Protein AF-0000000086787152 (afdb_homodimer)

Nearest PDB structures (foldseek):
  4dup-assembly1_A  TM=9.609E-01  e=5.510E-25  Rhizobium etli CFN 42
  3qwb-assembly2_C  TM=8.863E-01  e=8.007E-17  Saccharomyces cerevisiae S288C
  3jyl-assembly1_A  TM=8.811E-01  e=5.835E-17  Pseudomonas syringae pv. tomato
  1wly-assembly1_A  TM=8.005E-01  e=2.120E-17  Burkholderia sp. WS
  3gms-assembly1_A  TM=8.004E-01  e=9.583E-14  Bacillus thuringiensis

InterPro domains:
  IPR013149 Alcohol dehydrogenase-like, C-terminal [PF00107] (58-173)
  IPR020843 Enoylreductase domain [SM00829] (7-230)
  IPR036291 NAD(P)-binding domain superfamily [SSF51735] (39-196)

Secondary structure (DSSP, 8-state):
--THHHHHHHHHHHTSHHHHHHHHHHHHHHHHHHIIIIIIII---TT-EEEEESTTSHHHHHHHHHHHHTT-EEEEEESSHHHHHHHHHHT-SEEEETTTS-HHHHHHHHTTTS-EEEEEESS-HHHHHHHHHTEEEEEEEEE---TT-SEEEEETHHHHHHT-EEEE---TT--HHHHHHHHHHHHHHTHHHHHTTSS---EEEEEEGGGHHHHHHHHHHT---SEEEEE-/--THHHHHHHHHHHS-HHHHHHHHHHHHHHHHHHIIIIIIIS---TT-EEEEESTTSHHHHHHHHHHHHTT-EEEEEESSHHHHHHHHHHT-SEEEETTTS-HHHHHHHHTTTS-EEEEEESS-HHHHHHHHHTEEEEEEEEE---TT-SEEEEETHHHHHHT-EEEE---TT--HHHHHHHHHHHHHHTHHHHHTTSS---EEEEEEGGGHHHHHHHHHHT--SSEEEEE-

Foldseek 3Di:
DDPPVVVVVVVCCPPVVVVVVVVVLVVLLLLLLCLCCCVVNLVLAAAFEEEEEPLQEQSNLQVLLLSVVRHYAYEYEDQDPVSQVVSVVSPHDHYHHVVVDDVQVVLCVVVVRFAGQEYEDAAEAVCVQVNLSRHGQQHEYEYEHHNNDHDYDHDCVSCVVRVYYYYYRPSPDDDPVSSVVSSVSCCVRPVVCVVVVSGDADEFEEAEPVCVVVLVVVVVVVPTGHHYHYHD/DDPVVVVVVVVCCPLPPVVVVVCVLVCLLLLLLCCCCPPNPVVLAAAFEEEEEPLQEQSNLQVLLVSVVRHYAYEYEDQDPVSQVVSVVSPHDHYHHVVVDDVLVVLCVVVVRFAGQEYEDAAEAVCVQVNLSRHGQQHEYEYEHHNNDHDYDHDCVSCVVRVYYYYYRPSPDDDPVSSVVSVVSCVVPPVVCVVVVSGDADEFEEAEPVCVVVLVVCVVVSPTGHHYHYGD

pLDDT: mean 76.18, std 20.95, range [26.69, 98.75]

Solvent-accessible surface area (backbone atoms only — not comparable to full-atom values): 23459 Å² total; per-residue (Å²): 133,73,75,62,68,57,46,59,56,48,59,52,49,60,87,41,32,58,57,47,39,44,47,42,39,48,44,37,45,50,41,9,44,41,37,41,41,33,54,69,64,60,56,76,42,67,70,36,34,35,36,28,51,44,20,31,33,52,65,21,45,48,49,40,22,52,40,41,72,54,44,30,46,31,34,30,27,29,84,39,70,71,43,37,51,55,31,40,75,52,51,39,71,41,74,38,43,61,81,82,44,58,61,52,60,51,42,25,63,76,43,76,63,48,29,30,41,32,37,42,35,42,45,28,19,83,42,46,52,52,49,60,72,30,36,13,74,62,8,36,39,35,37,67,40,49,75,68,35,41,58,36,70,39,67,47,60,58,33,36,78,27,27,24,32,40,35,24,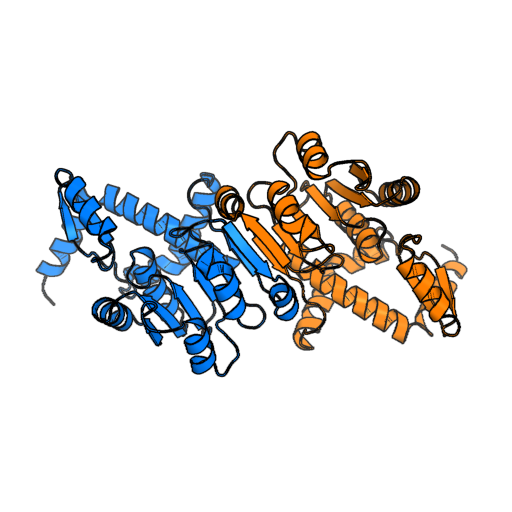59,41,70,80,82,59,54,71,68,57,47,50,54,22,47,51,49,24,53,69,70,44,41,60,41,41,76,70,58,66,40,68,88,53,71,55,45,80,35,47,50,88,40,46,67,58,52,48,50,45,59,72,65,65,76,57,49,28,30,76,42,69,37,129,132,72,72,62,68,55,45,58,58,45,59,59,53,66,86,13,55,62,52,42,41,47,47,40,42,48,43,42,34,46,29,37,33,41,41,39,37,37,63,64,64,55,53,71,43,66,69,36,33,36,34,30,51,46,20,30,34,51,67,23,45,48,49,39,22,52,41,39,74,54,44,29,46,30,33,28,26,30,83,41,69,70,42,36,51,54,30,39,74,52,51,38,71,41,73,39,43,59,82,83,43,59,62,53,61,52,41,25,64,78,42,76,65,47,29,32,39,33,37,42,35,41,43,30,17,85,43,47,51,53,50,60,71,28,36,15,76,61,8,36,38,35,39,67,39,50,76,68,34,40,58,35,70,39,68,48,60,59,32,35,77,26,26,24,32,39,35,26,45,42,54,81,82,59,53,73,68,57,47,50,56,30,49,52,50,34,54,68,69,45,42,58,40,41,75,70,59,66,41,68,89,54,70,56,45,81,36,47,49,91,39,47,67,56,52,47,50,45,58,72,65,63,76,56,50,27,31,75,42,70,37,127

Radius of gyration: 25.49 Å; Cα contacts (8 Å, |Δi|>4): 903; chains: 2; bounding box: 46×84×62 Å

Organism: NCBI:txid165716

Structure (mmCIF, N/CA/C/O backbone):
data_AF-0000000086787152-model_v1
#
loop_
_entity.id
_entity.type
_entity.pdbx_description
1 polymer 'Oxidoreductase, zinc-binding dehydrogenase family protein'
#
loop_
_atom_site.group_PDB
_atom_site.id
_atom_site.type_symbol
_atom_site.label_atom_id
_atom_site.label_alt_id
_atom_site.label_comp_id
_atom_site.label_asym_id
_atom_site.label_entity_id
_atom_site.label_seq_id
_atom_site.pdbx_PDB_ins_code
_atom_site.Cartn_x
_atom_site.Cartn_y
_atom_site.Cartn_z
_atom_site.occupancy
_atom_site.B_iso_or_equiv
_atom_site.auth_seq_id
_atom_site.auth_comp_id
_atom_site.auth_asym_id
_atom_site.auth_atom_id
_atom_site.pdbx_PDB_model_num
ATOM 1 N N . MET A 1 1 ? -3.701 -31.031 -38.25 1 26.69 1 MET A N 1
ATOM 2 C CA . MET A 1 1 ? -3.742 -31.047 -36.781 1 26.69 1 MET A CA 1
ATOM 3 C C . MET A 1 1 ? -5.125 -31.438 -36.281 1 26.69 1 MET A C 1
ATOM 5 O O . MET A 1 1 ? -6.125 -30.812 -36.656 1 26.69 1 MET A O 1
ATOM 9 N N . PRO A 1 2 ? -5.484 -32.625 -35.625 1 29.39 2 PRO A N 1
ATOM 10 C CA . PRO A 1 2 ? -6.785 -33.25 -35.875 1 29.39 2 PRO A CA 1
ATOM 11 C C . PRO A 1 2 ? -7.934 -32.5 -35.188 1 29.39 2 PRO A C 1
ATOM 13 O O . PRO A 1 2 ? -7.711 -31.781 -34.219 1 29.39 2 PRO A O 1
ATOM 16 N N . ARG A 1 3 ? -9.227 -32.688 -35.75 1 40.78 3 ARG A N 1
ATOM 17 C CA . ARG A 1 3 ? -10.594 -32.25 -35.438 1 40.78 3 ARG A CA 1
ATOM 18 C C . ARG A 1 3 ? -10.992 -32.688 -34.031 1 40.78 3 ARG A C 1
ATOM 20 O O . ARG A 1 3 ? -12.125 -32.406 -33.594 1 40.78 3 ARG A O 1
ATOM 27 N N . ARG A 1 4 ? -10.391 -33.656 -33.562 1 36.88 4 ARG A N 1
ATOM 28 C CA . ARG A 1 4 ? -10.812 -34.219 -32.312 1 36.88 4 ARG A CA 1
ATOM 29 C C . ARG A 1 4 ? -10.461 -33.312 -31.141 1 36.88 4 ARG A C 1
ATOM 31 O O . ARG A 1 4 ? -11.195 -33.25 -30.156 1 36.88 4 ARG A O 1
ATOM 38 N N . TRP A 1 5 ? -9.211 -32.688 -31.078 1 33.97 5 TRP A N 1
ATOM 39 C CA . TRP A 1 5 ? -8.852 -31.828 -29.953 1 33.97 5 TRP A CA 1
ATOM 40 C C . TRP A 1 5 ? -9.695 -30.547 -29.938 1 33.97 5 TRP A C 1
ATOM 42 O O . TRP A 1 5 ? -9.828 -29.906 -28.906 1 33.97 5 TRP A O 1
ATOM 52 N N . ARG A 1 6 ? -10.25 -30.109 -31.062 1 37.66 6 ARG A N 1
ATOM 53 C CA . ARG A 1 6 ? -11.188 -29 -31.203 1 37.66 6 ARG A CA 1
ATOM 54 C C . ARG A 1 6 ? -12.523 -29.328 -30.547 1 37.66 6 ARG A C 1
ATOM 56 O O . ARG A 1 6 ? -13.188 -28.453 -30 1 37.66 6 ARG A O 1
ATOM 63 N N . TYR A 1 7 ? -12.992 -30.594 -30.688 1 36.59 7 TYR A N 1
ATOM 64 C CA . TYR A 1 7 ? -14.289 -31 -30.172 1 36.59 7 TYR A CA 1
ATOM 65 C C . TYR A 1 7 ? -14.281 -31.031 -28.641 1 36.59 7 TYR A C 1
ATOM 67 O O . TYR A 1 7 ? -15.258 -30.656 -28 1 36.59 7 TYR A O 1
ATOM 75 N N . GLN A 1 8 ? -13.242 -31.609 -28.078 1 32.03 8 GLN A N 1
ATOM 76 C CA . GLN A 1 8 ? -13.234 -31.688 -26.625 1 32.03 8 GLN A CA 1
ATOM 77 C C . GLN A 1 8 ? -13.141 -30.297 -26 1 32.03 8 GLN A C 1
ATOM 79 O O . GLN A 1 8 ? -13.594 -30.062 -24.875 1 32.03 8 GLN A O 1
ATOM 84 N N . LEU A 1 9 ? -12.5 -29.359 -26.562 1 36.22 9 LEU A N 1
ATOM 85 C CA . LEU A 1 9 ? -12.531 -27.953 -26.141 1 36.22 9 LEU A CA 1
ATOM 86 C C . LEU A 1 9 ? -13.93 -27.375 -26.312 1 36.22 9 LEU A C 1
ATOM 88 O O . LEU A 1 9 ? -14.367 -26.547 -25.5 1 36.22 9 LEU A O 1
ATOM 92 N N . ASP A 1 10 ? -14.688 -27.734 -27.281 1 36.97 10 ASP A N 1
ATOM 93 C CA . ASP A 1 10 ? -16.047 -27.281 -27.578 1 36.97 10 ASP A CA 1
ATOM 94 C C . ASP A 1 10 ? -17.031 -27.766 -26.531 1 36.97 10 ASP A C 1
ATOM 96 O O . ASP A 1 10 ? -17.953 -27.047 -26.141 1 36.97 10 ASP A O 1
ATOM 100 N N . LYS A 1 11 ? -17.188 -29.078 -26.266 1 38.41 11 LYS A N 1
ATOM 101 C CA . LYS A 1 11 ? -18.141 -29.609 -25.281 1 38.41 11 LYS A CA 1
ATOM 102 C C . LYS A 1 11 ? -17.812 -29.094 -23.875 1 38.41 11 LYS A C 1
ATOM 104 O O . LYS A 1 11 ? -18.703 -29 -23.031 1 38.41 11 LYS A O 1
ATOM 109 N N . PHE A 1 12 ? -16.547 -29.031 -23.516 1 36.12 12 PHE A N 1
ATOM 110 C CA . PHE A 1 12 ? -16.188 -28.406 -22.25 1 36.12 12 PHE A CA 1
ATOM 111 C C . PHE A 1 12 ? -16.719 -26.984 -22.172 1 36.12 12 PHE A C 1
ATOM 113 O O . PHE A 1 12 ? -17.078 -26.5 -21.094 1 36.12 12 PHE A O 1
ATOM 120 N N . PHE A 1 13 ? -16.953 -26.172 -23.25 1 36.47 13 PHE A N 1
ATOM 121 C CA . PHE A 1 13 ? -17.594 -24.859 -23.328 1 36.47 13 PHE A CA 1
ATOM 122 C C . PHE A 1 13 ? -19.094 -24.969 -23.141 1 36.47 13 PHE A C 1
ATOM 124 O O . PHE A 1 13 ? -19.766 -23.984 -22.844 1 36.47 13 PHE A O 1
ATOM 131 N N . LEU A 1 14 ? -19.859 -25.875 -23.547 1 34.28 14 LEU A N 1
ATOM 132 C CA . LEU A 1 14 ? -21.328 -25.875 -23.484 1 34.28 14 LEU A CA 1
ATOM 133 C C . LEU A 1 14 ? -21.797 -25.922 -22.031 1 34.28 14 LEU A C 1
ATOM 135 O O . LEU A 1 14 ? -22.703 -25.172 -21.641 1 34.28 14 LEU A O 1
ATOM 139 N N . PHE A 1 15 ? -22.188 -27.078 -21.422 1 36.81 15 PHE A N 1
ATOM 140 C CA . PHE A 1 15 ? -22.812 -27.234 -20.109 1 36.81 15 PHE A CA 1
ATOM 141 C C . PHE A 1 15 ? -21.891 -26.719 -19.016 1 36.81 15 PHE A C 1
ATOM 143 O O . PHE A 1 15 ? -22.359 -26.391 -17.906 1 36.81 15 PHE A O 1
ATOM 150 N N . GLN A 1 16 ? -20.531 -26.766 -19.094 1 38.62 16 GLN A N 1
ATOM 151 C CA . GLN A 1 16 ? -19.266 -26.391 -18.469 1 38.62 16 GLN A CA 1
ATOM 152 C C . GLN A 1 16 ? -19.078 -24.875 -18.469 1 38.62 16 GLN A C 1
ATOM 154 O O . GLN A 1 16 ? -18.016 -24.375 -18.078 1 38.62 16 GLN A O 1
ATOM 159 N N . PRO A 1 17 ? -19.781 -24.062 -19.062 1 40 17 PRO A N 1
ATOM 160 C CA . PRO A 1 17 ? -19.688 -22.609 -19.21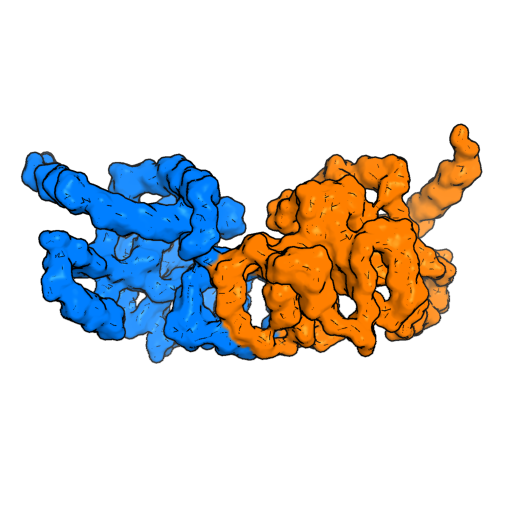9 1 40 17 PRO A CA 1
ATOM 161 C C . PRO A 1 17 ? -19.906 -21.859 -17.906 1 40 17 PRO A C 1
ATOM 163 O O . PRO A 1 17 ? -19.219 -20.875 -17.641 1 40 17 PRO A O 1
ATOM 166 N N . VAL A 1 18 ? -20.984 -22.344 -17.328 1 39.53 18 VAL A N 1
ATOM 167 C CA . VAL A 1 18 ? -21.297 -21.516 -16.156 1 39.53 18 VAL A CA 1
ATOM 168 C C . VAL A 1 18 ? -20.188 -21.656 -15.125 1 39.53 18 VAL A C 1
ATOM 170 O O . VAL A 1 18 ? -19.766 -20.656 -14.523 1 39.53 18 VAL A O 1
ATOM 173 N N . PHE A 1 19 ? -19.953 -22.938 -14.789 1 39.25 19 PHE A N 1
ATOM 174 C CA . PHE A 1 19 ? -18.891 -23.109 -13.812 1 39.25 19 PHE A CA 1
ATOM 175 C C . PHE A 1 19 ? -17.562 -22.578 -14.359 1 39.25 19 PHE A C 1
ATOM 177 O O . PHE A 1 19 ? -16.828 -21.906 -13.648 1 39.25 19 PHE A O 1
ATOM 184 N N . LEU A 1 20 ? -17.219 -23.047 -15.578 1 40.59 20 LEU A N 1
ATOM 185 C CA . LEU A 1 20 ? -16.078 -22.391 -16.219 1 40.59 20 LEU A CA 1
ATOM 186 C C . LEU A 1 20 ? -16.234 -20.875 -16.219 1 40.59 20 LEU A C 1
ATOM 188 O O . LEU A 1 20 ? -15.266 -20.141 -16.016 1 40.59 20 LEU A O 1
ATOM 192 N N . LEU A 1 21 ? -17.484 -20.547 -16.469 1 40.97 21 LEU A N 1
ATOM 193 C CA . LEU A 1 21 ? -17.734 -19.109 -16.375 1 40.97 21 LEU A CA 1
ATOM 194 C C . LEU A 1 21 ? -17.484 -18.609 -14.961 1 40.97 21 LEU A C 1
ATOM 196 O O . LEU A 1 21 ? -16.906 -17.531 -14.781 1 40.97 21 LEU A O 1
ATOM 200 N N . LYS A 1 22 ? -18.094 -19.406 -14.109 1 41.91 22 LYS A N 1
ATOM 201 C CA . LYS A 1 22 ? -17.844 -18.984 -12.734 1 41.91 22 LYS A CA 1
ATOM 202 C C . LYS A 1 22 ? -16.359 -19.047 -12.406 1 41.91 22 LYS A C 1
ATOM 204 O O . LYS A 1 22 ? -15.82 -18.172 -11.734 1 41.91 22 LYS A O 1
ATOM 209 N N . MET A 1 23 ? -15.797 -20.188 -12.773 1 42.88 23 MET A N 1
ATOM 210 C CA . MET A 1 23 ? -14.352 -20.281 -12.594 1 42.88 23 MET A CA 1
ATOM 211 C C . MET A 1 23 ? -13.625 -19.219 -13.398 1 42.88 23 MET A C 1
ATOM 213 O O . MET A 1 23 ? -12.641 -18.641 -12.93 1 42.88 23 MET A O 1
ATOM 217 N N . LEU A 1 24 ? -14.102 -19.078 -14.594 1 43.31 24 LEU A N 1
ATOM 218 C CA . LEU A 1 24 ? -13.609 -17.969 -15.398 1 43.31 24 LEU A CA 1
ATOM 219 C C . LEU A 1 24 ? -13.883 -16.641 -14.711 1 43.31 24 LEU A C 1
ATOM 221 O O . LEU A 1 24 ? -13.031 -15.742 -14.719 1 43.31 24 LEU A O 1
ATOM 225 N N . LEU A 1 25 ? -15.031 -16.656 -14.18 1 43.72 25 LEU A N 1
ATOM 226 C CA . LEU A 1 25 ? -15.367 -15.43 -13.461 1 43.72 25 LEU A CA 1
ATOM 227 C C . LEU A 1 25 ? -14.469 -15.25 -12.242 1 43.72 25 LEU A C 1
ATOM 229 O O . LEU A 1 25 ? -14.023 -14.141 -11.953 1 43.72 25 LEU A O 1
ATOM 233 N N . LEU A 1 26 ? -14.477 -16.375 -11.508 1 45.56 26 LEU A N 1
ATOM 234 C CA . LEU A 1 26 ? -13.555 -16.312 -10.375 1 45.56 26 LEU A CA 1
ATOM 235 C C . LEU A 1 26 ? -12.133 -16.031 -10.852 1 45.56 26 LEU A C 1
ATOM 237 O O . LEU A 1 26 ? -11.406 -15.258 -10.234 1 45.56 26 LEU A O 1
ATOM 241 N N . TYR A 1 27 ? -11.844 -16.906 -11.859 1 46.75 27 TYR A N 1
ATOM 242 C CA . TYR A 1 27 ? -10.57 -16.609 -12.508 1 46.75 27 TYR A CA 1
ATOM 243 C C . TYR A 1 27 ? -10.531 -15.164 -12.984 1 46.75 27 TYR A C 1
ATOM 245 O O . TYR A 1 27 ? -9.531 -14.469 -12.781 1 46.75 27 TYR A O 1
ATOM 253 N N . LEU A 1 28 ? -11.578 -14.875 -13.578 1 45.25 28 LEU A N 1
ATOM 254 C CA . LEU A 1 28 ? -11.688 -13.508 -14.078 1 45.25 28 LEU A CA 1
ATOM 255 C C . LEU A 1 28 ? -11.641 -12.508 -12.922 1 45.25 28 LEU A C 1
ATOM 257 O O . LEU A 1 28 ? -11.047 -11.43 -13.055 1 45.25 28 LEU A O 1
ATOM 261 N N . LYS A 1 29 ? -12.398 -12.859 -11.953 1 46.03 29 LYS A N 1
ATOM 262 C CA . LYS A 1 29 ? -12.32 -12.008 -10.766 1 46.03 29 LYS A CA 1
ATOM 263 C C . LYS A 1 29 ? -10.891 -11.891 -10.266 1 46.03 29 LYS A C 1
ATOM 265 O O . LYS A 1 29 ? -10.43 -10.797 -9.938 1 46.03 29 LYS A O 1
ATOM 270 N N . TRP A 1 30 ? -10.391 -13.039 -10.094 1 47.88 30 TRP A N 1
ATOM 271 C CA . TRP A 1 30 ? -9.008 -13.023 -9.633 1 47.88 30 TRP A CA 1
ATOM 272 C C . TRP A 1 30 ? -8.094 -12.336 -10.641 1 47.88 30 TRP A C 1
ATOM 274 O O . TRP A 1 30 ? -7.227 -11.547 -10.266 1 47.88 30 TRP A O 1
ATOM 284 N N . ARG A 1 31 ? -8.352 -12.789 -11.891 1 46.34 31 ARG A N 1
ATOM 285 C CA . ARG A 1 31 ? -7.574 -12.203 -12.977 1 46.34 31 ARG A CA 1
ATOM 286 C C . ARG A 1 31 ? -7.812 -10.703 -13.078 1 46.34 31 ARG A C 1
ATOM 288 O O . ARG A 1 31 ? -6.879 -9.938 -13.32 1 46.34 31 ARG A O 1
ATOM 295 N N . ALA A 1 32 ? -9.086 -10.461 -12.992 1 43.66 32 ALA A N 1
ATOM 296 C CA . ALA A 1 32 ? -9.414 -9.039 -12.977 1 43.66 32 ALA A CA 1
ATOM 297 C C . ALA A 1 32 ? -8.695 -8.328 -11.836 1 43.66 32 ALA A C 1
ATOM 299 O O . ALA A 1 32 ? -8.195 -7.211 -12.008 1 43.66 32 ALA A O 1
ATOM 300 N N . LEU A 1 33 ? -8.773 -8.984 -10.805 1 46.59 33 LEU A N 1
ATOM 301 C CA . LEU A 1 33 ? -8.094 -8.391 -9.656 1 46.59 33 LEU A CA 1
ATOM 302 C C . LEU A 1 33 ? -6.598 -8.25 -9.922 1 46.59 33 LEU A C 1
ATOM 304 O O . LEU A 1 33 ? -6.008 -7.211 -9.633 1 46.59 33 LEU A O 1
ATOM 308 N N . PHE A 1 34 ? -6.172 -9.438 -10.469 1 48.5 34 PHE A N 1
ATOM 309 C CA . PHE A 1 34 ? -4.75 -9.367 -10.789 1 48.5 34 PHE A CA 1
ATOM 310 C C . PHE A 1 34 ? -4.488 -8.328 -11.875 1 48.5 34 PHE A C 1
ATOM 312 O O . PHE A 1 34 ? -3.51 -7.578 -11.797 1 48.5 34 PHE A O 1
ATOM 319 N N . GLY A 1 35 ? -5.355 -8.438 -12.906 1 46.78 35 GLY A N 1
ATOM 320 C CA . GLY A 1 35 ? -5.168 -7.469 -13.977 1 46.78 35 GLY A CA 1
ATOM 321 C C . GLY A 1 35 ? -5.188 -6.031 -13.492 1 46.78 35 GLY A C 1
ATOM 322 O O . GLY A 1 35 ? -4.309 -5.238 -13.844 1 46.78 35 GLY A O 1
ATOM 323 N N . GLN A 1 36 ? -6.227 -5.844 -12.906 1 45.25 36 GLN A N 1
ATOM 324 C CA . GLN A 1 36 ? -6.328 -4.465 -12.438 1 45.25 36 GLN A CA 1
ATOM 325 C C . GLN A 1 36 ? -5.203 -4.121 -11.469 1 45.25 36 GLN A C 1
ATOM 327 O O . GLN A 1 36 ? -4.574 -3.068 -11.586 1 45.25 36 GLN A O 1
ATOM 332 N N . LEU A 1 37 ? -5.207 -5.055 -10.539 1 47.5 37 LEU A N 1
ATOM 333 C CA . LEU A 1 37 ? -4.227 -4.75 -9.5 1 47.5 37 LEU A CA 1
ATOM 334 C C . LEU A 1 37 ? -2.82 -4.672 -10.086 1 47.5 37 LEU A C 1
ATOM 336 O O . LEU A 1 37 ? -2.059 -3.762 -9.758 1 47.5 37 LEU A O 1
ATOM 340 N N . PHE A 1 38 ? -2.668 -5.77 -10.852 1 49.81 38 PHE A N 1
ATOM 341 C CA . PHE A 1 38 ? -1.316 -5.879 -11.391 1 49.81 38 PHE A CA 1
ATOM 342 C C . PHE A 1 38 ? -1.053 -4.793 -12.43 1 49.81 38 PHE A C 1
ATOM 344 O O . PHE A 1 38 ? -0.001 -4.152 -12.406 1 49.81 38 PHE A O 1
ATOM 351 N N . TYR A 1 39 ? -1.973 -4.719 -13.328 1 49.09 39 TYR A N 1
ATOM 352 C CA . TYR A 1 39 ? -1.722 -3.756 -14.398 1 49.09 39 TYR A CA 1
ATOM 353 C C . TYR A 1 39 ? -1.874 -2.326 -13.891 1 49.09 39 TYR A C 1
ATOM 355 O O . TYR A 1 39 ? -1.045 -1.464 -14.188 1 49.09 39 TYR A O 1
ATOM 363 N N . MET A 1 40 ? -2.926 -2.215 -13.211 1 47.78 40 MET A N 1
ATOM 364 C CA . MET A 1 40 ? -3.188 -0.819 -12.875 1 47.78 40 MET A CA 1
ATOM 365 C C . MET A 1 40 ? -2.404 -0.402 -11.633 1 47.78 40 MET A C 1
ATOM 367 O O . MET A 1 40 ? -1.867 0.706 -11.578 1 47.78 40 MET A O 1
ATOM 371 N N . THR A 1 41 ? -2.338 -1.459 -10.812 1 53.19 41 THR A N 1
ATOM 372 C CA . THR A 1 41 ? -1.787 -1.009 -9.547 1 53.19 41 THR A CA 1
ATOM 373 C C . THR A 1 41 ? -0.312 -1.383 -9.43 1 53.19 41 THR A C 1
ATOM 375 O O . THR A 1 41 ? 0.507 -0.573 -8.992 1 53.19 41 THR A O 1
ATOM 378 N N . SER A 1 42 ? -0.03 -2.637 -9.828 1 57.78 42 SER A N 1
ATOM 379 C CA . SER A 1 42 ? 1.357 -3.047 -9.633 1 57.78 42 SER A CA 1
ATOM 380 C C . SER A 1 42 ? 2.262 -2.457 -10.711 1 57.78 42 SER A C 1
ATOM 382 O O . SER A 1 42 ? 3.463 -2.287 -10.5 1 57.78 42 SER A O 1
ATOM 384 N N . LYS A 1 43 ? 1.694 -2.105 -11.891 1 67 43 LYS A N 1
ATOM 385 C CA . LYS A 1 43 ? 2.447 -1.608 -13.039 1 67 43 LYS A CA 1
ATOM 386 C C . LYS A 1 43 ? 3.625 -2.525 -13.359 1 67 43 LYS A C 1
ATOM 388 O O . LYS A 1 43 ? 4.734 -2.053 -13.617 1 67 43 LYS A O 1
ATOM 393 N N . LEU A 1 44 ? 3.254 -3.969 -13.273 1 77.31 44 LEU A N 1
ATOM 394 C CA . LEU A 1 44 ? 4.328 -4.879 -13.656 1 77.31 44 LEU A CA 1
ATOM 395 C C . LEU A 1 44 ? 4.742 -4.656 -15.102 1 77.31 44 LEU A C 1
ATOM 397 O O . LEU A 1 44 ? 3.896 -4.629 -16 1 77.31 44 LEU A O 1
ATOM 401 N N . SER A 1 45 ? 5.977 -4.426 -15.258 1 78.12 45 SER A N 1
ATOM 402 C CA . SER A 1 45 ? 6.484 -4.086 -16.578 1 78.12 45 SER A CA 1
ATOM 403 C C . SER A 1 45 ? 7.504 -5.117 -17.062 1 78.12 45 SER A C 1
ATOM 405 O O . SER A 1 45 ? 8.031 -5.895 -16.266 1 78.12 45 SER A O 1
ATOM 407 N N . VAL A 1 46 ? 7.605 -5.043 -18.312 1 83.44 46 VAL A N 1
ATOM 408 C CA . VAL A 1 46 ? 8.594 -5.918 -18.938 1 83.44 46 VAL A CA 1
ATOM 409 C C . VAL A 1 46 ? 9.938 -5.77 -18.234 1 83.44 46 VAL A C 1
ATOM 411 O O . VAL A 1 46 ? 10.367 -4.656 -17.922 1 83.44 46 VAL A O 1
ATOM 414 N N . GLY A 1 47 ? 10.523 -6.934 -17.891 1 90.44 47 GLY A N 1
ATOM 415 C CA . GLY A 1 47 ? 11.852 -6.926 -17.297 1 90.44 47 GLY A CA 1
ATOM 416 C C . GLY A 1 47 ? 11.82 -6.891 -15.773 1 90.44 47 GLY A C 1
ATOM 417 O O . GLY A 1 47 ? 12.836 -7.164 -15.125 1 90.44 47 GLY A O 1
ATOM 418 N N . GLU A 1 48 ? 10.719 -6.688 -15.219 1 93.5 48 GLU A N 1
ATOM 419 C CA . GLU A 1 48 ? 10.617 -6.68 -13.758 1 93.5 48 GLU A CA 1
ATOM 420 C C . GLU A 1 48 ? 10.586 -8.102 -13.203 1 93.5 48 GLU A C 1
ATOM 422 O O . GLU A 1 48 ? 10.297 -9.047 -13.93 1 93.5 48 GLU A O 1
ATOM 427 N N . THR A 1 49 ? 10.938 -8.172 -11.938 1 96.94 49 THR A N 1
ATOM 428 C CA . THR A 1 49 ? 10.93 -9.445 -11.227 1 96.94 49 THR A CA 1
ATOM 429 C C . THR A 1 49 ? 9.672 -9.586 -10.375 1 96.94 49 THR A C 1
ATOM 431 O O . THR A 1 49 ? 9.219 -8.625 -9.758 1 96.94 49 THR A O 1
ATOM 434 N N . PHE A 1 50 ? 9.18 -10.781 -10.5 1 95.31 50 PHE A N 1
ATOM 435 C CA . PHE A 1 50 ? 7.887 -11.055 -9.891 1 95.31 50 PHE A CA 1
ATOM 436 C C . PHE A 1 50 ? 7.934 -12.344 -9.078 1 95.31 50 PHE A C 1
ATOM 438 O O . PHE A 1 50 ? 8.211 -13.414 -9.625 1 95.31 50 PHE A O 1
ATOM 445 N N . LEU A 1 51 ? 7.637 -12.266 -7.707 1 97.56 51 LEU A N 1
ATOM 446 C CA . LEU A 1 51 ? 7.613 -13.438 -6.84 1 97.56 51 LEU A CA 1
ATOM 447 C C . LEU A 1 51 ? 6.18 -13.836 -6.512 1 97.56 51 LEU A C 1
ATOM 449 O O . LEU A 1 51 ? 5.402 -13.023 -6.016 1 97.56 51 LEU A O 1
ATOM 453 N N . VAL A 1 52 ? 5.922 -15.094 -6.77 1 94.25 52 VAL A N 1
ATOM 454 C CA . VAL A 1 52 ? 4.613 -15.664 -6.469 1 94.25 52 VAL A CA 1
ATOM 455 C C . VAL A 1 52 ? 4.758 -16.75 -5.406 1 94.25 52 VAL A C 1
ATOM 457 O O . VAL A 1 52 ? 5.34 -17.812 -5.66 1 94.25 52 VAL A O 1
ATOM 460 N N . HIS A 1 53 ? 4.199 -16.484 -4.246 1 96.5 53 HIS A N 1
ATOM 461 C CA . HIS A 1 53 ? 4.129 -17.562 -3.266 1 96.5 53 HIS A CA 1
ATOM 462 C C . HIS A 1 53 ? 3.031 -18.562 -3.625 1 96.5 53 HIS A C 1
ATOM 464 O O . HIS A 1 53 ? 1.938 -18.172 -4.039 1 96.5 53 HIS A O 1
ATOM 470 N N . GLY A 1 54 ? 3.334 -19.859 -3.449 1 93.75 54 GLY A N 1
ATOM 471 C CA . GLY A 1 54 ? 2.379 -20.875 -3.85 1 93.75 54 GLY A CA 1
ATOM 472 C C . GLY A 1 54 ? 2.225 -20.984 -5.355 1 93.75 54 GLY A C 1
ATOM 473 O O . GLY A 1 54 ? 1.104 -20.969 -5.871 1 93.75 54 GLY A O 1
ATOM 474 N N . GLY A 1 55 ? 3.316 -21.125 -5.992 1 92.19 55 GLY A N 1
ATOM 475 C CA . GLY A 1 55 ? 3.328 -21.094 -7.445 1 92.19 55 GLY A CA 1
ATOM 476 C C . GLY A 1 55 ? 2.479 -22.188 -8.07 1 92.19 55 GLY A C 1
ATOM 477 O O . GLY A 1 55 ? 1.947 -22.016 -9.172 1 92.19 55 GLY A O 1
ATOM 478 N N . SER A 1 56 ? 2.318 -23.281 -7.355 1 91.88 56 SER A N 1
ATOM 479 C CA . SER A 1 56 ? 1.598 -24.406 -7.934 1 91.88 56 SER A CA 1
ATOM 480 C C . SER A 1 56 ? 0.099 -24.297 -7.672 1 91.88 56 SER A C 1
ATOM 482 O O . SER A 1 56 ? -0.679 -25.125 -8.141 1 91.88 56 SER A O 1
ATOM 484 N N . SER A 1 57 ? -0.278 -23.297 -6.953 1 83.06 57 SER A N 1
ATOM 485 C CA . SER A 1 57 ? -1.698 -23.109 -6.68 1 83.06 57 SER A CA 1
ATOM 486 C C . SER A 1 57 ? -2.445 -22.641 -7.926 1 83.06 57 SER A C 1
ATOM 488 O O . SER A 1 57 ? -1.829 -22.344 -8.953 1 83.06 57 SER A O 1
ATOM 490 N N . GLY A 1 58 ? -3.785 -22.656 -7.84 1 77 58 GLY A N 1
ATOM 491 C CA . GLY A 1 58 ? -4.586 -22.156 -8.945 1 77 58 GLY A CA 1
ATOM 492 C C . GLY A 1 58 ? -4.207 -20.75 -9.375 1 77 58 GLY A C 1
ATOM 493 O O . GLY A 1 58 ? -3.965 -20.5 -10.555 1 77 58 GLY A O 1
ATOM 494 N N . ILE A 1 59 ? -4.062 -19.938 -8.422 1 75.31 59 ILE A N 1
ATOM 495 C CA . ILE A 1 59 ? -3.703 -18.547 -8.703 1 75.31 59 ILE A CA 1
ATOM 496 C C . ILE A 1 59 ? -2.242 -18.469 -9.141 1 75.31 59 ILE A C 1
ATOM 498 O O . ILE A 1 59 ? -1.899 -17.719 -10.055 1 75.31 59 ILE A O 1
ATOM 502 N N . GLY A 1 60 ? -1.488 -19.25 -8.523 1 84.56 60 GLY A N 1
ATOM 503 C CA . GLY A 1 60 ? -0.066 -19.234 -8.82 1 84.56 60 GLY A CA 1
ATOM 504 C C . GLY A 1 60 ? 0.243 -19.625 -10.258 1 84.56 60 GLY A C 1
ATOM 505 O O . GLY A 1 60 ? 1.02 -18.953 -10.938 1 84.56 60 GLY A O 1
ATOM 506 N N . THR A 1 61 ? -0.407 -20.672 -10.703 1 84.62 61 THR A N 1
ATOM 507 C CA . THR A 1 61 ? -0.152 -21.156 -12.055 1 84.62 61 THR A CA 1
ATOM 508 C C . THR A 1 61 ? -0.584 -20.125 -13.094 1 84.62 61 THR A C 1
ATOM 510 O O . THR A 1 61 ? 0.099 -19.938 -14.102 1 84.62 61 THR A O 1
ATOM 513 N N . PHE A 1 62 ? -1.591 -19.453 -12.812 1 76.38 62 PHE A N 1
ATOM 514 C CA . PHE A 1 62 ? -2.066 -18.406 -13.703 1 76.38 62 PHE A CA 1
ATOM 515 C C . PHE A 1 62 ? -1.118 -17.219 -13.68 1 76.38 62 PHE A C 1
ATOM 517 O O . PHE A 1 62 ? -0.747 -16.688 -14.734 1 76.38 62 PHE A O 1
ATOM 524 N N . ALA A 1 63 ? -0.75 -16.844 -12.555 1 82.56 63 ALA A N 1
ATOM 525 C CA . ALA A 1 63 ? 0.111 -15.672 -12.375 1 82.56 63 ALA A CA 1
ATOM 526 C C . ALA A 1 63 ? 1.451 -15.867 -13.078 1 82.56 63 ALA A C 1
ATOM 528 O O . ALA A 1 63 ? 1.97 -14.945 -13.711 1 82.56 63 ALA A O 1
ATOM 529 N N . ILE A 1 64 ? 1.939 -17.047 -12.977 1 88.69 64 ILE A N 1
ATOM 530 C CA . ILE A 1 64 ? 3.215 -17.344 -13.617 1 88.69 64 ILE A CA 1
ATOM 531 C C . ILE A 1 64 ? 3.111 -17.094 -15.125 1 88.69 64 ILE A C 1
ATOM 533 O O . ILE A 1 64 ? 3.938 -16.391 -15.695 1 88.69 64 ILE A O 1
ATOM 537 N N . GLN A 1 65 ? 2.078 -17.641 -15.703 1 82.5 65 GLN A N 1
ATOM 538 C CA . GLN A 1 65 ? 1.931 -17.578 -17.156 1 82.5 65 GLN A CA 1
ATOM 539 C C . GLN A 1 65 ? 1.718 -16.141 -17.641 1 82.5 65 GLN A C 1
ATOM 541 O O . GLN A 1 65 ? 2.32 -15.719 -18.625 1 82.5 65 GLN A O 1
ATOM 546 N N . ILE A 1 66 ? 0.957 -15.414 -16.922 1 76.69 66 ILE A N 1
ATOM 547 C CA . ILE A 1 66 ? 0.664 -14.039 -17.328 1 76.69 66 ILE A CA 1
ATOM 548 C C . ILE A 1 66 ? 1.919 -13.18 -17.188 1 76.69 66 ILE A C 1
ATOM 550 O O . ILE A 1 66 ? 2.23 -12.375 -18.062 1 76.69 66 ILE A O 1
ATOM 554 N N . ALA A 1 67 ? 2.576 -13.32 -16.078 1 85 67 ALA A N 1
ATOM 555 C CA . ALA A 1 67 ? 3.785 -12.539 -15.844 1 85 67 ALA A CA 1
ATOM 556 C C . ALA A 1 67 ? 4.844 -12.828 -16.906 1 85 67 ALA A C 1
ATOM 558 O O . ALA A 1 67 ? 5.512 -11.914 -17.391 1 85 67 ALA A O 1
ATOM 559 N N . LYS A 1 68 ? 4.93 -14.07 -17.25 1 87.44 68 LYS A N 1
ATOM 560 C CA . LYS A 1 68 ? 5.879 -14.445 -18.297 1 87.44 68 LYS A CA 1
ATOM 561 C C . LYS A 1 68 ? 5.48 -13.852 -19.641 1 87.44 68 LYS A C 1
ATOM 563 O O . LYS A 1 68 ? 6.332 -13.352 -20.391 1 87.44 68 LYS A O 1
ATOM 568 N N . TYR A 1 69 ? 4.27 -13.984 -19.875 1 76.69 69 TYR A N 1
ATOM 569 C CA . TYR A 1 69 ? 3.752 -13.406 -21.109 1 76.69 69 TYR A CA 1
ATOM 570 C C . TYR A 1 69 ? 4.055 -11.914 -21.188 1 76.69 69 TYR A C 1
ATOM 572 O O . TYR A 1 69 ? 4.34 -11.383 -22.266 1 76.69 69 TYR A O 1
ATOM 580 N N . MET A 1 70 ? 4.082 -11.266 -20.062 1 76.56 70 MET A N 1
ATOM 581 C CA . MET A 1 70 ? 4.324 -9.828 -19.984 1 76.56 70 MET A CA 1
ATOM 582 C C . MET A 1 70 ? 5.82 -9.523 -20.031 1 76.56 70 MET A C 1
ATOM 584 O O . MET A 1 70 ? 6.223 -8.367 -20.109 1 76.56 70 MET A O 1
ATOM 588 N N . GLY A 1 71 ? 6.594 -10.578 -19.922 1 85.56 71 GLY A N 1
ATOM 589 C CA . GLY A 1 71 ? 8.031 -10.391 -20.062 1 85.56 71 GLY A CA 1
ATOM 590 C C . GLY A 1 71 ? 8.734 -10.234 -18.719 1 85.56 71 GLY A C 1
ATOM 591 O O . GLY A 1 71 ? 9.875 -9.773 -18.672 1 85.56 71 GLY A O 1
ATOM 592 N N . ALA A 1 72 ? 8.125 -10.656 -17.672 1 90.31 72 ALA A N 1
ATOM 593 C CA . ALA A 1 72 ? 8.727 -10.562 -16.344 1 90.31 72 ALA A CA 1
ATOM 594 C C . ALA A 1 72 ? 9.586 -11.789 -16.031 1 90.31 72 ALA A C 1
ATOM 596 O O . ALA A 1 72 ? 9.406 -12.844 -16.641 1 90.31 72 ALA A O 1
ATOM 597 N N . LYS A 1 73 ? 10.539 -11.586 -15.203 1 97.25 73 LYS A N 1
ATOM 598 C CA . LYS A 1 73 ? 11.227 -12.719 -14.586 1 97.25 73 LYS A CA 1
ATOM 599 C C . LYS A 1 73 ? 10.453 -13.227 -13.367 1 97.25 73 LYS A C 1
ATOM 601 O O . LYS A 1 73 ? 10.234 -12.477 -12.414 1 97.25 73 LYS A O 1
ATOM 606 N N . VAL A 1 74 ? 10.18 -14.5 -13.359 1 96.69 74 VAL A N 1
ATOM 607 C CA . VAL A 1 74 ? 9.211 -14.992 -12.383 1 96.69 74 VAL A CA 1
ATOM 608 C C . VAL A 1 74 ? 9.906 -15.883 -11.367 1 96.69 74 VAL A C 1
ATOM 610 O O . VAL A 1 74 ? 10.555 -16.875 -11.734 1 96.69 74 VAL A O 1
ATOM 613 N N . PHE A 1 75 ? 9.773 -15.539 -10.102 1 98.62 75 PHE A N 1
ATOM 614 C CA . PHE A 1 75 ? 10.141 -16.344 -8.945 1 98.62 75 PHE A CA 1
ATOM 615 C C . PHE A 1 75 ? 8.914 -17.047 -8.359 1 98.62 75 PHE A C 1
ATOM 617 O O . PHE A 1 75 ? 7.836 -16.453 -8.289 1 98.62 75 PHE A O 1
ATOM 624 N N . VAL A 1 76 ? 9.141 -18.312 -7.875 1 98.31 76 VAL A N 1
ATOM 625 C CA . VAL A 1 76 ? 8.016 -18.984 -7.23 1 98.31 76 VAL A CA 1
ATOM 626 C C . VAL A 1 76 ? 8.5 -19.75 -6.004 1 98.31 76 VAL A C 1
ATOM 628 O O . VAL A 1 76 ? 9.664 -20.156 -5.941 1 98.31 76 VAL A O 1
ATOM 631 N N . THR A 1 77 ? 7.621 -19.844 -5.059 1 98.44 77 THR A N 1
ATOM 632 C CA . THR A 1 77 ? 7.82 -20.812 -3.977 1 98.44 77 THR A CA 1
ATOM 633 C C . THR A 1 77 ? 6.797 -21.938 -4.059 1 98.44 77 THR A C 1
ATOM 635 O O . THR A 1 77 ? 5.652 -21.719 -4.461 1 98.44 77 THR A O 1
ATOM 638 N N . ALA A 1 78 ? 7.23 -23.094 -3.729 1 97.19 78 ALA A N 1
ATOM 639 C CA . ALA A 1 78 ? 6.367 -24.266 -3.561 1 97.19 78 ALA A CA 1
ATOM 640 C C . ALA A 1 78 ? 6.992 -25.281 -2.605 1 97.19 78 ALA A C 1
ATOM 642 O O . ALA A 1 78 ? 8.156 -25.141 -2.225 1 97.19 78 ALA A O 1
ATOM 643 N N . GLY A 1 79 ? 6.203 -26.312 -2.262 1 95.81 79 GLY A N 1
ATOM 644 C CA . GLY A 1 79 ? 6.602 -27.141 -1.143 1 95.81 79 GLY A CA 1
ATOM 645 C C . GLY A 1 79 ? 7.219 -28.453 -1.573 1 95.81 79 GLY A C 1
ATOM 646 O O . GLY A 1 79 ? 7.484 -29.328 -0.74 1 95.81 79 GLY A O 1
ATOM 647 N N . SER A 1 80 ? 7.383 -28.688 -2.877 1 95.81 80 SER A N 1
ATOM 648 C CA . SER A 1 80 ? 8 -29.922 -3.348 1 95.81 80 SER A CA 1
ATOM 649 C C . SER A 1 80 ? 8.664 -29.719 -4.707 1 95.81 80 SER A C 1
ATOM 651 O O . SER A 1 80 ? 8.32 -28.797 -5.441 1 95.81 80 SER A O 1
ATOM 653 N N . GLU A 1 81 ? 9.578 -30.656 -4.98 1 96.5 81 GLU A N 1
ATOM 654 C CA . GLU A 1 81 ? 10.273 -30.578 -6.262 1 96.5 81 GLU A CA 1
ATOM 655 C C . GLU A 1 81 ? 9.312 -30.828 -7.426 1 96.5 81 GLU A C 1
ATOM 657 O O . GLU A 1 81 ? 9.461 -30.234 -8.492 1 96.5 81 GLU A O 1
ATOM 662 N N . GLU A 1 82 ? 8.352 -31.672 -7.199 1 95.12 82 GLU A N 1
ATOM 663 C CA . GLU A 1 82 ? 7.348 -31.953 -8.219 1 95.12 82 GLU A CA 1
ATOM 664 C C . GLU A 1 82 ? 6.547 -30.688 -8.555 1 95.12 82 GLU A C 1
ATOM 666 O O . GLU A 1 82 ? 6.328 -30.375 -9.727 1 95.12 82 GLU A O 1
ATOM 671 N N . LYS A 1 83 ? 6.227 -30 -7.559 1 94.62 83 LYS A N 1
ATOM 672 C CA . LYS A 1 83 ? 5.473 -28.766 -7.738 1 94.62 83 LYS A CA 1
ATOM 673 C C . LYS A 1 83 ? 6.328 -27.688 -8.414 1 94.62 83 LYS A C 1
ATOM 675 O O . LYS A 1 83 ? 5.848 -26.953 -9.281 1 94.62 83 LYS A O 1
ATOM 680 N N . LEU A 1 84 ? 7.555 -27.688 -8.023 1 97.81 84 LEU A N 1
ATOM 681 C CA . LEU A 1 84 ? 8.453 -26.703 -8.617 1 97.81 84 LEU A CA 1
ATOM 682 C C . LEU A 1 84 ? 8.695 -27.016 -10.094 1 97.81 84 LEU A C 1
ATOM 684 O O . LEU A 1 84 ? 8.789 -26.094 -10.914 1 97.81 84 LEU A O 1
ATOM 688 N N . ALA A 1 85 ? 8.789 -28.25 -10.422 1 97.25 85 ALA A N 1
ATOM 689 C CA . ALA A 1 85 ? 8.953 -28.641 -11.82 1 97.25 85 ALA A CA 1
ATOM 690 C C . ALA A 1 85 ? 7.758 -28.188 -12.664 1 97.25 85 ALA A C 1
ATOM 692 O O . ALA A 1 85 ? 7.93 -27.703 -13.781 1 97.25 85 ALA A O 1
ATOM 693 N N . ALA A 1 86 ? 6.609 -28.359 -12.094 1 93.44 86 ALA A N 1
ATOM 694 C CA . ALA A 1 86 ? 5.395 -27.922 -12.781 1 93.44 86 ALA A CA 1
ATOM 695 C C . ALA A 1 86 ? 5.402 -26.422 -13 1 93.44 86 ALA A C 1
ATOM 697 O O . ALA A 1 86 ? 5.023 -25.938 -14.078 1 93.44 86 ALA A O 1
ATOM 698 N N . CYS A 1 87 ? 5.855 -25.703 -12.031 1 95.88 87 CYS A N 1
ATOM 699 C CA . CYS A 1 87 ? 5.934 -24.25 -12.148 1 95.88 87 CYS A CA 1
ATOM 700 C C . CYS A 1 87 ? 6.93 -23.844 -13.227 1 95.88 87 CYS A C 1
ATOM 702 O O . CYS A 1 87 ? 6.676 -22.922 -13.992 1 95.88 87 CYS A O 1
ATOM 704 N N . LYS A 1 88 ? 8.008 -24.516 -13.242 1 97.75 88 LYS A N 1
ATOM 705 C CA . LYS A 1 88 ? 9.023 -24.25 -14.258 1 97.75 88 LYS A CA 1
ATOM 706 C C . LYS A 1 88 ? 8.461 -24.469 -15.664 1 97.75 88 LYS A C 1
ATOM 708 O O . LYS A 1 88 ? 8.711 -23.656 -16.562 1 97.75 88 LYS A O 1
ATOM 713 N N . ASP A 1 89 ? 7.695 -25.5 -15.773 1 94.81 89 ASP A N 1
ATOM 714 C CA . ASP A 1 89 ? 7.09 -25.812 -17.062 1 94.81 89 ASP A CA 1
ATOM 715 C C . ASP A 1 89 ? 6.141 -24.719 -17.516 1 94.81 89 ASP A C 1
ATOM 717 O O . ASP A 1 89 ? 5.941 -24.5 -18.703 1 94.81 89 ASP A O 1
ATOM 721 N N . LEU A 1 90 ? 5.664 -24.016 -16.531 1 90.12 90 LEU A N 1
ATOM 722 C CA . LEU A 1 90 ? 4.719 -22.953 -16.844 1 90.12 90 LEU A CA 1
ATOM 723 C C . LEU A 1 90 ? 5.449 -21.641 -17.141 1 90.12 90 LEU A C 1
ATOM 725 O O . LEU A 1 90 ? 4.832 -20.672 -17.578 1 90.12 90 LEU A O 1
ATOM 729 N N . GLY A 1 91 ? 6.777 -21.609 -16.812 1 95.06 91 GLY A N 1
ATOM 730 C CA . GLY A 1 91 ? 7.543 -20.438 -17.188 1 95.06 91 GLY A CA 1
ATOM 731 C C . GLY A 1 91 ? 8.312 -19.828 -16.031 1 95.06 91 GLY A C 1
ATOM 732 O O . GLY A 1 91 ? 9.039 -18.844 -16.203 1 95.06 91 GLY A O 1
ATOM 733 N N . ALA A 1 92 ? 8.211 -20.391 -14.867 1 97.56 92 ALA A N 1
ATOM 734 C CA . ALA A 1 92 ? 8.953 -19.859 -13.727 1 97.56 92 ALA A CA 1
ATOM 735 C C . ALA A 1 92 ? 10.453 -19.891 -13.984 1 97.56 92 ALA A C 1
ATOM 737 O O . ALA A 1 92 ? 10.977 -20.875 -14.523 1 97.56 92 ALA A O 1
ATOM 738 N N . ASP A 1 93 ? 11.117 -18.859 -13.602 1 98.5 93 ASP A N 1
ATOM 739 C CA . ASP A 1 93 ? 12.555 -18.734 -13.852 1 98.5 93 ASP A CA 1
ATOM 740 C C . ASP A 1 93 ? 13.359 -19.203 -12.641 1 98.5 93 ASP A C 1
ATOM 742 O O . ASP A 1 93 ? 14.43 -19.797 -12.789 1 98.5 93 ASP A O 1
ATOM 746 N N . VAL A 1 94 ? 12.93 -18.906 -11.477 1 98.69 94 VAL A N 1
ATOM 747 C CA . VAL A 1 94 ? 13.586 -19.266 -10.227 1 98.69 94 VAL A CA 1
ATOM 748 C C . VAL A 1 94 ? 12.602 -20 -9.32 1 98.69 94 VAL A C 1
ATOM 750 O O . VAL A 1 94 ? 11.547 -19.469 -8.977 1 98.69 94 VAL A O 1
ATOM 753 N N . CYS A 1 95 ? 12.906 -21.172 -9.008 1 98.75 95 CYS A N 1
ATOM 754 C CA . CYS A 1 95 ? 12.047 -22.016 -8.195 1 98.75 95 CYS A CA 1
ATOM 755 C C . CYS A 1 95 ? 12.656 -22.25 -6.816 1 98.75 95 CYS A C 1
ATOM 757 O O . CYS A 1 95 ? 13.805 -22.688 -6.703 1 98.75 95 CYS A O 1
ATOM 759 N N . ILE A 1 96 ? 11.875 -22.016 -5.762 1 98.75 96 ILE A N 1
ATOM 760 C CA . ILE A 1 96 ? 12.367 -22.078 -4.391 1 98.75 96 ILE A CA 1
ATOM 761 C C . ILE A 1 96 ? 11.508 -23.031 -3.574 1 98.75 96 ILE A C 1
ATOM 763 O O . ILE A 1 96 ? 10.297 -22.844 -3.447 1 98.75 96 ILE A O 1
ATOM 767 N N . ASN A 1 97 ? 12.102 -24.016 -3.041 1 98.5 97 ASN A N 1
ATOM 768 C CA . ASN A 1 97 ? 11.414 -24.891 -2.098 1 98.5 97 ASN A CA 1
ATOM 769 C C . ASN A 1 97 ? 11.398 -24.312 -0.691 1 98.5 97 ASN A C 1
ATOM 771 O O . ASN A 1 97 ? 12.398 -24.375 0.028 1 98.5 97 ASN A O 1
ATOM 775 N N . TYR A 1 98 ? 10.266 -23.797 -0.309 1 96.88 98 TYR A N 1
ATOM 776 C CA . TYR A 1 98 ? 10.211 -23.016 0.92 1 96.88 98 TYR A CA 1
ATOM 777 C C . TYR A 1 98 ? 10.375 -23.906 2.145 1 96.88 98 TYR A C 1
ATOM 779 O O . TYR A 1 98 ? 10.578 -23.406 3.256 1 96.88 98 TYR A O 1
ATOM 787 N N . LYS A 1 99 ? 10.32 -25.219 2.002 1 96.81 99 LYS A N 1
ATOM 788 C CA . LYS A 1 99 ? 10.477 -26.141 3.121 1 96.81 99 LYS A CA 1
ATOM 789 C C . LYS A 1 99 ? 11.945 -26.328 3.477 1 96.81 99 LYS A C 1
ATOM 791 O O . LYS A 1 99 ? 12.281 -26.656 4.617 1 96.81 99 LYS A O 1
ATOM 796 N N . ILE A 1 100 ? 12.766 -26.078 2.529 1 97.5 100 ILE A N 1
ATOM 797 C CA . ILE A 1 100 ? 14.164 -26.391 2.799 1 97.5 100 ILE A CA 1
ATOM 798 C C . ILE A 1 100 ? 15.047 -25.203 2.451 1 97.5 100 ILE A C 1
ATOM 800 O O . ILE A 1 100 ? 16.266 -25.219 2.689 1 97.5 100 ILE A O 1
ATOM 804 N N . GLU A 1 101 ? 14.516 -24.172 1.808 1 97.81 101 GLU A N 1
ATOM 805 C CA . GLU A 1 101 ? 15.258 -22.969 1.447 1 97.81 101 GLU A CA 1
ATOM 806 C C . GLU A 1 101 ? 14.656 -21.719 2.098 1 97.81 101 GLU A C 1
ATOM 808 O O . GLU A 1 101 ? 13.445 -21.688 2.355 1 97.81 101 GLU A O 1
ATOM 813 N N . ASP A 1 102 ? 15.516 -20.734 2.326 1 98.31 102 ASP A N 1
ATOM 814 C CA . ASP A 1 102 ? 15.078 -19.406 2.723 1 98.31 102 ASP A CA 1
ATOM 815 C C . ASP A 1 102 ? 14.836 -18.531 1.499 1 98.31 102 ASP A C 1
ATOM 817 O O . ASP A 1 102 ? 15.781 -18.094 0.839 1 98.31 102 ASP A O 1
ATOM 821 N N . PHE A 1 103 ? 13.57 -18.188 1.25 1 98.5 103 PHE A N 1
ATOM 822 C CA . PHE A 1 103 ? 13.273 -17.5 -0 1 98.5 103 PHE A CA 1
ATOM 823 C C . PHE A 1 103 ? 13.844 -16.078 0.019 1 98.5 103 PHE A C 1
ATOM 825 O O . PHE A 1 103 ? 14.117 -15.508 -1.034 1 98.5 103 PHE A O 1
ATOM 832 N N . VAL A 1 104 ? 13.992 -15.477 1.23 1 98.75 104 VAL A N 1
ATOM 833 C CA . VAL A 1 104 ? 14.594 -14.148 1.302 1 98.75 104 VAL A CA 1
ATOM 834 C C . VAL A 1 104 ? 16.031 -14.203 0.785 1 98.75 104 VAL A C 1
ATOM 836 O O . VAL A 1 104 ? 16.422 -13.383 -0.045 1 98.75 104 VAL A O 1
ATOM 839 N N . ALA A 1 105 ? 16.75 -15.133 1.271 1 98.69 105 ALA A N 1
ATOM 840 C CA . ALA A 1 105 ? 18.141 -15.312 0.853 1 98.69 105 ALA A CA 1
ATOM 841 C C . ALA A 1 105 ? 18.234 -15.625 -0.638 1 98.69 105 ALA A C 1
ATOM 843 O O . ALA A 1 105 ? 19.078 -15.078 -1.346 1 98.69 105 ALA A O 1
ATOM 844 N N . ARG A 1 106 ? 17.375 -16.5 -1.138 1 98.69 106 ARG A N 1
ATOM 845 C CA . ARG A 1 106 ? 17.375 -16.891 -2.545 1 98.69 106 ARG A CA 1
ATOM 846 C C . ARG A 1 106 ? 17.047 -15.703 -3.443 1 98.69 106 ARG A C 1
ATOM 848 O O . ARG A 1 106 ? 17.656 -15.523 -4.496 1 98.69 106 ARG A O 1
ATOM 855 N N . VAL A 1 107 ? 16.109 -14.875 -3.049 1 98.69 107 VAL A N 1
ATOM 856 C CA . VAL A 1 107 ? 15.742 -13.68 -3.803 1 98.69 107 VAL A CA 1
ATOM 857 C C . VAL A 1 107 ? 16.938 -12.734 -3.885 1 98.69 107 VAL A C 1
ATOM 859 O O . VAL A 1 107 ? 17.266 -12.234 -4.961 1 98.69 107 VAL A O 1
ATOM 862 N N . LYS A 1 108 ? 17.562 -12.547 -2.783 1 98.31 108 LYS A N 1
ATOM 863 C CA . LYS A 1 108 ? 18.719 -11.641 -2.754 1 98.31 108 LYS A CA 1
ATOM 864 C C . LYS A 1 108 ? 19.828 -12.156 -3.652 1 98.31 108 LYS A C 1
ATOM 866 O O . LYS A 1 108 ? 20.453 -11.383 -4.379 1 98.31 108 LYS A O 1
ATOM 871 N N . GLU A 1 109 ? 20.047 -13.406 -3.6 1 98.25 109 GLU A N 1
ATOM 872 C CA . GLU A 1 109 ? 21.094 -14.023 -4.426 1 98.25 109 GLU A CA 1
ATOM 873 C C . GLU A 1 109 ? 20.781 -13.844 -5.91 1 98.25 109 GLU A C 1
ATOM 875 O O . GLU A 1 109 ? 21.656 -13.422 -6.676 1 98.25 109 GLU A O 1
ATOM 880 N N . GLU A 1 110 ? 19.562 -14.07 -6.297 1 98.25 110 GLU A N 1
ATOM 881 C CA . GLU A 1 110 ? 19.172 -14.086 -7.703 1 98.25 110 GLU A CA 1
ATOM 882 C C . GLU A 1 110 ? 19 -12.664 -8.25 1 98.25 110 GLU A C 1
ATOM 884 O O . GLU A 1 110 ? 18.922 -12.469 -9.461 1 98.25 110 GLU A O 1
ATOM 889 N N . THR A 1 111 ? 18.969 -11.703 -7.359 1 98 111 THR A N 1
ATOM 890 C CA . THR A 1 111 ? 18.75 -10.328 -7.789 1 98 111 THR A CA 1
ATOM 891 C C . THR A 1 111 ? 19.969 -9.461 -7.461 1 98 111 THR A C 1
ATOM 893 O O . THR A 1 111 ? 19.891 -8.234 -7.492 1 98 111 THR A O 1
ATOM 896 N N . GLN A 1 112 ? 21 -10.102 -7.027 1 97.31 112 GLN A N 1
ATOM 897 C CA . GLN A 1 112 ? 22.234 -9.422 -6.68 1 97.31 112 GLN A CA 1
ATOM 898 C C . GLN A 1 112 ? 22.016 -8.422 -5.543 1 97.31 112 GLN A C 1
ATOM 900 O O . GLN A 1 112 ? 22.5 -7.293 -5.602 1 97.31 112 GLN A O 1
ATOM 905 N N . GLY A 1 113 ? 21.125 -8.758 -4.684 1 97.25 113 GLY A N 1
ATOM 906 C CA . GLY A 1 113 ? 20.922 -8.008 -3.457 1 97.25 113 GLY A CA 1
ATOM 907 C C . GLY A 1 113 ? 19.812 -6.977 -3.562 1 97.25 113 GLY A C 1
ATOM 908 O O . GLY A 1 113 ? 19.422 -6.371 -2.562 1 97.25 113 GLY A O 1
ATOM 909 N N . LYS A 1 114 ? 19.172 -6.777 -4.668 1 96.88 114 LYS A N 1
ATOM 910 C CA . LYS A 1 114 ? 18.219 -5.703 -4.879 1 96.88 114 LYS A CA 1
ATOM 911 C C . LYS A 1 114 ? 16.844 -6.09 -4.336 1 96.88 114 LYS A C 1
ATOM 913 O O . LYS A 1 114 ? 16.125 -5.246 -3.785 1 96.88 114 LYS A O 1
ATOM 918 N N . GLY A 1 115 ? 16.438 -7.309 -4.562 1 98.31 115 GLY A N 1
ATOM 919 C CA . GLY A 1 115 ? 15.086 -7.754 -4.285 1 98.31 115 GLY A CA 1
ATOM 920 C C . GLY A 1 115 ? 14.203 -7.781 -5.516 1 98.31 115 GLY A C 1
ATOM 921 O O . GLY A 1 115 ? 14.609 -7.348 -6.594 1 98.31 115 GLY A O 1
ATOM 922 N N . VAL A 1 116 ? 13.008 -8.305 -5.312 1 98.06 116 VAL A N 1
ATOM 923 C CA . VAL A 1 116 ? 12.07 -8.391 -6.43 1 98.06 116 VAL A CA 1
ATOM 924 C C . VAL A 1 116 ? 11.195 -7.141 -6.477 1 98.06 116 VAL A C 1
ATOM 926 O O . VAL A 1 116 ? 11.008 -6.473 -5.457 1 98.06 116 VAL A O 1
ATOM 929 N N . ASP A 1 117 ? 10.578 -6.918 -7.605 1 94.31 117 ASP A N 1
ATOM 930 C CA . ASP A 1 117 ? 9.797 -5.699 -7.793 1 94.31 117 ASP A CA 1
ATOM 931 C C . ASP A 1 117 ? 8.367 -5.875 -7.281 1 94.31 117 ASP A C 1
ATOM 933 O O . ASP A 1 117 ? 7.773 -4.93 -6.758 1 94.31 117 ASP A O 1
ATOM 937 N N . VAL A 1 118 ? 7.891 -7.059 -7.492 1 93.38 118 VAL A N 1
ATOM 938 C CA . VAL A 1 118 ? 6.504 -7.312 -7.121 1 93.38 118 VAL A CA 1
ATOM 939 C C . VAL A 1 118 ? 6.398 -8.672 -6.422 1 93.38 118 VAL A C 1
ATOM 941 O O . VAL A 1 118 ? 7.031 -9.641 -6.84 1 93.38 118 VAL A O 1
ATOM 944 N N . ILE A 1 119 ? 5.574 -8.703 -5.355 1 95.12 119 ILE A N 1
ATOM 945 C CA . ILE A 1 119 ? 5.289 -9.961 -4.676 1 95.12 119 ILE A CA 1
ATOM 946 C C . ILE A 1 119 ? 3.779 -10.172 -4.582 1 95.12 119 ILE A C 1
ATOM 948 O O . ILE A 1 119 ? 3.037 -9.234 -4.266 1 95.12 119 ILE A O 1
ATOM 952 N N . LEU A 1 120 ? 3.387 -11.352 -4.914 1 90.81 120 LEU A N 1
ATOM 953 C CA . LEU A 1 120 ? 2.029 -11.82 -4.656 1 90.81 120 LEU A CA 1
ATOM 954 C C . LEU A 1 120 ? 2.01 -12.812 -3.494 1 90.81 120 LEU A C 1
ATOM 956 O O . LEU A 1 120 ? 2.561 -13.906 -3.598 1 90.81 120 LEU A O 1
ATOM 960 N N . ASP A 1 121 ? 1.297 -12.445 -2.43 1 93.06 121 ASP A N 1
ATOM 961 C CA . ASP A 1 121 ? 1.352 -13.25 -1.214 1 93.06 121 ASP A CA 1
ATOM 962 C C . ASP A 1 121 ? -0.041 -13.727 -0.807 1 93.06 121 ASP A C 1
ATOM 964 O O . ASP A 1 121 ? -0.964 -12.914 -0.673 1 93.06 121 ASP A O 1
ATOM 968 N N . SER A 1 122 ? -0.142 -15.008 -0.556 1 87.88 122 SER A N 1
ATOM 969 C CA . SER A 1 122 ? -1.381 -15.578 -0.036 1 87.88 122 SER A CA 1
ATOM 970 C C . SER A 1 122 ? -1.179 -16.172 1.356 1 87.88 122 SER A C 1
ATOM 972 O O . SER A 1 122 ? -2.102 -16.75 1.931 1 87.88 122 SER A O 1
ATOM 974 N N . ILE A 1 123 ? 0.024 -16 1.849 1 93.19 123 ILE A N 1
ATOM 975 C CA . ILE A 1 123 ? 0.379 -16.656 3.104 1 93.19 123 ILE A CA 1
ATOM 976 C C . ILE A 1 123 ? 0.036 -15.734 4.277 1 93.19 123 ILE A C 1
ATOM 978 O O . ILE A 1 123 ? -0.578 -16.172 5.254 1 93.19 123 ILE A O 1
ATOM 982 N N . GLY A 1 124 ? 0.508 -14.516 4.23 1 93.75 124 GLY A N 1
ATOM 983 C CA . GLY A 1 124 ? 0.1 -13.555 5.238 1 93.75 124 GLY A CA 1
ATOM 984 C C . GLY A 1 124 ? 1.142 -13.344 6.324 1 93.75 124 GLY A C 1
ATOM 985 O O . GLY A 1 124 ? 2.314 -13.102 6.023 1 93.75 124 GLY A O 1
ATOM 986 N N . GLY A 1 125 ? 0.728 -13.398 7.605 1 94.19 125 GLY A N 1
ATOM 987 C CA . GLY A 1 125 ? 1.444 -12.977 8.797 1 94.19 125 GLY A CA 1
ATOM 988 C C . GLY A 1 125 ? 2.896 -13.414 8.805 1 94.19 125 GLY A C 1
ATOM 989 O O . GLY A 1 125 ? 3.803 -12.578 8.812 1 94.19 125 GLY A O 1
ATOM 990 N N . PRO A 1 126 ? 3.166 -14.719 8.711 1 96.06 126 PRO A N 1
ATOM 991 C CA . PRO A 1 126 ? 4.547 -15.18 8.852 1 96.06 126 PRO A CA 1
ATOM 992 C C . PRO A 1 126 ? 5.457 -14.68 7.73 1 96.06 126 PRO A C 1
ATOM 994 O O . PRO A 1 126 ? 6.676 -14.625 7.898 1 96.06 126 PRO A O 1
ATOM 997 N N . TYR A 1 127 ? 4.891 -14.266 6.602 1 97.81 127 TYR A N 1
ATOM 998 C CA . TYR A 1 127 ? 5.695 -13.883 5.449 1 97.81 127 TYR A CA 1
ATOM 999 C C . TYR A 1 127 ? 5.766 -12.367 5.316 1 97.81 127 TYR A C 1
ATOM 1001 O O . TYR A 1 127 ? 6.582 -11.836 4.559 1 97.81 127 TYR A O 1
ATOM 1009 N N . TYR A 1 128 ? 5.008 -11.672 6.078 1 97.69 128 TYR A N 1
ATOM 1010 C CA . TYR A 1 128 ? 4.84 -10.242 5.832 1 97.69 128 TYR A CA 1
ATOM 1011 C C . TYR A 1 128 ? 6.176 -9.516 5.906 1 97.69 128 TYR A C 1
ATOM 1013 O O . TYR A 1 128 ? 6.602 -8.883 4.938 1 97.69 128 TYR A O 1
ATOM 1021 N N . GLN A 1 129 ? 6.859 -9.648 7.031 1 98.19 129 GLN A N 1
ATOM 1022 C CA . GLN A 1 129 ? 8.164 -9.008 7.168 1 98.19 129 GLN A CA 1
ATOM 1023 C C . GLN A 1 129 ? 9.148 -9.547 6.137 1 98.19 129 GLN A C 1
ATOM 1025 O O . GLN A 1 129 ? 9.938 -8.789 5.566 1 98.19 129 GLN A O 1
ATOM 1030 N N . ARG A 1 130 ? 9.102 -10.789 5.945 1 98.5 130 ARG A N 1
ATOM 1031 C CA . ARG A 1 130 ? 10.008 -11.43 4.996 1 98.5 130 ARG A CA 1
ATOM 1032 C C . ARG A 1 130 ? 9.75 -10.938 3.578 1 98.5 130 ARG A C 1
ATOM 1034 O O . ARG A 1 130 ? 10.688 -10.758 2.799 1 98.5 130 ARG A O 1
ATOM 1041 N N . ASN A 1 131 ? 8.5 -10.734 3.268 1 98.56 131 ASN A N 1
ATOM 1042 C CA . ASN A 1 131 ? 8.141 -10.141 1.983 1 98.56 131 ASN A CA 1
ATOM 1043 C C . ASN A 1 131 ? 8.711 -8.727 1.843 1 98.56 131 ASN A C 1
ATOM 1045 O O . ASN A 1 131 ? 9.312 -8.398 0.819 1 98.56 131 ASN A O 1
ATOM 1049 N N . LEU A 1 132 ? 8.539 -7.965 2.867 1 98.12 132 LEU A N 1
ATOM 1050 C CA . LEU A 1 132 ? 9.07 -6.605 2.826 1 98.12 132 LEU A CA 1
ATOM 1051 C C . LEU A 1 132 ? 10.586 -6.621 2.617 1 98.12 132 LEU A C 1
ATOM 1053 O O . LEU A 1 132 ? 11.109 -5.836 1.827 1 98.12 132 LEU A O 1
ATOM 1057 N N . ASP A 1 133 ? 11.211 -7.527 3.223 1 98.25 133 ASP A N 1
ATOM 1058 C CA . ASP A 1 133 ? 12.664 -7.621 3.156 1 98.25 133 ASP A CA 1
ATOM 1059 C C . ASP A 1 133 ? 13.117 -8.102 1.781 1 98.25 133 ASP A C 1
ATOM 1061 O O . ASP A 1 133 ? 14.297 -7.977 1.435 1 98.25 133 ASP A O 1
ATOM 1065 N N . SER A 1 134 ? 12.203 -8.578 1.018 1 98.75 134 SER A N 1
ATOM 1066 C CA . SER A 1 134 ? 12.555 -9.18 -0.264 1 98.75 134 SER A CA 1
ATOM 1067 C C . SER A 1 134 ? 12.25 -8.234 -1.421 1 98.75 134 SER A C 1
ATOM 1069 O O . SER A 1 134 ? 12.492 -8.57 -2.584 1 98.75 134 SER A O 1
ATOM 1071 N N . LEU A 1 135 ? 11.727 -7.094 -1.078 1 97.81 135 LEU A N 1
ATOM 1072 C CA . LEU A 1 135 ? 11.305 -6.168 -2.123 1 97.81 135 LEU A CA 1
ATOM 1073 C C . LEU A 1 135 ? 12.43 -5.211 -2.494 1 97.81 135 LEU A C 1
ATOM 1075 O O . LEU A 1 135 ? 13.195 -4.781 -1.627 1 97.81 135 LEU A O 1
ATOM 1079 N N . ASN A 1 136 ? 12.445 -4.879 -3.756 1 96.62 136 ASN A N 1
ATOM 1080 C CA . ASN A 1 136 ? 13.344 -3.869 -4.305 1 96.62 136 ASN A CA 1
ATOM 1081 C C . ASN A 1 136 ? 12.828 -2.457 -4.031 1 96.62 136 ASN A C 1
ATOM 1083 O O . ASN A 1 136 ? 11.742 -2.283 -3.482 1 96.62 136 ASN A O 1
ATOM 1087 N N . LEU A 1 137 ? 13.711 -1.503 -4.363 1 91.88 137 LEU A N 1
ATOM 1088 C CA . LEU A 1 137 ? 13.273 -0.11 -4.336 1 91.88 137 LEU A CA 1
ATOM 1089 C C . LEU A 1 137 ? 11.984 0.072 -5.133 1 91.88 137 LEU A C 1
ATOM 1091 O O . LEU A 1 137 ? 11.852 -0.462 -6.234 1 91.88 137 LEU A O 1
ATOM 1095 N N . ASP A 1 138 ? 10.969 0.732 -4.516 1 87 138 ASP A N 1
ATOM 1096 C CA . ASP A 1 138 ? 9.656 0.975 -5.102 1 87 138 ASP A CA 1
ATOM 1097 C C . ASP A 1 138 ? 8.883 -0.33 -5.281 1 87 138 ASP A C 1
ATOM 1099 O O . ASP A 1 138 ? 8.016 -0.432 -6.148 1 87 138 ASP A O 1
ATOM 1103 N N . GLY A 1 139 ? 9.305 -1.307 -4.492 1 91.88 139 GLY A N 1
ATOM 1104 C CA . GLY A 1 139 ? 8.656 -2.604 -4.566 1 91.88 139 GLY A CA 1
ATOM 1105 C C . GLY A 1 139 ? 7.195 -2.562 -4.156 1 91.88 139 GLY A C 1
ATOM 1106 O O . GLY A 1 139 ? 6.793 -1.715 -3.355 1 91.88 139 GLY A O 1
ATOM 1107 N N . ARG A 1 140 ? 6.461 -3.566 -4.637 1 90.75 140 ARG A N 1
ATOM 1108 C CA . ARG A 1 140 ? 5.027 -3.65 -4.383 1 90.75 140 ARG A CA 1
ATOM 1109 C C . ARG A 1 140 ? 4.641 -5.039 -3.889 1 90.75 140 ARG A C 1
ATOM 1111 O O . ARG A 1 140 ? 5.02 -6.047 -4.488 1 90.75 140 ARG A O 1
ATOM 1118 N N . LEU A 1 141 ? 3.914 -5.016 -2.793 1 93.44 141 LEU A N 1
ATOM 1119 C CA . LEU A 1 141 ? 3.396 -6.25 -2.215 1 93.44 141 LEU A CA 1
ATOM 1120 C C . LEU A 1 141 ? 1.879 -6.32 -2.35 1 93.44 141 LEU A C 1
ATOM 1122 O O . LEU A 1 141 ? 1.172 -5.414 -1.906 1 93.44 141 LEU A O 1
ATOM 1126 N N . PHE A 1 142 ? 1.481 -7.395 -2.904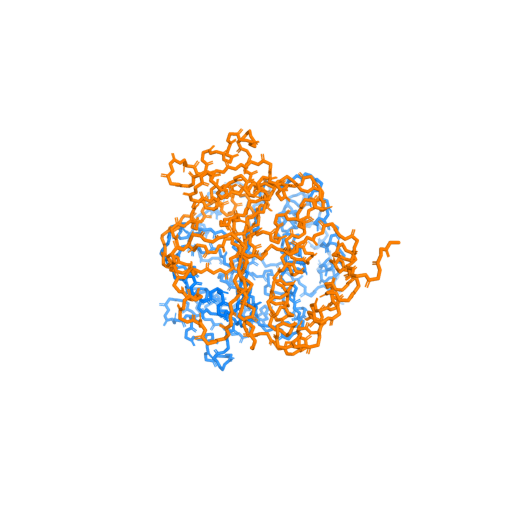 1 89 142 PHE A N 1
ATOM 1127 C CA . PHE A 1 142 ? 0.047 -7.633 -3.023 1 89 142 PHE A CA 1
ATOM 1128 C C . PHE A 1 142 ? -0.39 -8.773 -2.117 1 89 142 PHE A C 1
ATOM 1130 O O . PHE A 1 142 ? 0.061 -9.914 -2.279 1 89 142 PHE A O 1
ATOM 1137 N N . LEU A 1 143 ? -1.287 -8.453 -1.265 1 90 143 LEU A N 1
ATOM 1138 C CA . LEU A 1 143 ? -1.847 -9.438 -0.347 1 90 143 LEU A CA 1
ATOM 1139 C C . LEU A 1 143 ? -3.146 -10.016 -0.896 1 90 143 LEU A C 1
ATOM 1141 O O . LEU A 1 143 ? -4.121 -9.281 -1.096 1 90 143 LEU A O 1
ATOM 1145 N N . LEU A 1 144 ? -3.107 -11.281 -1.08 1 82.5 144 LEU A N 1
ATOM 1146 C CA . LEU A 1 144 ? -4.277 -11.961 -1.635 1 82.5 144 LEU A CA 1
ATOM 1147 C C . LEU A 1 144 ? -5.035 -12.711 -0.547 1 82.5 144 LEU A C 1
ATOM 1149 O O . LEU A 1 144 ? -6.23 -12.984 -0.692 1 82.5 144 LEU A O 1
ATOM 1153 N N . GLY A 1 145 ? -4.285 -13.086 0.424 1 84.12 145 GLY A N 1
ATOM 1154 C CA . GLY A 1 145 ? -4.875 -13.867 1.5 1 84.12 145 GLY A CA 1
ATOM 1155 C C . GLY A 1 145 ? -3.932 -14.078 2.668 1 84.12 145 GLY A C 1
ATOM 1156 O O . GLY A 1 145 ? -2.799 -13.594 2.654 1 84.12 145 GLY A O 1
ATOM 1157 N N . PHE A 1 146 ? -4.547 -14.828 3.613 1 90.69 146 PHE A N 1
ATOM 1158 C CA . PHE A 1 146 ? -3.816 -15.086 4.848 1 90.69 146 PHE A CA 1
ATOM 1159 C C . PHE A 1 146 ? -3.93 -16.562 5.242 1 90.69 146 PHE A C 1
ATOM 1161 O O . PHE A 1 146 ? -4.461 -16.875 6.305 1 90.69 146 PHE A O 1
ATOM 1168 N N . MET A 1 147 ? -3.273 -17.391 4.492 1 87.81 147 MET A N 1
ATOM 1169 C CA . MET A 1 147 ? -3.398 -18.844 4.68 1 87.81 147 MET A CA 1
ATOM 1170 C C . MET A 1 147 ? -2.768 -19.266 6 1 87.81 147 MET A C 1
ATOM 1172 O O . MET A 1 147 ? -3.193 -20.266 6.602 1 87.81 147 MET A O 1
ATOM 1176 N N . SER A 1 148 ? -1.774 -18.562 6.469 1 92.12 148 SER A N 1
ATOM 1177 C CA . SER A 1 148 ? -1.062 -18.984 7.672 1 92.12 148 SER A CA 1
ATOM 1178 C C . SER A 1 148 ? -1.22 -17.953 8.797 1 92.12 148 SER A C 1
ATOM 1180 O O . SER A 1 148 ? -0.34 -17.828 9.648 1 92.12 148 SER A O 1
ATOM 1182 N N . GLY A 1 149 ? -2.236 -17.094 8.719 1 92.88 149 GLY A N 1
ATOM 1183 C CA . GLY A 1 149 ? -2.523 -16.172 9.805 1 92.88 149 GLY A CA 1
ATOM 1184 C C . GLY A 1 149 ? -2.432 -14.711 9.391 1 92.88 149 GLY A C 1
ATOM 1185 O O . GLY A 1 149 ? -1.827 -14.391 8.367 1 92.88 149 GLY A O 1
ATOM 1186 N N . THR A 1 150 ? -2.979 -13.875 10.312 1 95.44 150 THR A N 1
ATOM 1187 C CA . THR A 1 150 ? -3.102 -12.469 9.945 1 95.44 150 THR A CA 1
ATOM 1188 C C . THR A 1 150 ? -2.254 -11.594 10.867 1 95.44 150 THR A C 1
ATOM 1190 O O . THR A 1 150 ? -2.006 -10.43 10.562 1 95.44 150 THR A O 1
ATOM 1193 N N . VAL A 1 151 ? -1.846 -12.109 11.961 1 97.06 151 VAL A N 1
ATOM 1194 C CA . VAL A 1 151 ? -1.153 -11.297 12.961 1 97.06 151 VAL A CA 1
ATOM 1195 C C . VAL A 1 151 ? 0.357 -11.445 12.789 1 97.06 151 VAL A C 1
ATOM 1197 O O . VAL A 1 151 ? 0.859 -12.555 12.578 1 97.06 151 VAL A O 1
ATOM 1200 N N . THR A 1 152 ? 1.011 -10.328 12.883 1 96.69 152 THR A N 1
ATOM 1201 C CA . THR A 1 152 ? 2.463 -10.383 12.75 1 96.69 152 THR A CA 1
ATOM 1202 C C . THR A 1 152 ? 3.105 -9.164 13.414 1 96.69 152 THR A C 1
ATOM 1204 O O . THR A 1 152 ? 2.434 -8.164 13.672 1 96.69 152 THR A O 1
ATOM 1207 N N . GLN A 1 153 ? 4.363 -9.328 13.789 1 96.62 153 GLN A N 1
ATOM 1208 C CA . GLN A 1 153 ? 5.203 -8.203 14.164 1 96.62 153 GLN A CA 1
ATOM 1209 C C . GLN A 1 153 ? 6.02 -7.703 12.977 1 96.62 153 GLN A C 1
ATOM 1211 O O . GLN A 1 153 ? 6.562 -8.5 12.211 1 96.62 153 GLN A O 1
ATOM 1216 N N . VAL A 1 154 ? 6.047 -6.359 12.828 1 97.06 154 VAL A N 1
ATOM 1217 C CA . VAL A 1 154 ? 6.715 -5.832 11.641 1 97.06 154 VAL A CA 1
ATOM 1218 C C . VAL A 1 154 ? 7.555 -4.613 12.023 1 97.06 154 VAL A C 1
ATOM 1220 O O . VAL A 1 154 ? 7.191 -3.861 12.93 1 97.06 154 VAL A O 1
ATOM 1223 N N . ASP A 1 155 ? 8.656 -4.492 11.422 1 97.56 155 ASP A N 1
ATOM 1224 C CA . ASP A 1 155 ? 9.453 -3.27 11.414 1 97.56 155 ASP A CA 1
ATOM 1225 C C . ASP A 1 155 ? 9.25 -2.488 10.117 1 97.56 155 ASP A C 1
ATOM 1227 O O . ASP A 1 155 ? 9.688 -2.92 9.047 1 97.56 155 ASP A O 1
ATOM 1231 N N . LEU A 1 156 ? 8.719 -1.298 10.172 1 95.5 156 LEU A N 1
ATOM 1232 C CA . LEU A 1 156 ? 8.25 -0.527 9.023 1 95.5 156 LEU A CA 1
ATOM 1233 C C . LEU A 1 156 ? 9.398 0.254 8.391 1 95.5 156 LEU A C 1
ATOM 1235 O O . LEU A 1 156 ? 9.227 0.876 7.344 1 95.5 156 LEU A O 1
ATOM 1239 N N . LYS A 1 157 ? 10.523 0.181 8.945 1 93.19 157 LYS A N 1
ATOM 1240 C CA . LYS A 1 157 ? 11.648 0.998 8.5 1 93.19 157 LYS A CA 1
ATOM 1241 C C . LYS A 1 157 ? 11.922 0.787 7.012 1 93.19 157 LYS A C 1
ATOM 1243 O O . LYS A 1 157 ? 12.227 1.739 6.289 1 93.19 157 LYS A O 1
ATOM 1248 N N . VAL A 1 158 ? 11.758 -0.397 6.57 1 93.38 158 VAL A N 1
ATOM 1249 C CA . VAL A 1 158 ? 12.133 -0.727 5.199 1 93.38 158 VAL A CA 1
ATOM 1250 C C . VAL A 1 158 ? 11.109 -0.131 4.227 1 93.38 158 VAL A C 1
ATOM 1252 O O . VAL A 1 158 ? 11.43 0.113 3.059 1 93.38 158 VAL A O 1
ATOM 1255 N N . MET A 1 159 ? 9.938 0.079 4.691 1 93.06 159 MET A N 1
ATOM 1256 C CA . MET A 1 159 ? 8.898 0.655 3.838 1 93.06 159 MET A CA 1
ATOM 1257 C C . MET A 1 159 ? 9.312 2.031 3.332 1 93.06 159 MET A C 1
ATOM 1259 O O . MET A 1 159 ? 9.203 2.318 2.139 1 93.06 159 MET A O 1
ATOM 1263 N N . LEU A 1 160 ? 9.773 2.805 4.25 1 86.38 160 LEU A N 1
ATOM 1264 C CA . LEU A 1 160 ? 10.172 4.156 3.873 1 86.38 160 LEU A CA 1
ATOM 1265 C C . LEU A 1 160 ? 11.484 4.133 3.098 1 86.38 160 LEU A C 1
ATOM 1267 O O . LEU A 1 160 ? 11.633 4.844 2.1 1 86.38 160 LEU A O 1
ATOM 1271 N N . ALA A 1 161 ? 12.414 3.316 3.568 1 88.62 161 ALA A N 1
ATOM 1272 C CA . ALA A 1 161 ? 13.742 3.268 2.973 1 88.62 161 ALA A CA 1
ATOM 1273 C C . ALA A 1 161 ? 13.672 2.875 1.499 1 88.62 161 ALA A C 1
ATOM 1275 O O . ALA A 1 161 ? 14.445 3.367 0.679 1 88.62 161 ALA A O 1
ATOM 1276 N N . ARG A 1 162 ? 12.688 2.076 1.131 1 91.44 162 ARG A N 1
ATOM 1277 C CA . ARG A 1 162 ? 12.625 1.57 -0.237 1 91.44 162 ARG A CA 1
ATOM 1278 C C . ARG A 1 162 ? 11.336 2.002 -0.922 1 91.44 162 ARG A C 1
ATOM 1280 O O . ARG A 1 162 ? 11.008 1.517 -2.008 1 91.44 162 ARG A O 1
ATOM 1287 N N . ARG A 1 163 ? 10.547 2.797 -0.307 1 86.62 163 ARG A N 1
ATOM 1288 C CA . ARG A 1 163 ? 9.32 3.355 -0.856 1 86.62 163 ARG A CA 1
ATOM 1289 C C . ARG A 1 163 ? 8.359 2.252 -1.282 1 86.62 163 ARG A C 1
ATOM 1291 O O . ARG A 1 163 ? 7.863 2.252 -2.412 1 86.62 163 ARG A O 1
ATOM 1298 N N . LEU A 1 164 ? 8.062 1.408 -0.355 1 91.94 164 LEU A N 1
ATOM 1299 C CA . LEU A 1 164 ? 7.277 0.222 -0.678 1 91.94 164 LEU A CA 1
ATOM 1300 C C . LEU A 1 164 ? 5.789 0.54 -0.665 1 91.94 164 LEU A C 1
ATOM 1302 O O . LEU A 1 164 ? 5.359 1.494 -0.014 1 91.94 164 LEU A O 1
ATOM 1306 N N . THR A 1 165 ? 5.098 -0.258 -1.432 1 90.12 165 THR A N 1
ATOM 1307 C CA . THR A 1 165 ? 3.639 -0.24 -1.43 1 90.12 165 THR A CA 1
ATOM 1308 C C . THR A 1 165 ? 3.082 -1.618 -1.082 1 90.12 165 THR A C 1
ATOM 1310 O O . THR A 1 165 ? 3.559 -2.633 -1.594 1 90.12 165 THR A O 1
ATOM 1313 N N . VAL A 1 166 ? 2.127 -1.617 -0.131 1 92.62 166 VAL A N 1
ATOM 1314 C CA . VAL A 1 166 ? 1.373 -2.824 0.192 1 92.62 166 VAL A CA 1
ATOM 1315 C C . VAL A 1 166 ? -0.098 -2.625 -0.167 1 92.62 166 VAL A C 1
ATOM 1317 O O . VAL A 1 166 ? -0.715 -1.639 0.24 1 92.62 166 VAL A O 1
ATOM 1320 N N . GLN A 1 167 ? -0.563 -3.564 -0.93 1 88.44 167 GLN A N 1
ATOM 1321 C CA . GLN A 1 167 ? -1.955 -3.463 -1.354 1 88.44 167 GLN A CA 1
ATOM 1322 C C . GLN A 1 167 ? -2.686 -4.789 -1.166 1 88.44 167 GLN A C 1
ATOM 1324 O O . GLN A 1 167 ? -2.107 -5.859 -1.377 1 88.44 167 GLN A O 1
ATOM 1329 N N . SER A 1 168 ? -3.904 -4.621 -0.729 1 86 168 SER A N 1
ATOM 1330 C CA . SER A 1 168 ? -4.723 -5.824 -0.611 1 86 168 SER A CA 1
ATOM 1331 C C . SER A 1 168 ? -5.805 -5.863 -1.687 1 86 168 SER A C 1
ATOM 1333 O O . SER A 1 168 ? -6.32 -4.82 -2.092 1 86 168 SER A O 1
ATOM 1335 N N . ALA A 1 169 ? -6.031 -6.969 -2.289 1 66.25 169 ALA A N 1
ATOM 1336 C CA . ALA A 1 169 ? -7.016 -7.164 -3.352 1 66.25 169 ALA A CA 1
ATOM 1337 C C . ALA A 1 169 ? -8.227 -7.945 -2.844 1 66.25 169 ALA A C 1
ATOM 1339 O O . ALA A 1 169 ? -8.266 -9.172 -2.947 1 66.25 169 ALA A O 1
ATOM 1340 N N . GLY A 1 170 ? -8.969 -7.297 -1.916 1 59.75 170 GLY A N 1
ATOM 1341 C CA . GLY A 1 170 ? -10.148 -8.062 -1.524 1 59.75 170 GLY A CA 1
ATOM 1342 C C . GLY A 1 170 ? -11.117 -8.297 -2.668 1 59.75 170 GLY A C 1
ATOM 1343 O O . GLY A 1 170 ? -11.484 -7.355 -3.373 1 59.75 170 GLY A O 1
ATOM 1344 N N . LEU A 1 171 ? -11.242 -9.414 -3.256 1 52.88 171 LEU A N 1
ATOM 1345 C CA . LEU A 1 171 ? -12.062 -9.766 -4.406 1 52.88 171 LEU A CA 1
ATOM 1346 C C . LEU A 1 171 ? -13.516 -9.977 -3.986 1 52.88 171 LEU A C 1
ATOM 1348 O O . LEU A 1 171 ? -14.43 -9.859 -4.809 1 52.88 171 LEU A O 1
ATOM 1352 N N . ARG A 1 172 ? -13.633 -10.172 -2.791 1 51.78 172 ARG A N 1
ATOM 1353 C CA . ARG A 1 172 ? -14.961 -10.656 -2.406 1 51.78 172 ARG A CA 1
ATOM 1354 C C . ARG A 1 172 ? -15.961 -9.508 -2.352 1 51.78 172 ARG A C 1
ATOM 1356 O O . ARG A 1 172 ? -17.125 -9.672 -2.742 1 51.78 172 ARG A O 1
ATOM 1363 N N . ASN A 1 173 ? -15.578 -8.336 -1.919 1 54 173 ASN A N 1
ATOM 1364 C CA . ASN A 1 173 ? -16.562 -7.305 -1.638 1 54 173 ASN A CA 1
ATOM 1365 C C . ASN A 1 173 ? -16.547 -6.207 -2.695 1 54 173 ASN A C 1
ATOM 1367 O O . ASN A 1 173 ? -16.641 -5.023 -2.365 1 54 173 ASN A O 1
ATOM 1371 N N . ARG A 1 174 ? -16.516 -6.602 -3.971 1 55.59 174 ARG A N 1
ATOM 1372 C CA . ARG A 1 174 ? -16.516 -5.531 -4.965 1 55.59 174 ARG A CA 1
ATOM 1373 C C . ARG A 1 174 ? -17.906 -5.285 -5.516 1 55.59 174 ARG A C 1
ATOM 1375 O O . ARG A 1 174 ? -18.719 -6.215 -5.617 1 55.59 174 ARG A O 1
ATOM 1382 N N . SER A 1 175 ? -18.156 -3.949 -5.59 1 55.75 175 SER A N 1
ATOM 1383 C CA . SER A 1 175 ? -19.422 -3.59 -6.211 1 55.75 175 SER A CA 1
ATOM 1384 C C . SER A 1 175 ? -19.516 -4.105 -7.645 1 55.75 175 SER A C 1
ATOM 1386 O O . SER A 1 175 ? -18.484 -4.441 -8.242 1 55.75 175 SER A O 1
ATOM 1388 N N . LEU A 1 176 ? -20.688 -4.254 -8.141 1 54 176 LEU A N 1
ATOM 1389 C CA . LEU A 1 176 ? -20.938 -4.699 -9.508 1 54 176 LEU A CA 1
ATOM 1390 C C . LEU A 1 176 ? -20.203 -3.816 -10.508 1 54 176 LEU A C 1
ATOM 1392 O O . LEU A 1 176 ? -19.703 -4.309 -11.523 1 54 176 LEU A O 1
ATOM 1396 N N . GLU A 1 177 ? -20.172 -2.553 -10.203 1 53.25 177 GLU A N 1
ATOM 1397 C CA . GLU A 1 177 ? -19.516 -1.611 -11.109 1 53.25 177 GLU A CA 1
ATOM 1398 C C . GLU A 1 177 ? -18.016 -1.84 -11.141 1 53.25 177 GLU A C 1
ATOM 1400 O O . GLU A 1 177 ? -17.391 -1.801 -12.211 1 53.25 177 GLU A O 1
ATOM 1405 N N . ASN A 1 178 ? -17.531 -2.07 -10.07 1 58.88 178 ASN A N 1
ATOM 1406 C CA . ASN A 1 178 ? -16.094 -2.334 -9.984 1 58.88 178 ASN A CA 1
ATOM 1407 C C . ASN A 1 178 ? -15.719 -3.633 -10.688 1 58.88 178 ASN A C 1
ATOM 1409 O O . ASN A 1 178 ? -14.688 -3.699 -11.367 1 58.88 178 ASN A O 1
ATOM 1413 N N . LYS A 1 179 ? -16.672 -4.441 -10.633 1 57.12 179 LYS A N 1
ATOM 1414 C CA . LYS A 1 179 ? -16.453 -5.734 -11.273 1 57.12 179 LYS A CA 1
ATOM 1415 C C . LYS A 1 179 ? -16.422 -5.59 -12.797 1 57.12 179 LYS A C 1
ATOM 1417 O O . LYS A 1 179 ? -15.602 -6.215 -13.469 1 57.12 179 LYS A O 1
ATOM 1422 N N . ALA A 1 180 ? -17.297 -4.66 -13.25 1 57.72 180 ALA A N 1
ATOM 1423 C CA . ALA A 1 180 ? -17.391 -4.461 -14.695 1 57.72 180 ALA A CA 1
ATOM 1424 C C . ALA A 1 180 ? -16.078 -3.879 -15.25 1 57.72 180 ALA A C 1
ATOM 1426 O O . ALA A 1 180 ? -15.625 -4.277 -16.312 1 57.72 180 ALA A O 1
ATOM 1427 N N . SER A 1 181 ? -15.516 -2.969 -14.516 1 59.69 181 SER A N 1
ATOM 1428 C CA . SER A 1 181 ? -14.273 -2.344 -14.961 1 59.69 181 SER A CA 1
ATOM 1429 C C . SER A 1 181 ? -13.117 -3.342 -14.961 1 59.69 181 SER A C 1
ATOM 1431 O O . SER A 1 181 ? -12.289 -3.338 -15.875 1 59.69 181 SER A O 1
ATOM 1433 N N . ILE A 1 182 ? -13.234 -4.133 -14.062 1 57.59 182 ILE A N 1
ATOM 1434 C CA . ILE A 1 182 ? -12.18 -5.137 -13.945 1 57.59 182 ILE A CA 1
ATOM 1435 C C . ILE A 1 182 ? -12.297 -6.141 -15.094 1 57.59 182 ILE A C 1
ATOM 1437 O O . ILE A 1 182 ? -11.297 -6.48 -15.727 1 57.59 182 ILE A O 1
ATOM 1441 N N . VAL A 1 183 ? -13.523 -6.484 -15.328 1 56.41 183 VAL A N 1
ATOM 1442 C CA . VAL A 1 183 ? -13.773 -7.441 -16.406 1 56.41 183 VAL A CA 1
ATOM 1443 C C . VAL A 1 183 ? -13.328 -6.852 -17.734 1 56.41 183 VAL A C 1
ATOM 1445 O O . VAL A 1 183 ? -12.695 -7.535 -18.547 1 56.41 183 VAL A O 1
ATOM 1448 N N . SER A 1 184 ? -13.586 -5.629 -17.875 1 58.19 184 SER A N 1
ATOM 1449 C CA . SER A 1 184 ? -13.195 -4.965 -19.109 1 58.19 184 SER A CA 1
ATOM 1450 C C . SER A 1 184 ? -11.68 -4.914 -19.266 1 58.19 184 SER A C 1
ATOM 1452 O O . SER A 1 184 ? -11.156 -5.145 -20.359 1 58.19 184 SER A O 1
ATOM 1454 N N . ASP A 1 185 ? -11.055 -4.711 -18.234 1 59.38 185 ASP A N 1
ATOM 1455 C CA . ASP A 1 185 ? -9.594 -4.625 -18.266 1 59.38 185 ASP A CA 1
ATOM 1456 C C . ASP A 1 185 ? -8.969 -5.988 -18.547 1 59.38 185 ASP A C 1
ATOM 1458 O O . ASP A 1 185 ? -8.016 -6.082 -19.328 1 59.38 185 ASP A O 1
ATOM 1462 N N . VAL A 1 186 ? -9.547 -6.953 -18.078 1 58.09 186 VAL A N 1
ATOM 1463 C CA . VAL A 1 186 ? -9.055 -8.312 -18.297 1 58.09 186 VAL A CA 1
ATOM 1464 C C . VAL A 1 186 ? -9.273 -8.719 -19.75 1 58.09 186 VAL A C 1
ATOM 1466 O O . VAL A 1 186 ? -8.391 -9.312 -20.375 1 58.09 186 VAL A O 1
ATOM 1469 N N . GLU A 1 187 ? -10.398 -8.352 -20.156 1 59.69 187 GLU A N 1
ATOM 1470 C CA . GLU A 1 187 ? -10.719 -8.672 -21.547 1 59.69 187 GLU A CA 1
ATOM 1471 C C . GLU A 1 187 ? -9.75 -7.996 -22.516 1 59.69 187 GLU A C 1
ATOM 1473 O O . GLU A 1 187 ? -9.328 -8.602 -23.5 1 59.69 187 GLU A O 1
ATOM 1478 N N . LYS A 1 188 ? -9.391 -6.883 -22.141 1 63.31 188 LYS A N 1
ATOM 1479 C CA . LYS A 1 188 ? -8.562 -6.09 -23.031 1 63.31 188 LYS A CA 1
ATOM 1480 C C . LYS A 1 188 ? -7.094 -6.504 -22.938 1 63.31 188 LYS A C 1
ATOM 1482 O O . LYS A 1 188 ? -6.406 -6.602 -23.953 1 63.31 188 LYS A O 1
ATOM 1487 N N . ASN A 1 189 ? -6.711 -6.949 -21.797 1 60.56 189 ASN A N 1
ATOM 1488 C CA . ASN A 1 189 ? -5.266 -7.059 -21.625 1 60.56 189 ASN A CA 1
ATOM 1489 C C . ASN A 1 189 ? -4.836 -8.508 -21.438 1 60.56 189 ASN A C 1
ATOM 1491 O O . ASN A 1 189 ? -3.684 -8.859 -21.703 1 60.56 189 ASN A O 1
ATOM 1495 N N . VAL A 1 190 ? -5.812 -9.328 -21.016 1 62.5 190 VAL A N 1
ATOM 1496 C CA . VAL A 1 190 ? -5.41 -10.68 -20.656 1 62.5 190 VAL A CA 1
ATOM 1497 C C . VAL A 1 190 ? -6.043 -11.688 -21.609 1 62.5 190 VAL A C 1
ATOM 1499 O O . VAL A 1 190 ? -5.398 -12.656 -22.016 1 62.5 190 VAL A O 1
ATOM 1502 N N . TRP A 1 191 ? -7.211 -11.352 -21.984 1 62.59 191 TRP A N 1
ATOM 1503 C CA . TRP A 1 191 ? -8.008 -12.289 -22.781 1 62.59 191 TRP A CA 1
ATOM 1504 C C . TRP A 1 191 ? -7.305 -12.633 -24.078 1 62.59 191 TRP A C 1
ATOM 1506 O O . TRP A 1 191 ? -7.277 -13.797 -24.484 1 62.59 191 TRP A O 1
ATOM 1516 N N . PRO A 1 192 ? -6.789 -11.688 -24.656 1 62.59 192 PRO A N 1
ATOM 1517 C CA . PRO A 1 192 ? -6.094 -12.016 -25.906 1 62.59 192 PRO A CA 1
ATOM 1518 C C . PRO A 1 192 ? -4.996 -13.055 -25.719 1 62.59 192 PRO A C 1
ATOM 1520 O O . PRO A 1 192 ? -4.801 -13.922 -26.578 1 62.59 192 PRO A O 1
ATOM 1523 N N . SER A 1 193 ? -4.375 -13.039 -24.594 1 64.19 193 SER A N 1
ATOM 1524 C CA . SER A 1 193 ? -3.295 -13.984 -24.344 1 64.19 193 SER A CA 1
ATOM 1525 C C . SER A 1 193 ? -3.838 -15.391 -24.094 1 64.19 193 SER A C 1
ATOM 1527 O O . SER A 1 193 ? -3.176 -16.375 -24.406 1 64.19 193 SER A O 1
ATOM 1529 N N . ILE A 1 194 ? -4.938 -15.43 -23.625 1 60.5 194 ILE A N 1
ATOM 1530 C CA . ILE A 1 194 ? -5.582 -16.703 -23.375 1 60.5 194 ILE A CA 1
ATOM 1531 C C . ILE A 1 194 ? -6.055 -17.328 -24.688 1 60.5 194 ILE A C 1
ATOM 1533 O O . ILE A 1 194 ? -5.824 -18.5 -24.938 1 60.5 194 ILE A O 1
ATOM 1537 N N . VAL A 1 195 ? -6.609 -16.469 -25.453 1 61.53 195 VAL A N 1
ATOM 1538 C CA . VAL A 1 195 ? -7.141 -16.906 -26.75 1 61.53 195 VAL A CA 1
ATOM 1539 C C . VAL A 1 195 ? -5.996 -17.359 -27.656 1 61.53 195 VAL A C 1
ATOM 1541 O O . VAL A 1 195 ? -6.129 -18.328 -28.391 1 61.53 195 VAL A O 1
ATOM 1544 N N . GLU A 1 196 ? -4.922 -16.703 -27.484 1 66.75 196 GLU A N 1
ATOM 1545 C CA . GLU A 1 196 ? -3.762 -17.031 -28.297 1 66.75 196 GLU A CA 1
ATOM 1546 C C . GLU A 1 196 ? -3.029 -18.25 -27.781 1 66.75 196 GLU A C 1
ATOM 1548 O O . GLU A 1 196 ? -2.068 -18.719 -28.391 1 66.75 196 GLU A O 1
ATOM 1553 N N . GLY A 1 197 ? -3.48 -18.766 -26.625 1 67.88 197 GLY A N 1
ATOM 1554 C CA . GLY A 1 197 ? -2.914 -19.984 -26.062 1 67.88 197 GLY A CA 1
ATOM 1555 C C . GLY A 1 197 ? -1.644 -19.75 -25.281 1 67.88 197 GLY A C 1
ATOM 1556 O O . GLY A 1 197 ? -0.932 -20.703 -24.938 1 67.88 197 GLY A O 1
ATOM 1557 N N . LYS A 1 198 ? -1.437 -18.578 -25.047 1 70.25 198 LYS A N 1
ATOM 1558 C CA . LYS A 1 198 ? -0.219 -18.234 -24.312 1 70.25 198 LYS A CA 1
ATOM 1559 C C . LYS A 1 198 ? -0.379 -18.5 -22.812 1 70.25 198 LYS A C 1
ATOM 1561 O O . LYS A 1 198 ? 0.61 -18.672 -22.109 1 70.25 198 LYS A O 1
ATOM 1566 N N . VAL A 1 199 ? -1.588 -18.516 -22.406 1 71.88 199 VAL A N 1
ATOM 1567 C CA . VAL A 1 199 ? -1.921 -18.844 -21.016 1 71.88 199 VAL A CA 1
ATOM 1568 C C . VAL A 1 199 ? -2.877 -20.031 -20.984 1 71.88 199 VAL A C 1
ATOM 1570 O O . VAL A 1 199 ? -3.916 -20.031 -21.656 1 71.88 199 VAL A O 1
ATOM 1573 N N . LYS A 1 200 ? -2.48 -21.016 -20.328 1 69.81 200 LYS A N 1
ATOM 1574 C CA . LYS A 1 200 ? -3.305 -22.219 -20.266 1 69.81 200 LYS A CA 1
ATOM 1575 C C . LYS A 1 200 ? -3.787 -22.484 -18.844 1 69.81 200 LYS A C 1
ATOM 1577 O O . LYS A 1 200 ? -3.021 -22.344 -17.891 1 69.81 200 LYS A O 1
ATOM 1582 N N . PRO A 1 201 ? -5.016 -22.781 -18.75 1 66.25 201 PRO A N 1
ATOM 1583 C CA . PRO A 1 201 ? -5.465 -23.219 -17.438 1 66.25 201 PRO A CA 1
ATOM 1584 C C . PRO A 1 201 ? -4.82 -24.531 -17 1 66.25 201 PRO A C 1
ATOM 1586 O O . PRO A 1 201 ? -4.598 -25.422 -17.828 1 66.25 201 PRO A O 1
ATOM 1589 N N . VAL A 1 202 ? -4.395 -24.594 -15.766 1 69.31 202 VAL A N 1
ATOM 1590 C CA . VAL A 1 202 ? -3.811 -25.812 -15.227 1 69.31 202 VAL A CA 1
ATOM 1591 C C . VAL A 1 202 ? -4.82 -26.516 -14.312 1 69.31 202 VAL A C 1
ATOM 1593 O O . VAL A 1 202 ? -5.145 -26 -13.234 1 69.31 202 VAL A O 1
ATOM 1596 N N . VAL A 1 203 ? -5.391 -27.562 -14.773 1 69.31 203 VAL A N 1
ATOM 1597 C CA . VAL A 1 203 ? -6.383 -28.312 -14.016 1 69.31 203 VAL A CA 1
ATOM 1598 C C . VAL A 1 203 ? -5.762 -29.609 -13.492 1 69.31 203 VAL A C 1
ATOM 1600 O O . VAL A 1 203 ? -5.227 -30.406 -14.266 1 69.31 203 VAL A O 1
ATOM 1603 N N . TYR A 1 204 ? -5.84 -29.734 -12.195 1 72.88 204 TYR A N 1
ATOM 1604 C CA . TYR A 1 204 ? -5.289 -30.922 -11.578 1 72.88 204 TYR A CA 1
ATOM 1605 C C . TYR A 1 204 ? -6.215 -32.125 -11.781 1 72.88 204 TYR A C 1
ATOM 1607 O O . TYR A 1 204 ? -5.773 -33.188 -12.211 1 72.88 204 TYR A O 1
ATOM 1615 N N . LYS A 1 205 ? -7.469 -31.922 -11.383 1 75.19 205 LYS A N 1
ATOM 1616 C CA . LYS A 1 205 ? -8.438 -33.031 -11.477 1 75.19 205 LYS A CA 1
ATOM 1617 C C . LYS A 1 205 ? -9.859 -32.469 -11.617 1 75.19 205 LYS A C 1
ATOM 1619 O O . LYS A 1 205 ? -10.18 -31.422 -11.07 1 75.19 205 LYS A O 1
ATOM 1624 N N . CYS A 1 206 ? -10.602 -33.188 -12.445 1 70.94 206 CYS A N 1
ATOM 1625 C CA . CYS A 1 206 ? -12.031 -32.938 -12.539 1 70.94 206 CYS A CA 1
ATOM 1626 C C . CYS A 1 206 ? -12.82 -34.031 -11.82 1 70.94 206 CYS A C 1
ATOM 1628 O O . CYS A 1 206 ? -12.648 -35.219 -12.094 1 70.94 206 CYS A O 1
ATOM 1630 N N . LEU A 1 207 ? -13.594 -33.562 -10.82 1 71.62 207 LEU A N 1
ATOM 1631 C CA . LEU A 1 207 ? -14.391 -34.531 -10.047 1 71.62 207 LEU A CA 1
ATOM 1632 C C . LEU A 1 207 ? -15.875 -34.188 -10.141 1 71.62 207 LEU A C 1
ATOM 1634 O O . LEU A 1 207 ? -16.234 -33 -10.289 1 71.62 207 LEU A O 1
ATOM 1638 N N . PRO A 1 208 ? -16.672 -35.188 -10.164 1 73.5 208 PRO A N 1
ATOM 1639 C CA . PRO A 1 208 ? -18.109 -34.875 -10.094 1 73.5 208 PRO A CA 1
ATOM 1640 C C . PRO A 1 208 ? -18.5 -34.188 -8.789 1 73.5 208 PRO A C 1
ATOM 1642 O O . PRO A 1 208 ? -17.812 -34.344 -7.777 1 73.5 208 PRO A O 1
ATOM 1645 N N . LEU A 1 209 ? -19.5 -33.438 -8.859 1 74.44 209 LEU A N 1
ATOM 1646 C CA . LEU A 1 209 ? -20 -32.688 -7.711 1 74.44 209 LEU A CA 1
ATOM 1647 C C . LEU A 1 209 ? -20.234 -33.594 -6.52 1 74.44 209 LEU A C 1
ATOM 1649 O O . LEU A 1 209 ? -20.062 -33.188 -5.371 1 74.44 209 LEU A O 1
ATOM 1653 N N . SER A 1 210 ? -20.594 -34.75 -6.836 1 78.5 210 SER A N 1
ATOM 1654 C CA . SER A 1 210 ? -20.891 -35.719 -5.793 1 78.5 210 SER A CA 1
ATOM 1655 C C . SER A 1 210 ? -19.625 -36.062 -5.008 1 78.5 210 SER A C 1
ATOM 1657 O O . SER A 1 210 ? -19.703 -36.625 -3.912 1 78.5 210 SER A O 1
ATOM 1659 N N . GLU A 1 211 ? -18.516 -35.719 -5.555 1 82.69 211 GLU A N 1
ATOM 1660 C CA . GLU A 1 211 ? -17.25 -36.031 -4.887 1 82.69 211 GLU A CA 1
ATOM 1661 C C . GLU A 1 211 ? -16.594 -34.781 -4.336 1 82.69 211 GLU A C 1
ATOM 1663 O O . GLU A 1 211 ? -15.375 -34.656 -4.355 1 82.69 211 GLU A O 1
ATOM 1668 N N . ALA A 1 212 ? -17.406 -33.906 -3.875 1 79.19 212 ALA A N 1
ATOM 1669 C CA . ALA A 1 212 ? -16.938 -32.656 -3.352 1 79.19 212 ALA A CA 1
ATOM 1670 C C . ALA A 1 212 ? -16.031 -32.844 -2.135 1 79.19 212 ALA A C 1
ATOM 1672 O O . ALA A 1 212 ? -15.07 -32.125 -1.932 1 79.19 212 ALA A O 1
ATOM 1673 N N . VAL A 1 213 ? -16.359 -33.812 -1.381 1 79.38 213 VAL A N 1
ATOM 1674 C CA . VAL A 1 213 ? -15.57 -34.094 -0.187 1 79.38 213 VAL A CA 1
ATOM 1675 C C . VAL A 1 213 ? -14.156 -34.5 -0.589 1 79.38 213 VAL A C 1
ATOM 1677 O O . VAL A 1 213 ? -13.18 -34.062 0.007 1 79.38 213 VAL A O 1
ATOM 1680 N N . GLU A 1 214 ? -14.148 -35.312 -1.581 1 82.5 214 GLU A N 1
ATOM 1681 C CA . GLU A 1 214 ? -12.852 -35.75 -2.078 1 82.5 214 GLU A CA 1
ATOM 1682 C C . GLU A 1 214 ? -12.055 -34.562 -2.65 1 82.5 214 GLU A C 1
ATOM 1684 O O . GLU A 1 214 ? -10.844 -34.469 -2.436 1 82.5 214 GLU A O 1
ATOM 1689 N N . ALA A 1 215 ? -12.742 -33.781 -3.357 1 74.06 215 ALA A N 1
ATOM 1690 C CA . ALA A 1 215 ? -12.102 -32.594 -3.908 1 74.06 215 ALA A CA 1
ATOM 1691 C C . ALA A 1 215 ? -11.516 -31.719 -2.801 1 74.06 215 ALA A C 1
ATOM 1693 O O . ALA A 1 215 ? -10.391 -31.234 -2.922 1 74.06 215 ALA A O 1
ATOM 1694 N N . HIS A 1 216 ? -12.258 -31.703 -1.8 1 76.12 216 HIS A N 1
ATOM 1695 C CA . HIS A 1 216 ? -11.82 -30.891 -0.669 1 76.12 216 HIS A CA 1
ATOM 1696 C C . HIS A 1 216 ? -10.602 -31.5 0.009 1 76.12 216 HIS A C 1
ATOM 1698 O O . HIS A 1 216 ? -9.656 -30.797 0.368 1 76.12 216 HIS A O 1
ATOM 1704 N N . ARG A 1 217 ? -10.641 -32.75 0.152 1 80.75 217 ARG A N 1
ATOM 1705 C CA . ARG A 1 217 ? -9.508 -33.438 0.744 1 80.75 217 ARG A CA 1
ATOM 1706 C C . ARG A 1 217 ? -8.25 -33.25 -0.092 1 80.75 217 ARG A C 1
ATOM 1708 O O . ARG A 1 217 ? -7.164 -33 0.452 1 80.75 217 ARG A O 1
ATOM 1715 N N . LEU A 1 218 ? -8.469 -33.312 -1.307 1 78.31 218 LEU A N 1
ATOM 1716 C CA . LEU A 1 218 ? -7.352 -33.156 -2.225 1 78.31 218 LEU A CA 1
ATOM 1717 C C . LEU A 1 218 ? -6.77 -31.734 -2.115 1 78.31 218 LEU A C 1
ATOM 1719 O O . LEU A 1 218 ? -5.551 -31.562 -2.127 1 78.31 218 LEU A O 1
ATOM 1723 N N . MET A 1 219 ? -7.641 -30.812 -1.961 1 74.75 219 MET A N 1
ATOM 1724 C CA . MET A 1 219 ? -7.211 -29.422 -1.834 1 74.75 219 MET A CA 1
ATOM 1725 C C . MET A 1 219 ? -6.473 -29.188 -0.521 1 74.75 219 MET A C 1
ATOM 1727 O O . MET A 1 219 ? -5.422 -28.547 -0.498 1 74.75 219 MET A O 1
ATOM 1731 N N . GLU A 1 220 ? -6.953 -29.859 0.507 1 75.12 220 GLU A N 1
ATOM 1732 C CA . GLU A 1 220 ? -6.387 -29.672 1.839 1 75.12 220 GLU A CA 1
ATOM 1733 C C . GLU A 1 220 ? -5.023 -30.344 1.958 1 75.12 220 GLU A C 1
ATOM 1735 O O . GLU A 1 220 ? -4.172 -29.906 2.734 1 75.12 220 GLU A O 1
ATOM 1740 N N . SER A 1 221 ? -4.918 -31.391 1.19 1 75.81 221 SER A N 1
ATOM 1741 C CA . SER A 1 221 ? -3.656 -32.125 1.257 1 75.81 221 SER A CA 1
ATOM 1742 C C . SER A 1 221 ? -2.521 -31.312 0.627 1 75.81 221 SER A C 1
ATOM 1744 O O . SER A 1 221 ? -1.348 -31.625 0.828 1 75.81 221 SER A O 1
ATOM 1746 N N . SER A 1 222 ? -2.871 -30.328 -0.164 1 74.5 222 SER A N 1
ATOM 1747 C CA . SER A 1 222 ? -1.929 -29.469 -0.871 1 74.5 222 SER A CA 1
ATOM 1748 C C . SER A 1 222 ? -1.049 -30.266 -1.821 1 74.5 222 SER A C 1
ATOM 1750 O O . SER A 1 222 ? 0.082 -29.875 -2.113 1 74.5 222 SER A O 1
ATOM 1752 N N . ASN A 1 223 ? -1.592 -31.391 -2.191 1 75.75 223 ASN A N 1
ATOM 1753 C CA . ASN A 1 223 ? -0.844 -32.25 -3.109 1 75.75 223 ASN A CA 1
ATOM 1754 C C . ASN A 1 223 ? -1.265 -32 -4.559 1 75.75 223 ASN A C 1
ATOM 1756 O O . ASN A 1 223 ? -0.866 -32.75 -5.449 1 75.75 223 ASN A O 1
ATOM 1760 N N . HIS A 1 224 ? -1.955 -31.016 -4.824 1 77.88 224 HIS A N 1
ATOM 1761 C CA . HIS A 1 224 ? -2.441 -30.781 -6.18 1 77.88 224 HIS A CA 1
ATOM 1762 C C . HIS A 1 224 ? -1.688 -29.625 -6.832 1 77.88 224 HIS A C 1
ATOM 1764 O O . HIS A 1 224 ? -1.086 -28.797 -6.145 1 77.88 224 HIS A O 1
ATOM 1770 N N . ILE A 1 225 ? -1.624 -29.703 -8.156 1 80.44 225 ILE A N 1
ATOM 1771 C CA . ILE A 1 225 ? -1.102 -28.625 -8.977 1 80.44 225 ILE A CA 1
ATOM 1772 C C . ILE A 1 225 ? -2.232 -28 -9.797 1 80.44 225 ILE A C 1
ATOM 1774 O O . ILE A 1 225 ? -2.908 -28.703 -10.562 1 80.44 225 ILE A O 1
ATOM 1778 N N . GLY A 1 226 ? -2.326 -26.719 -9.594 1 74.56 226 GLY A N 1
ATOM 1779 C CA . GLY A 1 226 ? -3.395 -26.031 -10.312 1 74.56 226 GLY A CA 1
ATOM 1780 C C . GLY A 1 226 ? -4.754 -26.219 -9.656 1 74.56 226 GLY A C 1
ATOM 1781 O O . GLY A 1 226 ? -4.863 -26.234 -8.43 1 74.56 226 GLY A O 1
ATOM 1782 N N . LYS A 1 227 ? -5.84 -26.406 -10.492 1 69.25 227 LYS A N 1
ATOM 1783 C CA . LYS A 1 227 ? -7.207 -26.328 -9.992 1 69.25 227 LYS A CA 1
ATOM 1784 C C . LYS A 1 227 ? -7.855 -27.719 -9.977 1 69.25 227 LYS A C 1
ATOM 1786 O O . LYS A 1 227 ? -7.496 -28.578 -10.766 1 69.25 227 LYS A O 1
ATOM 1791 N N . ILE A 1 228 ? -8.688 -27.828 -8.938 1 67.5 228 ILE A N 1
ATOM 1792 C CA . ILE A 1 228 ? -9.602 -28.969 -8.922 1 67.5 228 ILE A CA 1
ATOM 1793 C C . ILE A 1 228 ? -11 -28.516 -9.328 1 67.5 2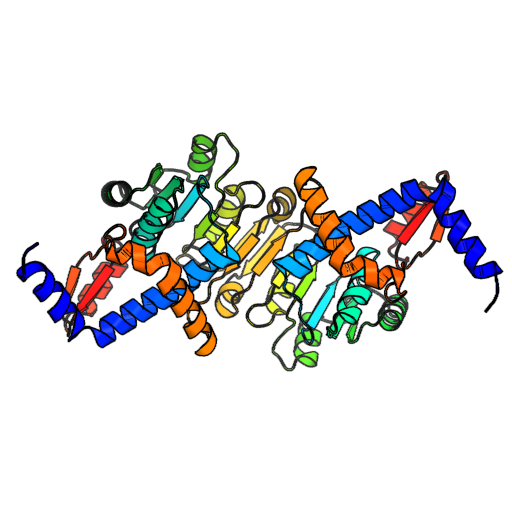28 ILE A C 1
ATOM 1795 O O . ILE A 1 228 ? -11.539 -27.562 -8.758 1 67.5 228 ILE A O 1
ATOM 1799 N N . LEU A 1 229 ? -11.539 -29.156 -10.383 1 65.12 229 LEU A N 1
ATOM 1800 C CA . LEU A 1 229 ? -12.836 -28.75 -10.914 1 65.12 229 LEU A CA 1
ATOM 1801 C C . LEU A 1 229 ? -13.922 -29.734 -10.508 1 65.12 229 LEU A C 1
ATOM 1803 O O . LEU A 1 229 ? -13.719 -30.953 -10.57 1 65.12 229 LEU A O 1
ATOM 1807 N N . LEU A 1 230 ? -14.93 -29.172 -9.883 1 63 230 LEU A N 1
ATOM 1808 C CA . LEU A 1 230 ? -16.109 -30 -9.641 1 63 230 LEU A CA 1
ATOM 1809 C C . LEU A 1 230 ? -17.125 -29.828 -10.773 1 63 230 LEU A C 1
ATOM 1811 O O . LEU A 1 230 ? -17.453 -28.719 -11.172 1 63 230 LEU A O 1
ATOM 1815 N N . VAL A 1 231 ? -17.578 -30.906 -11.375 1 65.5 231 VAL A N 1
ATOM 1816 C CA . VAL A 1 231 ? -18.531 -30.875 -12.484 1 65.5 231 VAL A CA 1
ATOM 1817 C C . VAL A 1 231 ? -19.844 -31.516 -12.055 1 65.5 231 VAL A C 1
ATOM 1819 O O . VAL A 1 231 ? -19.844 -32.438 -11.211 1 65.5 231 VAL A O 1
ATOM 1822 N N . PRO A 1 232 ? -20.922 -30.891 -12.586 1 69.25 232 PRO A N 1
ATOM 1823 C CA . PRO A 1 232 ? -22.219 -31.5 -12.266 1 69.25 232 PRO A CA 1
ATOM 1824 C C . PRO A 1 232 ? -22.297 -32.969 -12.664 1 69.25 232 PRO A C 1
ATOM 1826 O O . PRO A 1 232 ? -21.625 -33.406 -13.594 1 69.25 232 PRO A O 1
ATOM 1829 N N . MET B 1 1 ? -2.738 46.812 -6.961 1 27.44 1 MET B N 1
ATOM 1830 C CA . MET B 1 1 ? -2.352 45.875 -5.906 1 27.44 1 MET B CA 1
ATOM 1831 C C . MET B 1 1 ? -0.916 46.125 -5.457 1 27.44 1 MET B C 1
ATOM 1833 O O . MET B 1 1 ? 0.003 46.125 -6.277 1 27.44 1 MET B O 1
ATOM 1837 N N . PRO B 1 2 ? -0.508 46.656 -4.223 1 29.64 2 PRO B N 1
ATOM 1838 C CA . PRO B 1 2 ? 0.666 47.531 -4.16 1 29.64 2 PRO B CA 1
ATOM 1839 C C . PRO B 1 2 ? 1.977 46.781 -4.363 1 29.64 2 PRO B C 1
ATOM 1841 O O . PRO B 1 2 ? 2.031 45.562 -4.152 1 29.64 2 PRO B O 1
ATOM 1844 N N . ARG B 1 3 ? 3.084 47.562 -4.789 1 40.31 3 ARG B N 1
ATOM 1845 C CA . ARG B 1 3 ? 4.492 47.312 -5.078 1 40.31 3 ARG B CA 1
ATOM 1846 C C . ARG B 1 3 ? 5.203 46.688 -3.871 1 40.31 3 ARG B C 1
ATOM 1848 O O . ARG B 1 3 ? 6.395 46.375 -3.941 1 40.31 3 ARG B O 1
ATOM 1855 N N . ARG B 1 4 ? 4.703 47.031 -2.762 1 36.47 4 ARG B N 1
ATOM 1856 C CA . ARG B 1 4 ? 5.395 46.656 -1.537 1 36.47 4 ARG B CA 1
ATOM 1857 C C . ARG B 1 4 ? 5.289 45.156 -1.302 1 36.47 4 ARG B C 1
ATOM 1859 O O . ARG B 1 4 ? 6.227 44.531 -0.799 1 36.47 4 ARG B O 1
ATOM 1866 N N . TRP B 1 5 ? 4.047 44.5 -1.502 1 34.56 5 TRP B N 1
ATOM 1867 C CA . TRP B 1 5 ? 3.932 43.062 -1.266 1 34.56 5 TRP B CA 1
ATOM 1868 C C . TRP B 1 5 ? 4.734 42.281 -2.295 1 34.56 5 TRP B C 1
ATOM 1870 O O . TRP B 1 5 ? 5.098 41.125 -2.057 1 34.56 5 TRP B O 1
ATOM 1880 N N . ARG B 1 6 ? 5.047 42.812 -3.508 1 36.5 6 ARG B N 1
ATOM 1881 C CA . ARG B 1 6 ? 5.934 42.281 -4.539 1 36.5 6 ARG B CA 1
ATOM 1882 C C . ARG B 1 6 ? 7.387 42.281 -4.07 1 36.5 6 ARG B C 1
ATOM 1884 O O . ARG B 1 6 ? 8.156 41.406 -4.414 1 36.5 6 ARG B O 1
ATOM 1891 N N . TYR B 1 7 ? 7.805 43.375 -3.357 1 36.75 7 TYR B N 1
ATOM 1892 C CA . TYR B 1 7 ? 9.188 43.5 -2.91 1 36.75 7 TYR B CA 1
ATOM 1893 C C . TYR B 1 7 ? 9.516 42.469 -1.827 1 36.75 7 TYR B C 1
ATOM 1895 O O . TYR B 1 7 ? 10.609 41.906 -1.812 1 36.75 7 TYR B O 1
ATOM 1903 N N . GLN B 1 8 ? 8.617 42.375 -0.84 1 32.19 8 GLN B N 1
ATOM 1904 C CA . GLN B 1 8 ? 8.914 41.406 0.214 1 32.19 8 GLN B CA 1
ATOM 1905 C C . GLN B 1 8 ? 8.891 39.969 -0.323 1 32.19 8 GLN B C 1
ATOM 1907 O O . GLN B 1 8 ? 9.609 39.094 0.175 1 32.19 8 GLN B O 1
ATOM 1912 N N . LEU B 1 9 ? 8.07 39.594 -1.223 1 36.53 9 LEU B N 1
ATOM 1913 C CA . LEU B 1 9 ? 8.141 38.312 -1.943 1 36.53 9 LEU B CA 1
ATOM 1914 C C . LEU B 1 9 ? 9.414 38.219 -2.77 1 36.53 9 LEU B C 1
ATOM 1916 O O . LEU B 1 9 ? 9.969 37.125 -2.947 1 36.53 9 LEU B O 1
ATOM 1920 N N . ASP B 1 10 ? 9.969 39.281 -3.305 1 36.5 10 ASP B N 1
ATOM 1921 C CA . ASP B 1 10 ? 11.195 39.375 -4.086 1 36.5 10 ASP B CA 1
ATOM 1922 C C . ASP B 1 10 ? 12.422 39.125 -3.209 1 36.5 10 ASP B C 1
ATOM 1924 O O . ASP B 1 10 ? 13.375 38.469 -3.643 1 36.5 10 ASP B O 1
ATOM 1928 N N . LYS B 1 11 ? 12.688 39.875 -2.111 1 38.84 11 LYS B N 1
ATOM 1929 C CA . LYS B 1 11 ? 13.82 39.656 -1.224 1 38.84 11 LYS B CA 1
ATOM 1930 C C . LYS B 1 11 ? 13.773 38.25 -0.619 1 38.84 11 LYS B C 1
ATOM 1932 O O . LYS B 1 11 ? 14.805 37.656 -0.286 1 38.84 11 LYS B O 1
ATOM 1937 N N . PHE B 1 12 ? 12.586 37.75 -0.257 1 36.38 12 PHE B N 1
ATOM 1938 C CA . PHE B 1 12 ? 12.438 36.344 0.118 1 36.38 12 PHE B CA 1
ATOM 1939 C C . PHE B 1 12 ? 12.906 35.438 -1.008 1 36.38 12 PHE B C 1
ATOM 1941 O O . PHE B 1 12 ? 13.508 34.375 -0.756 1 36.38 12 PHE B O 1
ATOM 1948 N N . PHE B 1 13 ? 12.906 35.719 -2.354 1 36.56 13 PHE B N 1
ATOM 1949 C CA . PHE B 1 13 ? 13.43 35 -3.502 1 36.56 13 PHE B CA 1
ATOM 1950 C C . PHE B 1 13 ? 14.945 35.125 -3.582 1 36.56 13 PHE B C 1
ATOM 1952 O O . PHE B 1 13 ? 15.625 34.281 -4.191 1 36.56 13 PHE B O 1
ATOM 1959 N N . LEU B 1 14 ? 15.695 36.188 -3.367 1 34.19 14 LEU B N 1
ATOM 1960 C CA . LEU B 1 14 ? 17.141 36.281 -3.508 1 34.19 14 LEU B CA 1
ATOM 1961 C C . LEU B 1 14 ? 17.859 35.375 -2.529 1 34.19 14 LEU B C 1
ATOM 1963 O O . LEU B 1 14 ? 18.891 34.781 -2.865 1 34.19 14 LEU B O 1
ATOM 1967 N N . PHE B 1 15 ? 18.047 35.656 -1.238 1 36.84 15 PHE B N 1
ATOM 1968 C CA . PHE B 1 15 ? 18.672 34.812 -0.202 1 36.84 15 PHE B CA 1
ATOM 1969 C C . PHE B 1 15 ? 17.953 33.5 -0.052 1 36.84 15 PHE B C 1
ATOM 1971 O O . PHE B 1 15 ? 18.281 32.688 0.823 1 36.84 15 PHE B O 1
ATOM 1978 N N . GLN B 1 16 ? 16.953 33 -0.979 1 38.19 16 GLN B N 1
ATOM 1979 C CA . GLN B 1 16 ? 15.867 32.25 -1.577 1 38.19 16 GLN B CA 1
ATOM 1980 C C . GLN B 1 16 ? 16.375 30.906 -2.125 1 38.19 16 GLN B C 1
ATOM 1982 O O . GLN B 1 16 ? 15.602 29.969 -2.281 1 38.19 16 GLN B O 1
ATOM 1987 N N . PRO B 1 17 ? 17.531 30.906 -2.531 1 40.56 17 PRO B N 1
ATOM 1988 C CA . PRO B 1 17 ? 17.859 29.672 -3.229 1 40.56 17 PRO B CA 1
ATOM 1989 C C . PRO B 1 17 ? 17.875 28.453 -2.299 1 40.56 17 PRO B C 1
ATOM 1991 O O . PRO B 1 17 ? 17.391 27.375 -2.672 1 40.56 17 PRO B O 1
ATOM 1994 N N . VAL B 1 18 ? 18.672 28.656 -1.229 1 40.72 18 VAL B N 1
ATOM 1995 C CA . VAL B 1 18 ? 18.75 27.484 -0.364 1 40.72 18 VAL B CA 1
ATOM 1996 C C . VAL B 1 18 ? 17.406 27.219 0.292 1 40.72 18 VAL B C 1
ATOM 1998 O O . VAL B 1 18 ? 16.984 26.062 0.431 1 40.72 18 VAL B O 1
ATOM 2001 N N . PHE B 1 19 ? 16.828 28.312 0.824 1 39.47 19 PHE B N 1
ATOM 2002 C CA . PHE B 1 19 ? 15.461 28.172 1.322 1 39.47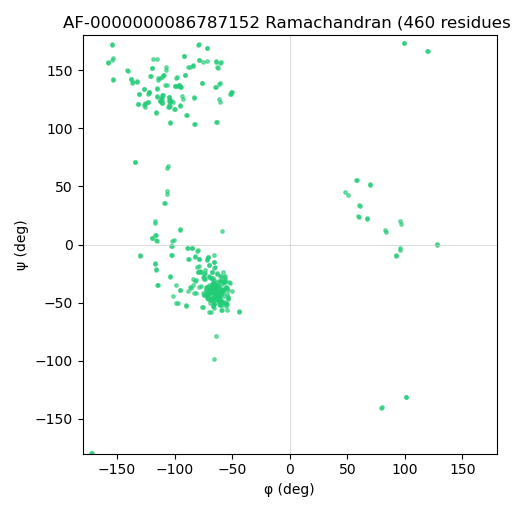 19 PHE B CA 1
ATOM 2003 C C . PHE B 1 19 ? 14.531 27.672 0.226 1 39.47 19 PHE B C 1
ATOM 2005 O O . PHE B 1 19 ? 13.719 26.766 0.46 1 39.47 19 PHE B O 1
ATOM 2012 N N . LEU B 1 20 ? 14.602 28.344 -0.9 1 40.12 20 LEU B N 1
ATOM 2013 C CA . LEU B 1 20 ? 13.836 27.844 -2.041 1 40.12 20 LEU B CA 1
ATOM 2014 C C . LEU B 1 20 ? 14.219 26.406 -2.371 1 40.12 20 LEU B C 1
ATOM 2016 O O . LEU B 1 20 ? 13.359 25.594 -2.707 1 40.12 20 LEU B O 1
ATOM 2020 N N . LEU B 1 21 ? 15.508 26.266 -2.234 1 41.31 21 LEU B N 1
ATOM 2021 C CA . LEU B 1 21 ? 15.93 24.891 -2.486 1 41.31 21 LEU B CA 1
ATOM 2022 C C . LEU B 1 21 ? 15.375 23.938 -1.426 1 41.31 21 LEU B C 1
ATOM 2024 O O . LEU B 1 21 ? 14.898 22.844 -1.747 1 41.31 21 LEU B O 1
ATOM 2028 N N . LYS B 1 22 ? 15.641 24.375 -0.208 1 42.12 22 LYS B N 1
ATOM 2029 C CA . LYS B 1 22 ? 15.094 23.531 0.843 1 42.12 22 LYS B CA 1
ATOM 2030 C C . LYS B 1 22 ? 13.562 23.516 0.792 1 42.12 22 LYS B C 1
ATOM 2032 O O . LYS B 1 22 ? 12.945 22.469 0.989 1 42.12 22 LYS B O 1
ATOM 2037 N N . MET B 1 23 ? 12.961 24.703 0.644 1 42.91 23 MET B N 1
ATOM 2038 C CA . MET B 1 23 ? 11.523 24.734 0.405 1 42.91 23 MET B CA 1
ATOM 2039 C C . MET B 1 23 ? 11.156 23.938 -0.845 1 42.91 23 MET B C 1
ATOM 2041 O O . MET B 1 23 ? 10.148 23.219 -0.866 1 42.91 23 MET B O 1
ATOM 2045 N N . LEU B 1 24 ? 12.023 24.156 -1.796 1 42.66 24 LEU B N 1
ATOM 2046 C CA . LEU B 1 24 ? 11.852 23.359 -3.006 1 42.66 24 LEU B CA 1
ATOM 2047 C C . LEU B 1 24 ? 12.039 21.875 -2.711 1 42.66 24 LEU B C 1
ATOM 2049 O O . LEU B 1 24 ? 11.281 21.031 -3.207 1 42.66 24 LEU B O 1
ATOM 2053 N N . LEU B 1 25 ? 13.07 21.703 -1.943 1 45.16 25 LEU B N 1
ATOM 2054 C CA . LEU B 1 25 ? 13.305 20.297 -1.604 1 45.16 25 LEU B CA 1
ATOM 2055 C C . LEU B 1 25 ? 12.172 19.75 -0.744 1 45.16 25 LEU B C 1
ATOM 2057 O O . LEU B 1 25 ? 11.727 18.625 -0.946 1 45.16 25 LEU B O 1
ATOM 2061 N N . LEU B 1 26 ? 11.922 20.531 0.321 1 45.66 26 LEU B N 1
ATOM 2062 C CA . LEU B 1 26 ? 10.758 20.156 1.106 1 45.66 26 LEU B CA 1
ATOM 2063 C C . LEU B 1 26 ? 9.508 20.078 0.231 1 45.66 26 LEU B C 1
ATOM 2065 O O . LEU B 1 26 ? 8.703 19.156 0.363 1 45.66 26 LEU B O 1
ATOM 2069 N N . TYR B 1 27 ? 9.406 21.203 -0.478 1 45.16 27 TYR B N 1
ATOM 2070 C CA . TYR B 1 27 ? 8.297 21.203 -1.429 1 45.16 27 TYR B CA 1
ATOM 2071 C C . TYR B 1 27 ? 8.383 19.984 -2.35 1 45.16 27 TYR B C 1
ATOM 2073 O O . TYR B 1 27 ? 7.379 19.312 -2.6 1 45.16 27 TYR B O 1
ATOM 2081 N N . LEU B 1 28 ? 9.586 19.766 -2.742 1 45.31 28 LEU B N 1
ATOM 2082 C CA . LEU B 1 28 ? 9.773 18.625 -3.637 1 45.31 28 LEU B CA 1
ATOM 2083 C C . LEU B 1 28 ? 9.492 17.312 -2.914 1 45.31 28 LEU B C 1
ATOM 2085 O O . LEU B 1 28 ? 8.898 16.406 -3.49 1 45.31 28 LEU B O 1
ATOM 2089 N N . LYS B 1 29 ? 10.102 17.25 -1.772 1 46.59 29 LYS B N 1
ATOM 2090 C CA . LYS B 1 29 ? 9.797 16.062 -0.99 1 46.59 29 LYS B CA 1
ATOM 2091 C C . LYS B 1 29 ? 8.289 15.914 -0.788 1 46.59 29 LYS B C 1
ATOM 2093 O O . LYS B 1 29 ? 7.746 14.812 -0.93 1 46.59 29 LYS B O 1
ATOM 2098 N N . TRP B 1 30 ? 7.738 16.984 -0.345 1 47.47 30 TRP B N 1
ATOM 2099 C CA . TRP B 1 30 ? 6.301 17 -0.103 1 47.47 30 TRP B CA 1
ATOM 2100 C C . TRP B 1 30 ? 5.523 16.766 -1.394 1 47.47 30 TRP B C 1
ATOM 2102 O O . TRP B 1 30 ? 4.551 16 -1.407 1 47.47 30 TRP B O 1
ATOM 2112 N N . ARG B 1 31 ? 5.988 17.469 -2.35 1 45.16 31 ARG B N 1
ATOM 2113 C CA . ARG B 1 31 ? 5.332 17.375 -3.65 1 45.16 31 ARG B CA 1
ATOM 2114 C C . ARG B 1 31 ? 5.414 15.961 -4.211 1 45.16 31 ARG B C 1
ATOM 2116 O O . ARG B 1 31 ? 4.438 15.453 -4.77 1 45.16 31 ARG B O 1
ATOM 2123 N N . ALA B 1 32 ? 6.578 15.484 -4.027 1 45.59 32 ALA B N 1
ATOM 2124 C CA . ALA B 1 32 ? 6.73 14.094 -4.453 1 45.59 32 ALA B CA 1
ATOM 2125 C C . ALA B 1 32 ? 5.777 13.18 -3.689 1 45.59 32 ALA B C 1
ATOM 2127 O O . ALA B 1 32 ? 5.152 12.289 -4.277 1 45.59 32 ALA B O 1
ATOM 2128 N N . LEU B 1 33 ? 5.801 13.445 -2.498 1 47 33 LEU B N 1
ATOM 2129 C CA . LEU B 1 33 ? 4.867 12.672 -1.687 1 47 33 LEU B CA 1
ATOM 2130 C C . LEU B 1 33 ? 3.428 12.922 -2.127 1 47 33 LEU B C 1
ATOM 2132 O O . LEU B 1 33 ? 2.658 11.977 -2.318 1 47 33 LEU B O 1
ATOM 2136 N N . PHE B 1 34 ? 3.154 14.312 -2.162 1 48.28 34 PHE B N 1
ATOM 2137 C CA . PHE B 1 34 ? 1.766 14.641 -2.473 1 48.28 34 PHE B CA 1
ATOM 2138 C C . PHE B 1 34 ? 1.424 14.242 -3.904 1 48.28 34 PHE B C 1
ATOM 2140 O O . PHE B 1 34 ? 0.317 13.773 -4.176 1 48.28 34 PHE B O 1
ATOM 2147 N N . GLY B 1 35 ? 2.416 14.578 -4.75 1 47.12 35 GLY B N 1
ATOM 2148 C CA . GLY B 1 35 ? 2.15 14.188 -6.125 1 47.12 35 GLY B CA 1
ATOM 2149 C C . GLY B 1 35 ? 1.85 12.711 -6.277 1 47.12 35 GLY B C 1
ATOM 2150 O O . GLY B 1 35 ? 0.882 12.328 -6.941 1 47.12 35 GLY B O 1
ATOM 2151 N N . GLN B 1 36 ? 2.709 12.086 -5.734 1 46.09 36 GLN B N 1
ATOM 2152 C CA . GLN B 1 36 ? 2.518 10.641 -5.812 1 46.09 36 GLN B CA 1
ATOM 2153 C C . GLN B 1 36 ? 1.281 10.211 -5.027 1 46.09 36 GLN B C 1
ATOM 2155 O O . GLN B 1 36 ? 0.505 9.375 -5.5 1 46.09 36 GLN B O 1
ATOM 2160 N N . LEU B 1 37 ? 1.297 10.648 -3.807 1 46.41 37 LEU B N 1
ATOM 2161 C CA . LEU B 1 37 ? 0.217 10.25 -2.908 1 46.41 37 LEU B CA 1
ATOM 2162 C C . LEU B 1 37 ? -1.136 10.688 -3.457 1 46.41 37 LEU B C 1
ATOM 2164 O O . LEU B 1 37 ? -2.1 9.922 -3.436 1 46.41 37 LEU B O 1
ATOM 2168 N N . PHE B 1 38 ? -1.164 12.016 -3.775 1 47.09 38 PHE B N 1
ATOM 2169 C CA . PHE B 1 38 ? -2.471 12.617 -4.012 1 47.09 38 PHE B CA 1
ATOM 2170 C C . PHE B 1 38 ? -2.875 12.477 -5.477 1 47.09 38 PHE B C 1
ATOM 2172 O O . PHE B 1 38 ? -4.062 12.336 -5.785 1 47.09 38 PHE B O 1
ATOM 2179 N N . TYR B 1 39 ? -1.912 12.664 -6.266 1 47.19 39 TYR B N 1
ATOM 2180 C CA . TYR B 1 39 ? -2.363 12.711 -7.652 1 47.19 39 TYR B CA 1
ATOM 2181 C C . TYR B 1 39 ? -2.146 11.367 -8.344 1 47.19 39 TYR B C 1
ATOM 2183 O O . TYR B 1 39 ? -2.936 10.969 -9.203 1 47.19 39 TYR B O 1
ATOM 2191 N N . MET B 1 40 ? -1.171 10.875 -7.945 1 45.75 40 MET B N 1
ATOM 2192 C CA . MET B 1 40 ? -0.906 9.672 -8.734 1 45.75 40 MET B CA 1
ATOM 2193 C C . MET B 1 40 ? -1.419 8.43 -8.023 1 45.75 40 MET B C 1
ATOM 2195 O O . MET B 1 40 ? -2.146 7.625 -8.609 1 45.75 40 MET B O 1
ATOM 2199 N N . THR B 1 41 ? -0.983 8.43 -6.781 1 49.53 41 THR B N 1
ATOM 2200 C CA . THR B 1 41 ? -1.233 7.145 -6.137 1 49.53 41 THR B CA 1
ATOM 2201 C C . THR B 1 41 ? -2.49 7.207 -5.273 1 49.53 41 THR B C 1
ATOM 2203 O O . THR B 1 41 ? -3.352 6.328 -5.355 1 49.53 41 THR B O 1
ATOM 2206 N N . SER B 1 42 ? -2.57 8.273 -4.387 1 55.47 42 SER B N 1
ATOM 2207 C CA . SER B 1 42 ? -3.707 8.258 -3.471 1 55.47 42 SER B CA 1
ATOM 2208 C C . SER B 1 42 ? -5.004 8.617 -4.191 1 55.47 42 SER B C 1
ATOM 2210 O O . SER B 1 42 ? -6.086 8.195 -3.777 1 55.47 42 SER B O 1
ATOM 2212 N N . LYS B 1 43 ? -4.945 9.281 -5.316 1 65.69 43 LYS B N 1
ATOM 2213 C CA . LYS B 1 43 ? -6.117 9.68 -6.086 1 65.69 43 LYS B CA 1
ATOM 2214 C C . LYS B 1 43 ? -7.164 10.336 -5.191 1 65.69 43 LYS B C 1
ATOM 2216 O O . LYS B 1 43 ? -8.344 9.977 -5.238 1 65.69 43 LYS B O 1
ATOM 2221 N N . LEU B 1 44 ? -6.645 11.328 -4.238 1 76.94 44 LEU B N 1
ATOM 2222 C CA . LEU B 1 44 ? -7.629 12.039 -3.428 1 76.94 44 LEU B CA 1
ATOM 2223 C C . LEU B 1 44 ? -8.586 12.828 -4.305 1 76.94 44 LEU B C 1
ATOM 2225 O O . LEU B 1 44 ? -8.156 13.609 -5.156 1 76.94 44 LEU B O 1
ATOM 2229 N N . SER B 1 45 ? -9.828 12.539 -4.16 1 77.19 45 SER B N 1
ATOM 2230 C CA . SER B 1 45 ? -10.844 13.156 -5.008 1 77.19 45 SER B CA 1
ATOM 2231 C C . SER B 1 45 ? -11.773 14.039 -4.191 1 77.19 45 SER B C 1
ATOM 2233 O O . SER B 1 45 ? -11.836 13.93 -2.967 1 77.19 45 SER B O 1
ATOM 2235 N N . VAL B 1 46 ? -12.367 14.867 -4.938 1 82.62 46 VAL B N 1
ATOM 2236 C CA . VAL B 1 46 ? -13.359 15.75 -4.332 1 82.62 46 VAL B CA 1
ATOM 2237 C C . VAL B 1 46 ? -14.352 14.93 -3.518 1 82.62 46 VAL B C 1
ATOM 2239 O O . VAL B 1 46 ? -14.82 13.883 -3.969 1 82.62 46 VAL B O 1
ATOM 2242 N N . GLY B 1 47 ? -14.578 15.398 -2.268 1 90.12 47 GLY B N 1
ATOM 2243 C CA . GLY B 1 47 ? -15.578 14.758 -1.428 1 90.12 47 GLY B CA 1
ATOM 2244 C C . GLY B 1 47 ? -15 13.664 -0.551 1 90.12 47 GLY B C 1
ATOM 2245 O O . GLY B 1 47 ? -15.648 13.219 0.402 1 90.12 47 GLY B O 1
ATOM 2246 N N . GLU B 1 48 ? -13.812 13.312 -0.763 1 93.31 48 GLU B N 1
ATOM 2247 C CA . GLU B 1 48 ? -13.188 12.289 0.07 1 93.31 48 GLU B CA 1
ATOM 2248 C C . GLU B 1 48 ? -12.734 12.867 1.407 1 93.31 48 GLU B C 1
ATOM 2250 O O . GLU B 1 48 ? -12.57 14.078 1.542 1 93.31 48 GLU B O 1
ATOM 2255 N N . THR B 1 49 ? -12.586 11.961 2.354 1 96.75 49 THR B N 1
ATOM 2256 C CA . THR B 1 49 ? -12.125 12.328 3.689 1 96.75 49 THR B CA 1
ATOM 2257 C C . THR B 1 49 ? -10.641 12.031 3.848 1 96.75 49 THR B C 1
ATOM 2259 O O . THR B 1 49 ? -10.148 11.008 3.369 1 96.75 49 THR B O 1
ATOM 2262 N N . PHE B 1 50 ? -10.039 13.016 4.441 1 95.25 50 PHE B N 1
ATOM 2263 C CA . PHE B 1 50 ? -8.586 12.977 4.535 1 95.25 50 PHE B CA 1
ATOM 2264 C C . PHE B 1 50 ? -8.125 13.281 5.953 1 95.25 50 PHE B C 1
ATOM 2266 O O . PHE B 1 50 ? -8.406 14.359 6.488 1 95.25 50 PHE B O 1
ATOM 2273 N N . LEU B 1 51 ? -7.371 12.305 6.609 1 97.38 51 LEU B N 1
ATOM 2274 C CA . LEU B 1 51 ? -6.848 12.5 7.957 1 97.38 51 LEU B CA 1
ATOM 2275 C C . LEU B 1 51 ? -5.348 12.773 7.922 1 97.38 51 LEU B C 1
ATOM 2277 O O . LEU B 1 51 ? -4.582 11.984 7.359 1 97.38 51 LEU B O 1
ATOM 2281 N N . VAL B 1 52 ? -5 13.852 8.562 1 94.19 52 VAL B N 1
ATOM 2282 C CA . VAL B 1 52 ? -3.598 14.234 8.68 1 94.19 52 VAL B CA 1
ATOM 2283 C C . VAL B 1 52 ? -3.168 14.203 10.141 1 94.19 52 VAL B C 1
ATOM 2285 O O . VAL B 1 52 ? -3.627 15.016 10.953 1 94.19 52 VAL B O 1
ATOM 2288 N N . HIS B 1 53 ? -2.281 13.297 10.453 1 96.38 53 HIS B N 1
ATOM 2289 C CA . HIS B 1 53 ? -1.685 13.352 11.781 1 96.38 53 HIS B CA 1
ATOM 2290 C C . HIS B 1 53 ? -0.649 14.469 11.875 1 96.38 53 HIS B C 1
ATOM 2292 O O . HIS B 1 53 ? 0.136 14.672 10.945 1 96.38 53 HIS B O 1
ATOM 2298 N N . GLY B 1 54 ? -0.644 15.18 13.008 1 93.62 54 GLY B N 1
ATOM 2299 C CA . GLY B 1 54 ? 0.255 16.312 13.141 1 93.62 54 GLY B CA 1
ATOM 2300 C C . GLY B 1 54 ? -0.13 17.484 12.266 1 93.62 54 GLY B C 1
ATOM 2301 O O . GLY B 1 54 ? 0.706 18.031 11.531 1 93.62 54 GLY B O 1
ATOM 2302 N N . GLY B 1 55 ? -1.348 17.844 12.375 1 92.19 55 GLY B N 1
ATOM 2303 C CA . GLY B 1 55 ? -1.892 18.859 11.484 1 92.19 55 GLY B CA 1
ATOM 2304 C C . GLY B 1 55 ? -1.162 20.188 11.578 1 92.19 55 GLY B C 1
ATOM 2305 O O . GLY B 1 55 ? -1.103 20.938 10.602 1 92.19 55 GLY B O 1
ATOM 2306 N N . SER B 1 56 ? -0.578 20.453 12.719 1 91.56 56 SER B N 1
ATOM 2307 C CA . SER B 1 56 ? 0.054 21.766 12.914 1 91.56 56 SER B CA 1
ATOM 2308 C C . SER B 1 56 ? 1.507 21.734 12.453 1 91.56 56 SER B C 1
ATOM 2310 O O . SER B 1 56 ? 2.186 22.766 12.477 1 91.56 56 SER B O 1
ATOM 2312 N N . SER B 1 57 ? 1.958 20.594 12.039 1 83.12 57 SER B N 1
ATOM 2313 C CA . SER B 1 57 ? 3.33 20.5 11.555 1 83.12 57 SER B CA 1
ATOM 2314 C C . SER B 1 57 ? 3.49 21.188 10.203 1 83.12 57 SER B C 1
ATOM 2316 O O . SER B 1 57 ? 2.504 21.625 9.602 1 83.12 57 SER B O 1
ATOM 2318 N N . GLY B 1 58 ? 4.762 21.359 9.781 1 76.62 58 GLY B N 1
ATOM 2319 C CA . GLY B 1 58 ? 5.012 21.938 8.469 1 76.62 58 GLY B CA 1
ATOM 2320 C C . GLY B 1 58 ? 4.281 21.219 7.352 1 76.62 58 GLY B C 1
ATOM 2321 O O . GLY B 1 58 ? 3.592 21.844 6.543 1 76.62 58 GLY B O 1
ATOM 2322 N N . ILE B 1 59 ? 4.348 19.953 7.402 1 75.75 59 ILE B N 1
ATOM 2323 C CA . ILE B 1 59 ? 3.693 19.141 6.379 1 75.75 59 ILE B CA 1
ATOM 2324 C C . ILE B 1 59 ? 2.18 19.172 6.59 1 75.75 59 ILE B C 1
ATOM 2326 O O . ILE B 1 59 ? 1.414 19.25 5.625 1 75.75 59 ILE B O 1
ATOM 2330 N N . GLY B 1 60 ? 1.836 19.141 7.777 1 84.44 60 GLY B N 1
ATOM 2331 C CA . GLY B 1 60 ? 0.418 19.109 8.102 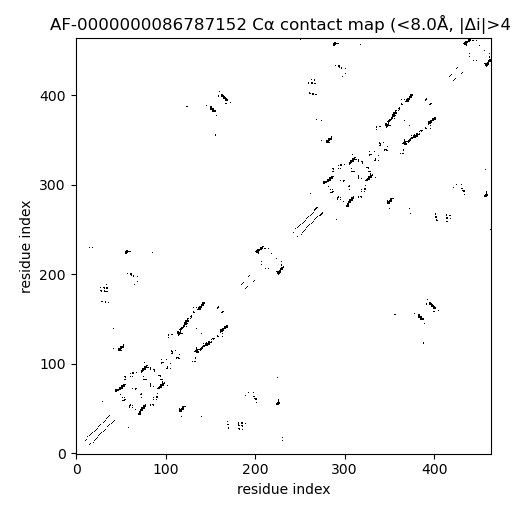1 84.44 60 GLY B CA 1
ATOM 2332 C C . GLY B 1 60 ? -0.322 20.359 7.637 1 84.44 60 GLY B C 1
ATOM 2333 O O . GLY B 1 60 ? -1.391 20.25 7.027 1 84.44 60 GLY B O 1
ATOM 2334 N N . THR B 1 61 ? 0.279 21.484 7.871 1 84.12 61 THR B N 1
ATOM 2335 C CA . THR B 1 61 ? -0.368 22.75 7.504 1 84.12 61 THR B CA 1
ATOM 2336 C C . THR B 1 61 ? -0.523 22.859 5.988 1 84.12 61 THR B C 1
ATOM 2338 O O . THR B 1 61 ? -1.551 23.328 5.5 1 84.12 61 THR B O 1
ATOM 2341 N N . PHE B 1 62 ? 0.377 22.375 5.305 1 76.12 62 PHE B N 1
ATOM 2342 C CA . PHE B 1 62 ? 0.311 22.359 3.85 1 76.12 62 PHE B CA 1
ATOM 2343 C C . PHE B 1 62 ? -0.743 21.375 3.359 1 76.12 62 PHE B C 1
ATOM 2345 O O . PHE B 1 62 ? -1.557 21.703 2.496 1 76.12 62 PHE B O 1
ATOM 2352 N N . ALA B 1 63 ? -0.72 20.25 3.904 1 82.62 63 ALA B N 1
ATOM 2353 C CA . ALA B 1 63 ? -1.632 19.172 3.5 1 82.62 63 ALA B CA 1
ATOM 2354 C C . ALA B 1 63 ? -3.086 19.594 3.703 1 82.62 63 ALA B C 1
ATOM 2356 O O . ALA B 1 63 ? -3.939 19.328 2.855 1 82.62 63 ALA B O 1
ATOM 2357 N N . ILE B 1 64 ? -3.303 20.25 4.766 1 88.44 64 ILE B N 1
ATOM 2358 C CA . ILE B 1 64 ? -4.656 20.703 5.062 1 88.44 64 ILE B CA 1
ATOM 2359 C C . ILE B 1 64 ? -5.152 21.625 3.947 1 88.44 64 ILE B C 1
ATOM 2361 O O . ILE B 1 64 ? -6.234 21.406 3.395 1 88.44 64 ILE B O 1
ATOM 2365 N N . GLN B 1 65 ? -4.336 22.578 3.596 1 82 65 GLN B N 1
ATOM 2366 C CA . GLN B 1 65 ? -4.738 23.594 2.633 1 82 65 GLN B CA 1
ATOM 2367 C C . GLN B 1 65 ? -4.953 22.984 1.248 1 82 65 GLN B C 1
ATOM 2369 O O . GLN B 1 65 ? -5.938 23.297 0.576 1 82 65 GLN B O 1
ATOM 2374 N N . ILE B 1 66 ? -4.121 22.109 0.864 1 76.25 66 ILE B N 1
ATOM 2375 C CA . ILE B 1 66 ? -4.223 21.516 -0.46 1 76.25 66 ILE B CA 1
ATOM 2376 C C . ILE B 1 66 ? -5.461 20.625 -0.527 1 76.25 66 ILE B C 1
ATOM 2378 O O . ILE B 1 66 ? -6.199 20.641 -1.513 1 76.25 66 ILE B O 1
ATOM 2382 N N . ALA B 1 67 ? -5.621 19.797 0.47 1 84.88 67 ALA B N 1
ATOM 2383 C CA . ALA B 1 67 ? -6.77 18.891 0.495 1 84.88 67 ALA B CA 1
ATOM 2384 C C . ALA B 1 67 ? -8.078 19.672 0.463 1 84.88 67 ALA B C 1
ATOM 2386 O O . ALA B 1 67 ? -9.023 19.297 -0.235 1 84.88 67 ALA B O 1
ATOM 2387 N N . LYS B 1 68 ? -8.086 20.766 1.175 1 86.88 68 LYS B N 1
ATOM 2388 C CA . LYS B 1 68 ? -9.273 21.609 1.17 1 86.88 68 LYS B CA 1
ATOM 2389 C C . LYS B 1 68 ? -9.508 22.219 -0.206 1 86.88 68 LYS B C 1
ATOM 2391 O O . LYS B 1 68 ? -10.641 22.266 -0.69 1 86.88 68 LYS B O 1
ATOM 2396 N N . TYR B 1 69 ? -8.461 22.688 -0.703 1 76.44 69 TYR B N 1
ATOM 2397 C CA . TYR B 1 69 ? -8.539 23.266 -2.041 1 76.44 69 TYR B CA 1
ATOM 2398 C C . TYR B 1 69 ? -9.086 22.25 -3.041 1 76.44 69 TYR B C 1
ATOM 2400 O O . TYR B 1 69 ? -9.828 22.609 -3.959 1 76.44 69 TYR B O 1
ATOM 2408 N N . MET B 1 70 ? -8.812 21 -2.816 1 76.31 70 MET B N 1
ATOM 2409 C CA . MET B 1 70 ? -9.25 19.922 -3.711 1 76.31 70 MET B CA 1
ATOM 2410 C C . MET B 1 70 ? -10.688 19.516 -3.41 1 76.31 70 MET B C 1
ATOM 2412 O O . MET B 1 70 ? -11.273 18.703 -4.141 1 76.31 70 MET B O 1
ATOM 2416 N N . GLY B 1 71 ? -11.172 20.016 -2.307 1 84.75 71 GLY B N 1
ATOM 2417 C CA . GLY B 1 71 ? -12.562 19.734 -1.994 1 84.75 71 GLY B CA 1
ATOM 2418 C C . GLY B 1 71 ? -12.742 18.578 -1.044 1 84.75 71 GLY B C 1
ATOM 2419 O O . GLY B 1 71 ? -13.844 18.031 -0.923 1 84.75 71 GLY B O 1
ATOM 2420 N N . ALA B 1 72 ? -11.719 18.203 -0.343 1 90.12 72 ALA B N 1
ATOM 2421 C CA . ALA B 1 72 ? -11.797 17.094 0.607 1 90.12 72 ALA B CA 1
ATOM 2422 C C . ALA B 1 72 ? -12.281 17.578 1.972 1 90.12 72 ALA B C 1
ATOM 2424 O O . ALA B 1 72 ? -12.18 18.766 2.291 1 90.12 72 ALA B O 1
ATOM 2425 N N . LYS B 1 73 ? -12.883 16.703 2.68 1 97.12 73 LYS B N 1
ATOM 2426 C CA . LYS B 1 73 ? -13.102 16.922 4.105 1 97.12 73 LYS B CA 1
ATOM 2427 C C . LYS B 1 73 ? -11.875 16.531 4.922 1 97.12 73 LYS B C 1
ATOM 2429 O O . LYS B 1 73 ? -11.445 15.367 4.883 1 97.12 73 LYS B O 1
ATOM 2434 N N . VAL B 1 74 ? -11.406 17.438 5.723 1 96.62 74 VAL B N 1
ATOM 2435 C CA . VAL B 1 74 ? -10.078 17.234 6.301 1 96.62 74 VAL B CA 1
ATOM 2436 C C . VAL B 1 74 ? -10.203 17.016 7.805 1 96.62 74 VAL B C 1
ATOM 2438 O O . VAL B 1 74 ? -10.773 17.844 8.523 1 96.62 74 VAL B O 1
ATOM 2441 N N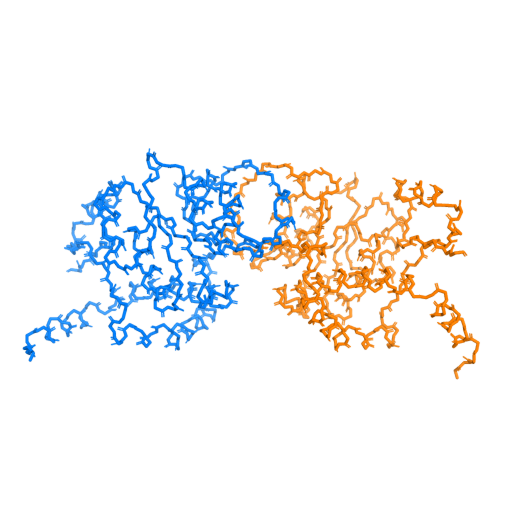 . PHE B 1 75 ? -9.688 15.898 8.281 1 98.62 75 PHE B N 1
ATOM 2442 C CA . PHE B 1 75 ? -9.469 15.57 9.68 1 98.62 75 PHE B CA 1
ATOM 2443 C C . PHE B 1 75 ? -8.016 15.836 10.078 1 98.62 75 PHE B C 1
ATOM 2445 O O . PHE B 1 75 ? -7.098 15.547 9.312 1 98.62 75 PHE B O 1
ATOM 2452 N N . VAL B 1 76 ? -7.84 16.312 11.359 1 98.38 76 VAL B N 1
ATOM 2453 C CA . VAL B 1 76 ? -6.465 16.5 11.812 1 98.38 76 VAL B CA 1
ATOM 2454 C C . VAL B 1 76 ? -6.34 16.078 13.273 1 98.38 76 VAL B C 1
ATOM 2456 O O . VAL B 1 76 ? -7.312 16.125 14.031 1 98.38 76 VAL B O 1
ATOM 2459 N N . THR B 1 77 ? -5.164 15.625 13.602 1 98.44 77 THR B N 1
ATOM 2460 C CA . THR B 1 77 ? -4.801 15.477 15.008 1 98.44 77 THR B CA 1
ATOM 2461 C C . THR B 1 77 ? -3.707 16.469 15.391 1 98.44 77 THR B C 1
ATOM 2463 O O . THR B 1 77 ? -2.836 16.781 14.57 1 98.44 77 THR B O 1
ATOM 2466 N N . ALA B 1 78 ? -3.805 16.969 16.578 1 97.19 78 ALA B N 1
ATOM 2467 C CA . ALA B 1 78 ? -2.764 17.781 17.188 1 97.19 78 ALA B CA 1
ATOM 2468 C C . ALA B 1 78 ? -2.83 17.703 18.719 1 97.19 78 ALA B C 1
ATOM 2470 O O . ALA B 1 78 ? -3.787 17.156 19.266 1 97.19 78 ALA B O 1
ATOM 2471 N N . GLY B 1 79 ? -1.809 18.266 19.359 1 95.81 79 GLY B N 1
ATOM 2472 C CA . GLY B 1 79 ? -1.637 17.984 20.781 1 95.81 79 GLY B CA 1
ATOM 2473 C C . GLY B 1 79 ? -2.137 19.094 21.672 1 95.81 79 GLY B C 1
ATOM 2474 O O . GLY B 1 79 ? -1.916 19.078 22.891 1 95.81 79 GLY B O 1
ATOM 2475 N N . SER B 1 80 ? -2.738 20.156 21.109 1 95.81 80 SER B N 1
ATOM 2476 C CA . SER B 1 80 ? -3.268 21.234 21.922 1 95.81 80 SER B CA 1
ATOM 2477 C C . SER B 1 80 ? -4.402 21.969 21.203 1 95.81 80 SER B C 1
ATOM 2479 O O . SER B 1 80 ? -4.512 21.891 19.984 1 95.81 80 SER B O 1
ATOM 2481 N N . GLU B 1 81 ? -5.191 22.641 22.031 1 96.38 81 GLU B N 1
ATOM 2482 C CA . GLU B 1 81 ? -6.305 23.391 21.469 1 96.38 81 GLU B CA 1
ATOM 2483 C C . GLU B 1 81 ? -5.812 24.547 20.594 1 96.38 81 GLU B C 1
ATOM 2485 O O . GLU B 1 81 ? -6.43 24.875 19.578 1 96.38 81 GLU B O 1
ATOM 2490 N N . GLU B 1 82 ? -4.703 25.125 20.969 1 95 82 GLU B N 1
ATOM 2491 C CA . GLU B 1 82 ? -4.109 26.188 20.188 1 95 82 GLU B CA 1
ATOM 2492 C C . GLU B 1 82 ? -3.701 25.703 18.797 1 95 82 GLU B C 1
ATOM 2494 O O . GLU B 1 82 ? -3.977 26.344 17.797 1 95 82 GLU B O 1
ATOM 2499 N N . LYS B 1 83 ? -3.16 24.562 18.781 1 94.5 83 LYS B N 1
ATOM 2500 C CA . LYS B 1 83 ? -2.738 23.969 17.531 1 94.5 83 LYS B CA 1
ATOM 2501 C C . LYS B 1 83 ? -3.941 23.578 16.672 1 94.5 83 LYS B C 1
ATOM 2503 O O . LYS B 1 83 ? -3.936 23.766 15.453 1 94.5 83 LYS B O 1
ATOM 2508 N N . LEU B 1 84 ? -4.926 23.094 17.359 1 97.75 84 LEU B N 1
ATOM 2509 C CA . LEU B 1 84 ? -6.125 22.703 16.625 1 97.75 84 LEU B CA 1
ATOM 2510 C C . LEU B 1 84 ? -6.836 23.922 16.047 1 97.75 84 LEU B C 1
ATOM 2512 O O . LEU B 1 84 ? -7.363 23.859 14.93 1 97.75 84 LEU B O 1
ATOM 2516 N N . ALA B 1 85 ? -6.84 24.984 16.75 1 97.12 85 ALA B N 1
ATOM 2517 C CA . ALA B 1 85 ? -7.438 26.219 16.25 1 97.12 85 ALA B CA 1
ATOM 2518 C C . ALA B 1 85 ? -6.719 26.703 14.992 1 97.12 85 ALA B C 1
ATOM 2520 O O . ALA B 1 85 ? -7.355 27.125 14.031 1 97.12 85 ALA B O 1
ATOM 2521 N N . ALA B 1 86 ? -5.418 26.594 15.039 1 93.12 86 ALA B N 1
ATOM 2522 C CA . ALA B 1 86 ? -4.625 26.984 13.875 1 93.12 86 ALA B CA 1
ATOM 2523 C C . ALA B 1 86 ? -4.957 26.109 12.664 1 93.12 86 ALA B C 1
ATOM 2525 O O . ALA B 1 86 ? -5.078 26.609 11.547 1 93.12 86 ALA B O 1
ATOM 2526 N N . CYS B 1 87 ? -5.145 24.859 12.914 1 95.75 87 CYS B N 1
ATOM 2527 C CA . CYS B 1 87 ? -5.492 23.938 11.844 1 95.75 87 CYS B CA 1
ATOM 2528 C C . CYS B 1 87 ? -6.867 24.266 11.266 1 95.75 87 CYS B C 1
ATOM 2530 O O . CYS B 1 87 ? -7.059 24.219 10.047 1 95.75 87 CYS B O 1
ATOM 2532 N N . LYS B 1 88 ? -7.75 24.562 12.117 1 97.62 88 LYS B N 1
ATOM 2533 C CA . LYS B 1 88 ? -9.094 24.938 11.688 1 97.62 88 LYS B CA 1
ATOM 2534 C C . LYS B 1 88 ? -9.055 26.172 10.789 1 97.62 88 LYS B C 1
ATOM 2536 O O . LYS B 1 88 ? -9.742 26.219 9.766 1 97.62 88 LYS B O 1
ATOM 2541 N N . ASP B 1 89 ? -8.227 27.094 11.172 1 94.56 89 ASP B N 1
ATOM 2542 C CA . ASP B 1 89 ? -8.086 28.312 10.398 1 94.56 89 ASP B CA 1
ATOM 2543 C C . ASP B 1 89 ? -7.559 28.031 9 1 94.56 89 ASP B C 1
ATOM 2545 O O . ASP B 1 89 ? -7.844 28.766 8.055 1 94.56 89 ASP B O 1
ATOM 2549 N N . LEU B 1 90 ? -6.875 26.938 8.93 1 89.69 90 LEU B N 1
ATOM 2550 C CA . LEU B 1 90 ? -6.285 26.578 7.648 1 89.69 90 LEU B CA 1
ATOM 2551 C C . LEU B 1 90 ? -7.27 25.781 6.805 1 89.69 90 LEU B C 1
ATOM 2553 O O . LEU B 1 90 ? -7.016 25.516 5.629 1 89.69 90 LEU B O 1
ATOM 2557 N N . GLY B 1 91 ? -8.383 25.312 7.449 1 94.75 91 GLY B N 1
ATOM 2558 C CA . GLY B 1 91 ? -9.414 24.656 6.664 1 94.75 91 GLY B CA 1
ATOM 2559 C C . GLY B 1 91 ? -9.797 23.281 7.211 1 94.75 91 GLY B C 1
ATOM 2560 O O . GLY B 1 91 ? -10.68 22.625 6.672 1 94.75 91 GLY B O 1
ATOM 2561 N N . ALA B 1 92 ? -9.203 22.859 8.281 1 97.62 92 ALA B N 1
ATOM 2562 C CA . ALA B 1 92 ? -9.547 21.562 8.859 1 97.62 92 ALA B CA 1
ATOM 2563 C C . ALA B 1 92 ? -11.016 21.531 9.273 1 97.62 92 ALA B C 1
ATOM 2565 O O . ALA B 1 92 ? -11.539 22.5 9.828 1 97.62 92 ALA B O 1
ATOM 2566 N N . ASP B 1 93 ? -11.656 20.453 9.008 1 98.5 93 ASP B N 1
ATOM 2567 C CA . ASP B 1 93 ? -13.078 20.312 9.297 1 98.5 93 ASP B CA 1
ATOM 2568 C C . ASP B 1 93 ? -13.305 19.641 10.648 1 98.5 93 ASP B C 1
ATOM 2570 O O . ASP B 1 93 ? -14.242 19.969 11.367 1 98.5 93 ASP B O 1
ATOM 2574 N N . VAL B 1 94 ? -12.523 18.672 10.992 1 98.69 94 VAL B N 1
ATOM 2575 C CA . VAL B 1 94 ? -12.617 17.938 12.242 1 98.69 94 VAL B CA 1
ATOM 2576 C C . VAL B 1 94 ? -11.266 17.953 12.953 1 98.69 94 VAL B C 1
ATOM 2578 O O . VAL B 1 94 ? -10.258 17.516 12.398 1 98.69 94 VAL B O 1
ATOM 2581 N N . CYS B 1 95 ? -11.234 18.469 14.078 1 98.75 95 CYS B N 1
ATOM 2582 C CA . CYS B 1 95 ? -10.016 18.609 14.867 1 98.75 95 CYS B CA 1
ATOM 2583 C C . CYS B 1 95 ? -10.039 17.703 16.078 1 98.75 95 CYS B C 1
ATOM 2585 O O . CYS B 1 95 ? -10.977 17.734 16.875 1 98.75 95 CYS B O 1
ATOM 2587 N N . ILE B 1 96 ? -8.977 16.922 16.266 1 98.75 96 ILE B N 1
ATOM 2588 C CA . ILE B 1 96 ? -8.93 15.906 17.312 1 98.75 96 ILE B CA 1
ATOM 2589 C C . ILE B 1 96 ? -7.684 16.125 18.172 1 98.75 96 ILE B C 1
ATOM 2591 O O . ILE B 1 96 ? -6.559 16.094 17.672 1 98.75 96 ILE B O 1
ATOM 2595 N N . ASN B 1 97 ? -7.879 16.312 19.406 1 98.5 97 ASN B N 1
ATOM 2596 C CA . ASN B 1 97 ? -6.766 16.359 20.344 1 98.5 97 ASN B CA 1
ATOM 2597 C C . ASN B 1 97 ? -6.336 14.961 20.766 1 98.5 97 ASN B C 1
ATOM 2599 O O . ASN B 1 97 ? -6.984 14.328 21.609 1 98.5 97 ASN B O 1
ATOM 2603 N N . TYR B 1 98 ? -5.238 14.516 20.219 1 96.88 98 TYR B N 1
ATOM 2604 C CA . TYR B 1 98 ? -4.867 13.109 20.391 1 96.88 98 TYR B CA 1
ATOM 2605 C C . TYR B 1 98 ? -4.434 12.828 21.812 1 96.88 98 TYR B C 1
ATOM 2607 O O . TYR B 1 98 ? -4.293 11.664 22.219 1 96.88 98 TYR B O 1
ATOM 2615 N N . LYS B 1 99 ? -4.223 13.836 22.656 1 96.81 99 LYS B N 1
ATOM 2616 C CA . LYS B 1 99 ? -3.814 13.648 24.047 1 96.81 99 LYS B CA 1
ATOM 2617 C C . LYS B 1 99 ? -5.008 13.281 24.922 1 96.81 99 LYS B C 1
ATOM 2619 O O . LYS B 1 99 ? -4.848 12.648 25.953 1 96.81 99 LYS B O 1
ATOM 2624 N N . ILE B 1 100 ? -6.148 13.656 24.469 1 97.5 100 ILE B N 1
ATOM 2625 C CA . ILE B 1 100 ? -7.281 13.461 25.359 1 97.5 100 ILE B CA 1
ATOM 2626 C C . ILE B 1 100 ? -8.406 12.75 24.625 1 97.5 100 ILE B C 1
ATOM 2628 O O . ILE B 1 100 ? -9.43 12.398 25.219 1 97.5 100 ILE B O 1
ATOM 2632 N N . GLU B 1 101 ? -8.32 12.586 23.312 1 97.75 101 GLU B N 1
ATOM 2633 C CA . GLU B 1 101 ? -9.328 11.898 22.516 1 97.75 101 GLU B CA 1
ATOM 2634 C C . GLU B 1 101 ? -8.734 10.688 21.797 1 97.75 101 GLU B C 1
ATOM 2636 O O . GLU B 1 101 ? -7.543 10.672 21.484 1 97.75 101 GLU B O 1
ATOM 2641 N N . ASP B 1 102 ? -9.594 9.703 21.547 1 98.31 102 ASP B N 1
ATOM 2642 C CA . ASP B 1 102 ? -9.266 8.578 20.688 1 98.31 102 ASP B CA 1
ATOM 2643 C C . ASP B 1 102 ? -9.625 8.883 19.234 1 98.31 102 ASP B C 1
ATOM 2645 O O . ASP B 1 102 ? -10.805 8.906 18.875 1 98.31 102 ASP B O 1
ATOM 2649 N N . PHE B 1 103 ? -8.617 9.031 18.391 1 98.5 103 PHE B N 1
ATOM 2650 C CA . PHE B 1 103 ? -8.914 9.5 17.031 1 98.5 103 PHE B CA 1
ATOM 2651 C C . PHE B 1 103 ? -9.648 8.422 16.25 1 98.5 103 PHE B C 1
ATOM 2653 O O . PHE B 1 103 ? -10.383 8.734 15.305 1 98.5 103 PHE B O 1
ATOM 2660 N N . VAL B 1 104 ? -9.445 7.121 16.578 1 98.75 104 VAL B N 1
ATOM 2661 C CA . VAL B 1 104 ? -10.18 6.062 15.898 1 98.75 104 VAL B CA 1
ATOM 2662 C C . VAL B 1 104 ? -11.68 6.234 16.141 1 98.75 104 VAL B C 1
ATOM 2664 O O . VAL B 1 104 ? -12.477 6.199 15.211 1 98.75 104 VAL B O 1
ATOM 2667 N N . ALA B 1 105 ? -12.008 6.414 17.375 1 98.69 105 ALA B N 1
ATOM 2668 C CA . ALA B 1 105 ? -13.406 6.609 17.75 1 98.69 105 ALA B CA 1
ATOM 2669 C C . ALA B 1 105 ? -13.977 7.871 17.109 1 98.69 105 ALA B C 1
ATOM 2671 O O . ALA B 1 105 ? -15.102 7.863 16.609 1 98.69 105 ALA B O 1
ATOM 2672 N N . ARG B 1 106 ? -13.242 8.969 17.125 1 98.69 106 ARG B N 1
ATOM 2673 C CA . ARG B 1 106 ? -13.688 10.234 16.562 1 98.69 106 ARG B CA 1
ATOM 2674 C C . ARG B 1 106 ? -13.914 10.109 15.055 1 98.69 106 ARG B C 1
ATOM 2676 O O . ARG B 1 106 ? -14.891 10.641 14.516 1 98.69 106 ARG B O 1
ATOM 2683 N N . VAL B 1 107 ? -13.047 9.414 14.359 1 98.69 107 VAL B N 1
ATOM 2684 C CA . VAL B 1 107 ? -13.172 9.195 12.922 1 98.69 107 VAL B CA 1
ATOM 2685 C C . VAL B 1 107 ? -14.445 8.406 12.633 1 98.69 107 VAL B C 1
ATOM 2687 O O . VAL B 1 107 ? -15.219 8.781 11.75 1 98.69 107 VAL B O 1
ATOM 2690 N N . LYS B 1 108 ? -14.648 7.383 13.391 1 98.31 108 LYS B N 1
ATOM 2691 C CA . LYS B 1 108 ? -15.836 6.559 13.18 1 98.31 108 LYS B CA 1
ATOM 2692 C C . LYS B 1 108 ? -17.109 7.363 13.414 1 98.31 108 LYS B C 1
ATOM 2694 O O . LYS B 1 108 ? -18.062 7.25 12.648 1 98.31 108 LYS B O 1
ATOM 2699 N N . GLU B 1 109 ? -17.094 8.148 14.414 1 98.19 109 GLU B N 1
ATOM 2700 C CA . GLU B 1 109 ? -18.25 8.992 14.734 1 98.19 109 GLU B CA 1
ATOM 2701 C C . GLU B 1 109 ? -18.547 9.969 13.602 1 98.19 109 GLU B C 1
ATOM 2703 O O . GLU B 1 109 ? -19.688 10.086 13.156 1 98.19 109 GLU B O 1
ATOM 2708 N N . GLU B 1 110 ? -17.531 10.609 13.086 1 98.25 110 GLU B N 1
ATOM 2709 C CA . GLU B 1 110 ? -17.688 11.688 12.109 1 98.25 110 GLU B CA 1
ATOM 2710 C C . GLU B 1 110 ? -17.953 11.133 10.711 1 98.25 110 GLU B C 1
ATOM 2712 O O . GLU B 1 110 ? -18.359 11.867 9.812 1 98.25 110 GLU B O 1
ATOM 2717 N N . THR B 1 111 ? -17.75 9.844 10.547 1 98 111 THR B N 1
ATOM 2718 C CA . THR B 1 111 ? -17.922 9.234 9.227 1 98 111 THR B CA 1
ATOM 2719 C C . THR B 1 111 ? -19.062 8.219 9.258 1 98 111 THR B C 1
ATOM 2721 O O . THR B 1 111 ? -19.188 7.406 8.336 1 98 111 THR B O 1
ATOM 2724 N N . GLN B 1 112 ? -19.75 8.188 10.336 1 97.38 112 GLN B N 1
ATOM 2725 C CA . GLN B 1 112 ? -20.859 7.266 10.516 1 97.38 112 GLN B CA 1
ATOM 2726 C C . GLN B 1 112 ? -20.406 5.816 10.406 1 97.38 112 GLN B C 1
ATOM 2728 O O . GLN B 1 112 ? -21.047 5.004 9.734 1 97.38 112 GLN B O 1
ATOM 2733 N N . GLY B 1 113 ? -19.219 5.574 10.844 1 97.31 113 GLY B N 1
ATOM 2734 C CA . GLY B 1 113 ? -18.719 4.219 10.977 1 97.31 113 GLY B CA 1
ATOM 2735 C C . GLY B 1 113 ? -17.891 3.768 9.781 1 97.31 113 GLY B C 1
ATOM 2736 O O . GLY B 1 113 ? -17.281 2.703 9.812 1 97.31 113 GLY B O 1
ATOM 2737 N N . LYS B 1 114 ? -17.75 4.516 8.734 1 96.88 114 LYS B N 1
ATOM 2738 C CA . LYS B 1 114 ? -17.109 4.082 7.496 1 96.88 114 LYS B CA 1
ATOM 2739 C C . LYS B 1 114 ? -15.586 4.18 7.598 1 96.88 114 LYS B C 1
ATOM 2741 O O . LYS B 1 114 ? -14.867 3.328 7.07 1 96.88 114 LYS B O 1
ATOM 2746 N N . GLY B 1 115 ? -15.109 5.246 8.188 1 98.31 115 GLY B N 1
ATOM 2747 C CA . GLY B 1 115 ? -13.695 5.57 8.18 1 98.31 115 GLY B CA 1
ATOM 2748 C C . GLY B 1 115 ? -13.328 6.609 7.137 1 98.31 115 GLY B C 1
ATOM 2749 O O . GLY B 1 115 ? -14.164 7.008 6.328 1 98.31 115 GLY B O 1
ATOM 2750 N N . VAL B 1 116 ? -12.07 7.023 7.195 1 98.12 116 VAL B N 1
ATOM 2751 C CA . VAL B 1 116 ? -11.609 8.031 6.246 1 98.12 116 VAL B CA 1
ATOM 2752 C C . VAL B 1 116 ? -11.023 7.344 5.016 1 98.12 116 VAL B C 1
ATOM 2754 O O . VAL B 1 116 ? -10.594 6.191 5.082 1 98.12 116 VAL B O 1
ATOM 2757 N N . ASP B 1 117 ? -10.906 8.086 3.943 1 94.06 117 ASP B N 1
ATOM 2758 C CA . ASP B 1 117 ? -10.461 7.512 2.68 1 94.06 117 ASP B CA 1
ATOM 2759 C C . ASP B 1 117 ? -8.938 7.496 2.594 1 94.06 117 ASP B C 1
ATOM 2761 O O . ASP B 1 117 ? -8.352 6.578 2.018 1 94.06 117 ASP B O 1
ATOM 2765 N N . VAL B 1 118 ? -8.367 8.547 3.129 1 93.31 118 VAL B N 1
ATOM 2766 C CA . VAL B 1 118 ? -6.918 8.672 3.031 1 93.31 118 VAL B CA 1
ATOM 2767 C C . VAL B 1 118 ? -6.352 9.125 4.375 1 93.31 118 VAL B C 1
ATOM 2769 O O . VAL B 1 118 ? -6.93 9.992 5.039 1 93.31 118 VAL B O 1
ATOM 2772 N N . ILE B 1 119 ? -5.191 8.531 4.754 1 94.69 119 ILE B N 1
ATOM 2773 C CA . ILE B 1 119 ? -4.48 8.961 5.953 1 94.69 119 ILE B CA 1
ATOM 2774 C C . ILE B 1 119 ? -3.029 9.281 5.605 1 94.69 119 ILE B C 1
ATOM 2776 O O . ILE B 1 119 ? -2.387 8.539 4.859 1 94.69 119 ILE B O 1
ATOM 2780 N N . LEU B 1 120 ? -2.605 10.391 6.098 1 91.06 120 LEU B N 1
ATOM 2781 C CA . LEU B 1 120 ? -1.19 10.75 6.094 1 91.06 120 LEU B CA 1
ATOM 2782 C C . LEU B 1 120 ? -0.59 10.602 7.488 1 91.06 120 LEU B C 1
ATOM 2784 O O . LEU B 1 120 ? -0.961 11.336 8.406 1 91.06 120 LEU B O 1
ATOM 2788 N N . ASP B 1 121 ? 0.393 9.711 7.613 1 92.75 121 ASP B N 1
ATOM 2789 C CA . ASP B 1 121 ? 0.913 9.398 8.938 1 92.75 121 ASP B CA 1
ATOM 2790 C C . ASP B 1 121 ? 2.416 9.648 9.016 1 92.75 121 ASP B C 1
ATOM 2792 O O . ASP B 1 121 ? 3.18 9.141 8.188 1 92.75 121 ASP B O 1
ATOM 2796 N N . SER B 1 122 ? 2.812 10.375 10.039 1 88.19 122 SER B N 1
ATOM 2797 C CA . SER B 1 122 ? 4.23 10.594 10.305 1 88.19 122 SER B CA 1
ATOM 2798 C C . SER B 1 122 ? 4.645 9.969 11.633 1 88.19 122 SER B C 1
ATOM 2800 O O . SER B 1 122 ? 5.793 10.109 12.055 1 88.19 122 SER B O 1
ATOM 2802 N N . ILE B 1 123 ? 3.691 9.305 12.242 1 93.44 123 ILE B N 1
ATOM 2803 C CA . ILE B 1 123 ? 3.928 8.797 13.594 1 93.44 123 ILE B CA 1
ATOM 2804 C C . ILE B 1 123 ? 4.52 7.395 13.523 1 93.44 123 ILE B C 1
ATOM 2806 O O . ILE B 1 123 ? 5.512 7.094 14.195 1 93.44 123 ILE B O 1
ATOM 2810 N N . GLY B 1 124 ? 3.877 6.516 12.805 1 93.69 124 GLY B N 1
ATOM 2811 C CA . GLY B 1 124 ? 4.457 5.203 12.578 1 93.69 124 GLY B CA 1
ATOM 2812 C C . GLY B 1 124 ? 3.859 4.129 13.469 1 93.69 124 GLY B C 1
ATOM 2813 O O . GLY B 1 124 ? 2.637 3.992 13.547 1 93.69 124 GLY B O 1
ATOM 2814 N N . GLY B 1 125 ? 4.719 3.309 14.133 1 94.06 125 GLY B N 1
ATOM 2815 C CA . GLY B 1 125 ? 4.43 2.059 14.812 1 94.06 125 GLY B CA 1
ATOM 2816 C C . GLY B 1 125 ? 3.17 2.117 15.656 1 94.06 125 GLY B C 1
ATOM 2817 O O . GLY B 1 125 ? 2.203 1.398 15.391 1 94.06 125 GLY B O 1
ATOM 2818 N N . PRO B 1 126 ? 3.094 3.039 16.609 1 96 126 PRO B N 1
ATOM 2819 C CA . PRO B 1 126 ? 1.954 3.029 17.531 1 96 126 PRO B CA 1
ATOM 2820 C C . PRO B 1 126 ? 0.631 3.336 16.828 1 96 126 PRO B C 1
ATOM 2822 O O . PRO B 1 126 ? -0.436 2.98 17.344 1 96 126 PRO B O 1
ATOM 2825 N N . TYR B 1 127 ? 0.675 3.955 15.664 1 97.81 127 TYR B N 1
ATOM 2826 C CA . TYR B 1 127 ? -0.548 4.375 14.992 1 97.81 127 TYR B CA 1
ATOM 2827 C C . TYR B 1 127 ? -0.905 3.42 13.859 1 97.81 127 TYR B C 1
ATOM 2829 O O . TYR B 1 127 ? -2.018 3.467 13.328 1 97.81 127 TYR B O 1
ATOM 2837 N N . TYR B 1 128 ? -0.042 2.525 13.531 1 97.62 128 TYR B N 1
ATOM 2838 C CA . TYR B 1 128 ? -0.207 1.748 12.312 1 97.62 128 TYR B CA 1
ATOM 2839 C C . TYR B 1 128 ? -1.523 0.98 12.328 1 97.62 128 TYR B C 1
ATOM 2841 O O . TYR B 1 128 ? -2.367 1.167 11.445 1 97.62 128 TYR B O 1
ATOM 2849 N N . GLN B 1 129 ? -1.726 0.163 13.352 1 98.19 129 GLN B N 1
ATOM 2850 C CA . GLN B 1 129 ? -2.975 -0.583 13.453 1 98.19 129 GLN B CA 1
ATOM 2851 C C . GLN B 1 129 ? -4.168 0.36 13.578 1 98.19 129 GLN B C 1
ATOM 2853 O O . GLN B 1 129 ? -5.219 0.12 12.977 1 98.19 129 GLN B O 1
ATOM 2858 N N . ARG B 1 130 ? -3.992 1.355 14.32 1 98.44 130 ARG B N 1
ATOM 2859 C CA . ARG B 1 130 ? -5.07 2.318 14.531 1 98.44 130 ARG B CA 1
ATOM 2860 C C . ARG B 1 130 ? -5.43 3.031 13.234 1 98.44 130 ARG B C 1
ATOM 2862 O O . ARG B 1 130 ? -6.602 3.309 12.977 1 98.44 130 ARG B O 1
ATOM 2869 N N . ASN B 1 131 ? -4.426 3.318 12.445 1 98.5 131 ASN B N 1
ATOM 2870 C CA . ASN B 1 131 ? -4.668 3.881 11.125 1 98.5 131 ASN B CA 1
ATOM 2871 C C . ASN B 1 131 ? -5.465 2.922 10.242 1 98.5 131 ASN B C 1
ATOM 2873 O O . ASN B 1 131 ? -6.441 3.324 9.609 1 98.5 131 ASN B O 1
ATOM 2877 N N . LEU B 1 132 ? -5.055 1.698 10.258 1 98.06 132 LEU B N 1
ATOM 2878 C CA . LEU B 1 132 ? -5.777 0.711 9.461 1 98.06 132 LEU B CA 1
ATOM 2879 C C . LEU B 1 132 ? -7.238 0.626 9.891 1 98.06 132 LEU B C 1
ATOM 2881 O O . LEU B 1 132 ? -8.133 0.563 9.047 1 98.06 132 LEU B O 1
ATOM 2885 N N . ASP B 1 133 ? -7.438 0.714 11.125 1 98.25 133 ASP B N 1
ATOM 2886 C CA . ASP B 1 133 ? -8.781 0.591 11.68 1 98.25 133 ASP B CA 1
ATOM 2887 C C . ASP B 1 133 ? -9.625 1.824 11.359 1 98.25 133 ASP B C 1
ATOM 2889 O O . ASP B 1 133 ? -10.852 1.798 11.5 1 98.25 133 ASP B O 1
ATOM 2893 N N . SER B 1 134 ? -9 2.848 10.914 1 98.75 134 SER B N 1
ATOM 2894 C CA . SER B 1 134 ? -9.688 4.117 10.695 1 98.75 134 SER B CA 1
ATOM 2895 C C . SER B 1 134 ? -9.984 4.336 9.219 1 98.75 134 SER B C 1
ATOM 2897 O O . SER B 1 134 ? -10.578 5.348 8.844 1 98.75 134 SER B O 1
ATOM 2899 N N . LEU B 1 135 ? -9.555 3.398 8.422 1 97.75 135 LEU B N 1
ATOM 2900 C CA . LEU B 1 135 ? -9.695 3.574 6.984 1 97.75 135 LEU B CA 1
ATOM 2901 C C . LEU B 1 135 ? -11.023 3 6.492 1 97.75 135 LEU B C 1
ATOM 2903 O O . LEU B 1 135 ? -11.477 1.965 6.984 1 97.75 135 LEU B O 1
ATOM 2907 N N . ASN B 1 136 ? -11.555 3.664 5.5 1 96.56 136 ASN B N 1
ATOM 2908 C CA . ASN B 1 136 ? -12.734 3.217 4.777 1 96.56 136 ASN B CA 1
ATOM 2909 C C . ASN B 1 136 ? -12.398 2.139 3.752 1 96.56 136 ASN B C 1
ATOM 2911 O O . ASN B 1 136 ? -11.227 1.806 3.561 1 96.56 136 ASN B O 1
ATOM 2915 N N . LEU B 1 137 ? -13.469 1.59 3.191 1 91.94 137 LEU B N 1
ATOM 2916 C CA . LEU B 1 137 ? -13.289 0.687 2.059 1 91.94 137 LEU B CA 1
ATOM 2917 C C . LEU B 1 137 ? -12.422 1.331 0.983 1 91.94 137 LEU B C 1
ATOM 2919 O O . LEU B 1 137 ? -12.609 2.502 0.646 1 91.94 137 LEU B O 1
ATOM 2923 N N . ASP B 1 138 ? -11.375 0.6 0.524 1 87.19 138 ASP B N 1
ATOM 2924 C CA . ASP B 1 138 ? -10.414 1.06 -0.479 1 87.19 138 ASP B CA 1
ATOM 2925 C C . ASP B 1 138 ? -9.562 2.205 0.061 1 87.19 138 ASP B C 1
ATOM 2927 O O . ASP B 1 138 ? -9.078 3.039 -0.706 1 87.19 138 ASP B O 1
ATOM 2931 N N . GLY B 1 139 ? -9.508 2.232 1.383 1 91.88 139 GLY B N 1
ATOM 2932 C CA . GLY B 1 139 ? -8.727 3.277 2.025 1 91.88 139 GLY B CA 1
ATOM 2933 C C . GLY B 1 139 ? -7.242 3.195 1.711 1 91.88 139 GLY B C 1
ATOM 2934 O O . GLY B 1 139 ? -6.719 2.111 1.448 1 91.88 139 GLY B O 1
ATOM 2935 N N . ARG B 1 140 ? -6.582 4.352 1.863 1 90.38 140 ARG B N 1
ATOM 2936 C CA . ARG B 1 140 ? -5.16 4.457 1.554 1 90.38 140 ARG B CA 1
ATOM 2937 C C . ARG B 1 140 ? -4.398 5.121 2.697 1 90.38 140 ARG B C 1
ATOM 2939 O O . ARG B 1 140 ? -4.809 6.172 3.195 1 90.38 140 ARG B O 1
ATOM 2946 N N . LEU B 1 141 ? -3.342 4.445 3.07 1 93.06 141 LEU B N 1
ATOM 2947 C CA . LEU B 1 141 ? -2.459 4.965 4.109 1 93.06 141 LEU B CA 1
ATOM 2948 C C . LEU B 1 141 ? -1.104 5.355 3.523 1 93.06 141 LEU B C 1
ATOM 2950 O O . LEU B 1 141 ? -0.438 4.531 2.891 1 93.06 141 LEU B O 1
ATOM 2954 N N . PHE B 1 142 ? -0.767 6.551 3.801 1 88.94 142 PHE B N 1
ATOM 2955 C CA . PHE B 1 142 ? 0.544 7.027 3.377 1 88.94 142 PHE B CA 1
ATOM 2956 C C . PHE B 1 142 ? 1.458 7.238 4.578 1 88.94 142 PHE B C 1
ATOM 2958 O O . PHE B 1 142 ? 1.165 8.055 5.453 1 88.94 142 PHE B O 1
ATOM 2965 N N . LEU B 1 143 ? 2.533 6.555 4.543 1 89.69 143 LEU B N 1
ATOM 2966 C CA . LEU B 1 143 ? 3.539 6.672 5.594 1 89.69 143 LEU B CA 1
ATOM 2967 C C . LEU B 1 143 ? 4.625 7.672 5.199 1 89.69 143 LEU B C 1
ATOM 2969 O O . LEU B 1 143 ? 5.32 7.477 4.203 1 89.69 143 LEU B O 1
ATOM 2973 N N . LEU B 1 144 ? 4.723 8.664 6.012 1 83 144 LEU B N 1
ATOM 2974 C CA . LEU B 1 144 ? 5.699 9.711 5.734 1 83 144 LEU B CA 1
ATOM 2975 C C . LEU B 1 144 ? 6.914 9.578 6.645 1 83 144 LEU B C 1
ATOM 2977 O O . LEU B 1 144 ? 8 10.062 6.316 1 83 144 LEU B O 1
ATOM 2981 N N . GLY B 1 145 ? 6.656 9.023 7.758 1 84 145 GLY B N 1
ATOM 2982 C CA . GLY B 1 145 ? 7.719 8.883 8.742 1 84 145 GLY B CA 1
ATOM 2983 C C . GLY B 1 145 ? 7.312 8.055 9.945 1 84 145 GLY B C 1
ATOM 2984 O O . GLY B 1 145 ? 6.188 7.547 10.008 1 84 145 GLY B O 1
ATOM 2985 N N . PHE B 1 146 ? 8.336 7.984 10.812 1 90.56 146 PHE B N 1
ATOM 2986 C CA . PHE B 1 146 ? 8.156 7.172 12.008 1 90.56 146 PHE B CA 1
ATOM 2987 C C . PHE B 1 146 ? 8.641 7.918 13.25 1 90.56 146 PHE B C 1
ATOM 2989 O O . PHE B 1 146 ? 9.57 7.469 13.922 1 90.56 146 PHE B O 1
ATOM 2996 N N . MET B 1 147 ? 7.906 8.922 13.625 1 87.75 147 MET B N 1
ATOM 2997 C CA . MET B 1 147 ? 8.328 9.789 14.719 1 87.75 147 MET B CA 1
ATOM 2998 C C . MET B 1 147 ? 8.297 9.047 16.047 1 87.75 147 MET B C 1
ATOM 3000 O O . MET B 1 147 ? 9.07 9.367 16.953 1 87.75 147 MET B O 1
ATOM 3004 N N . SER B 1 148 ? 7.438 8.062 16.188 1 92.38 148 SER B N 1
ATOM 3005 C CA . SER B 1 148 ? 7.293 7.379 17.469 1 92.38 148 SER B CA 1
ATOM 3006 C C . SER B 1 148 ? 7.684 5.91 17.375 1 92.38 148 SER B C 1
ATOM 3008 O O . SER B 1 148 ? 7.184 5.07 18.125 1 92.38 148 SER B O 1
ATOM 3010 N N . GLY B 1 149 ? 8.438 5.527 16.344 1 92.94 149 GLY B N 1
ATOM 3011 C CA . GLY B 1 149 ? 8.945 4.172 16.234 1 92.94 149 GLY B CA 1
ATOM 3012 C C . GLY B 1 149 ? 8.477 3.457 14.977 1 92.94 149 GLY B C 1
ATOM 3013 O O . GLY B 1 149 ? 7.5 3.871 14.352 1 92.94 149 GLY B O 1
ATOM 3014 N N . THR B 1 150 ? 9.18 2.322 14.742 1 95.38 150 THR B N 1
ATOM 3015 C CA . THR B 1 150 ? 8.938 1.64 13.477 1 95.38 150 THR B CA 1
ATOM 3016 C C . THR B 1 150 ? 8.352 0.251 13.711 1 95.38 150 THR B C 1
ATOM 3018 O O . THR B 1 150 ? 7.816 -0.371 12.789 1 95.38 150 THR B O 1
ATOM 3021 N N . VAL B 1 151 ? 8.461 -0.249 14.891 1 97.06 151 VAL B N 1
ATOM 3022 C CA . VAL B 1 151 ? 8.062 -1.624 15.164 1 97.06 151 VAL B CA 1
ATOM 3023 C C . VAL B 1 151 ? 6.637 -1.644 15.711 1 97.06 151 VAL B C 1
ATOM 3025 O O . VAL B 1 151 ? 6.277 -0.816 16.562 1 97.06 151 VAL B O 1
ATOM 3028 N N . THR B 1 152 ? 5.887 -2.58 15.219 1 96.62 152 THR B N 1
ATOM 3029 C CA . THR B 1 152 ? 4.516 -2.691 15.703 1 96.62 152 THR B CA 1
ATOM 3030 C C . THR B 1 152 ? 3.973 -4.098 15.469 1 96.62 152 THR B C 1
ATOM 3032 O O . THR B 1 152 ? 4.523 -4.855 14.672 1 96.62 152 THR B O 1
ATOM 3035 N N . GLN B 1 153 ? 2.973 -4.441 16.266 1 96.62 153 GLN B N 1
ATOM 3036 C CA . GLN B 1 153 ? 2.156 -5.621 16 1 96.62 153 GLN B CA 1
ATOM 3037 C C . GLN B 1 153 ? 0.893 -5.246 15.227 1 96.62 153 GLN B C 1
ATOM 3039 O O . GLN B 1 153 ? 0.245 -4.242 15.531 1 96.62 153 GLN B O 1
ATOM 3044 N N . VAL B 1 154 ? 0.604 -6.066 14.195 1 97.06 154 VAL B N 1
ATOM 3045 C CA . VAL B 1 154 ? -0.528 -5.691 13.352 1 97.06 154 VAL B CA 1
ATOM 3046 C C . VAL B 1 154 ? -1.354 -6.934 13.016 1 97.06 154 VAL B C 1
ATOM 3048 O O . VAL B 1 154 ? -0.809 -8.031 12.891 1 97.06 154 VAL B O 1
ATOM 3051 N N . ASP B 1 155 ? -2.615 -6.773 12.977 1 97.62 155 ASP B N 1
ATOM 3052 C CA . ASP B 1 155 ? -3.543 -7.734 12.391 1 97.62 155 ASP B CA 1
ATOM 3053 C C . ASP B 1 155 ? -3.951 -7.316 10.977 1 97.62 155 ASP B C 1
ATOM 3055 O O . ASP B 1 155 ? -4.676 -6.336 10.797 1 97.62 155 ASP B O 1
ATOM 3059 N N . LEU B 1 156 ? -3.631 -8.086 9.977 1 95.56 156 LEU B N 1
ATOM 3060 C CA . LEU B 1 156 ? -3.746 -7.719 8.57 1 95.56 156 LEU B CA 1
ATOM 3061 C C . LEU B 1 156 ? -5.156 -7.988 8.047 1 95.56 156 LEU B C 1
ATOM 3063 O O . LEU B 1 156 ? -5.48 -7.633 6.914 1 95.56 156 LEU B O 1
ATOM 3067 N N . LYS B 1 157 ? -5.992 -8.516 8.836 1 93.31 157 LYS B N 1
ATOM 3068 C CA . LYS B 1 157 ? -7.32 -8.938 8.398 1 93.31 157 LYS B CA 1
ATOM 3069 C C . LYS B 1 157 ? -8.078 -7.781 7.75 1 93.31 157 LYS B C 1
ATOM 3071 O O . LYS B 1 157 ? -8.773 -7.969 6.75 1 93.31 157 LYS B O 1
ATOM 3076 N N . VAL B 1 158 ? -7.887 -6.633 8.266 1 93.56 158 VAL B N 1
ATOM 3077 C CA . VAL B 1 158 ? -8.672 -5.496 7.809 1 93.56 158 VAL B CA 1
ATOM 3078 C C . VAL B 1 158 ? -8.188 -5.047 6.43 1 93.56 158 VAL B C 1
ATOM 3080 O O . VAL B 1 158 ? -8.945 -4.434 5.668 1 93.56 158 VAL B O 1
ATOM 3083 N N . MET B 1 159 ? -6.977 -5.332 6.137 1 93.19 159 MET B N 1
ATOM 3084 C CA . MET B 1 159 ? -6.426 -4.949 4.84 1 93.19 159 MET B CA 1
ATOM 3085 C C . MET B 1 159 ? -7.211 -5.598 3.703 1 93.19 159 MET B C 1
ATOM 3087 O O . MET B 1 159 ? -7.59 -4.926 2.742 1 93.19 159 MET B O 1
ATOM 3091 N N . LEU B 1 160 ? -7.41 -6.852 3.861 1 86.94 160 LEU B N 1
ATOM 3092 C CA . LEU B 1 160 ? -8.133 -7.574 2.82 1 86.94 160 LEU B CA 1
ATOM 3093 C C . LEU B 1 160 ? -9.617 -7.219 2.844 1 86.94 160 LEU B C 1
ATOM 3095 O O . LEU B 1 160 ? -10.227 -7.016 1.792 1 86.94 160 LEU B O 1
ATOM 3099 N N . ALA B 1 161 ? -10.164 -7.145 4.043 1 89 161 ALA B N 1
ATOM 3100 C CA . ALA B 1 161 ? -11.594 -6.902 4.203 1 89 161 ALA B CA 1
ATOM 3101 C C . ALA B 1 161 ? -12 -5.57 3.572 1 89 161 ALA B C 1
ATOM 3103 O O . ALA B 1 161 ? -13.086 -5.453 3.008 1 89 161 ALA B O 1
ATOM 3104 N N . ARG B 1 162 ? -11.109 -4.613 3.568 1 91.75 162 ARG B N 1
ATOM 3105 C CA . ARG B 1 162 ? -11.469 -3.283 3.084 1 91.75 162 ARG B CA 1
ATOM 3106 C C . ARG B 1 162 ? -10.602 -2.883 1.894 1 91.75 162 ARG B C 1
ATOM 3108 O O . ARG B 1 162 ? -10.625 -1.728 1.463 1 91.75 162 ARG B O 1
ATOM 3115 N N . ARG B 1 163 ? -9.789 -3.734 1.414 1 86.94 163 ARG B N 1
ATOM 3116 C CA . ARG B 1 163 ? -8.945 -3.527 0.237 1 86.94 163 ARG B CA 1
ATOM 3117 C C . ARG B 1 163 ? -8.047 -2.312 0.417 1 86.94 163 ARG B C 1
ATOM 3119 O O . ARG B 1 163 ? -8 -1.431 -0.444 1 86.94 163 ARG B O 1
ATOM 3126 N N . LEU B 1 164 ? -7.309 -2.35 1.478 1 92.12 164 LEU B N 1
ATOM 3127 C CA . LEU B 1 164 ? -6.512 -1.183 1.84 1 92.12 164 LEU B CA 1
ATOM 3128 C C . LEU B 1 164 ? -5.188 -1.171 1.083 1 92.12 164 LEU B C 1
ATOM 3130 O O . LEU B 1 164 ? -4.711 -2.219 0.643 1 92.12 164 LEU B O 1
ATOM 3134 N N . THR B 1 165 ? -4.699 0.041 0.932 1 90.19 165 THR B N 1
ATOM 3135 C CA . THR B 1 165 ? -3.361 0.26 0.393 1 90.19 165 THR B CA 1
ATOM 3136 C C . THR B 1 165 ? -2.504 1.05 1.378 1 90.19 165 THR B C 1
ATOM 3138 O O . THR B 1 165 ? -2.967 2.027 1.969 1 90.19 165 THR B O 1
ATOM 3141 N N . VAL B 1 166 ? -1.285 0.522 1.599 1 92.38 166 VAL B N 1
ATOM 3142 C CA . VAL B 1 166 ? -0.282 1.245 2.373 1 92.38 166 VAL B CA 1
ATOM 3143 C C . VAL B 1 166 ? 0.904 1.6 1.479 1 92.38 166 VAL B C 1
ATOM 3145 O O . VAL B 1 166 ? 1.457 0.734 0.797 1 92.38 166 VAL B O 1
ATOM 3148 N N . GLN B 1 167 ? 1.207 2.857 1.519 1 88.19 167 GLN B N 1
ATOM 3149 C CA . GLN B 1 167 ? 2.316 3.311 0.688 1 88.19 167 GLN B CA 1
ATOM 3150 C C . GLN B 1 167 ? 3.268 4.207 1.478 1 88.19 167 GLN B C 1
ATOM 3152 O O . GLN B 1 167 ? 2.83 4.996 2.318 1 88.19 167 GLN B O 1
ATOM 3157 N N . SER B 1 168 ? 4.516 3.969 1.2 1 85.62 168 SER B N 1
ATOM 3158 C CA . SER B 1 168 ? 5.5 4.848 1.821 1 85.62 168 SER B CA 1
ATOM 3159 C C . SER B 1 168 ? 6.094 5.816 0.806 1 85.62 168 SER B C 1
ATOM 3161 O O . SER B 1 168 ? 6.246 5.48 -0.37 1 85.62 168 SER B O 1
ATOM 3163 N N . ALA B 1 169 ? 6.262 7.031 1.136 1 66.06 169 ALA B N 1
ATOM 3164 C CA . ALA B 1 169 ? 6.816 8.07 0.275 1 66.06 169 ALA B CA 1
ATOM 3165 C C . ALA B 1 169 ? 8.242 8.43 0.695 1 66.06 169 ALA B C 1
ATOM 3167 O O . ALA B 1 169 ? 8.445 9.281 1.564 1 66.06 169 ALA B O 1
ATOM 3168 N N . GLY B 1 170 ? 9.18 7.449 0.506 1 58.84 170 GLY B N 1
ATOM 3169 C CA . GLY B 1 170 ? 10.531 7.871 0.858 1 58.84 170 GLY B CA 1
ATOM 3170 C C . GLY B 1 170 ? 11.047 8.992 -0.016 1 58.84 170 GLY B C 1
ATOM 3171 O O . GLY B 1 170 ? 10.977 8.922 -1.244 1 58.84 170 GLY B O 1
ATOM 3172 N N . LEU B 1 171 ? 11.141 10.195 0.363 1 51.38 171 LEU B N 1
ATOM 3173 C CA . LEU B 1 171 ? 11.547 11.375 -0.393 1 51.38 171 LEU B CA 1
ATOM 3174 C C . LEU B 1 171 ? 13.07 11.461 -0.488 1 51.38 171 LEU B C 1
ATOM 3176 O O . LEU B 1 171 ? 13.602 12.117 -1.386 1 51.38 171 LEU B O 1
ATOM 3180 N N . ARG B 1 172 ? 13.648 10.797 0.356 1 51.12 172 ARG B N 1
ATOM 3181 C CA . ARG B 1 172 ? 15.078 11.062 0.458 1 51.12 172 ARG B CA 1
ATOM 3182 C C . ARG B 1 172 ? 15.844 10.398 -0.686 1 51.12 172 ARG B C 1
ATOM 3184 O O . ARG B 1 172 ? 16.797 10.977 -1.222 1 51.12 172 ARG B O 1
ATOM 3191 N N . ASN B 1 173 ? 15.445 9.234 -1.122 1 53.22 173 ASN B N 1
ATOM 3192 C CA . ASN B 1 173 ? 16.297 8.492 -2.049 1 53.22 173 ASN B CA 1
ATOM 3193 C C . ASN B 1 173 ? 15.727 8.516 -3.465 1 53.22 173 ASN B C 1
ATOM 3195 O O . ASN B 1 173 ? 15.766 7.5 -4.168 1 53.22 173 ASN B O 1
ATOM 3199 N N . ARG B 1 174 ? 15.258 9.688 -3.904 1 54.34 174 ARG B N 1
ATOM 3200 C CA . ARG B 1 174 ? 14.734 9.688 -5.266 1 54.34 174 ARG B CA 1
ATOM 3201 C C . ARG B 1 174 ? 15.789 10.141 -6.266 1 54.34 174 ARG B C 1
ATOM 3203 O O . ARG B 1 174 ? 16.641 10.977 -5.945 1 54.34 174 ARG B O 1
ATOM 3210 N N . SER B 1 175 ? 15.789 9.344 -7.371 1 54.34 175 SER B N 1
ATOM 3211 C CA . SER B 1 175 ? 16.688 9.75 -8.445 1 54.34 175 SER B CA 1
ATOM 3212 C C . SER B 1 175 ? 16.328 11.141 -8.969 1 54.34 175 SER B C 1
ATOM 3214 O O . SER B 1 175 ? 15.227 11.625 -8.75 1 54.34 175 SER B O 1
ATOM 3216 N N . LEU B 1 176 ? 17.281 11.812 -9.547 1 53.41 176 LEU B N 1
ATOM 3217 C CA . LEU B 1 176 ? 17.109 13.133 -10.133 1 53.41 176 LEU B CA 1
ATOM 3218 C C . LEU B 1 176 ? 15.953 13.133 -11.125 1 53.41 176 LEU B C 1
ATOM 3220 O O . LEU B 1 176 ? 15.203 14.109 -11.219 1 53.41 176 LEU B O 1
ATOM 3224 N N . GLU B 1 177 ? 15.836 12.062 -11.875 1 51.72 177 GLU B N 1
ATOM 3225 C CA . GLU B 1 177 ? 14.781 11.961 -12.883 1 51.72 177 GLU B CA 1
ATOM 3226 C C . GLU B 1 177 ? 13.406 11.898 -12.234 1 51.72 177 GLU B C 1
ATOM 3228 O O . GLU B 1 177 ? 12.461 12.531 -12.703 1 51.72 177 GLU B O 1
ATOM 3233 N N . ASN B 1 178 ? 13.352 11.203 -11.242 1 57.12 178 ASN B N 1
ATOM 3234 C CA . ASN B 1 178 ? 12.086 11.086 -10.523 1 57.12 178 ASN B CA 1
ATOM 3235 C C . ASN B 1 178 ? 11.672 12.406 -9.891 1 57.12 178 ASN B C 1
ATOM 3237 O O . ASN B 1 178 ? 10.5 12.773 -9.914 1 57.12 178 ASN B O 1
ATOM 3241 N N . LYS B 1 179 ? 12.695 13.094 -9.617 1 55.25 179 LYS B N 1
ATOM 3242 C CA . LYS B 1 179 ? 12.453 14.398 -9 1 55.25 179 LYS B CA 1
ATOM 3243 C C . LYS B 1 179 ? 11.867 15.383 -10.008 1 55.25 179 LYS B C 1
ATOM 3245 O O . LYS B 1 179 ? 10.945 16.141 -9.688 1 55.25 179 LYS B O 1
ATOM 3250 N N . ALA B 1 180 ? 12.375 15.242 -11.273 1 57.03 180 ALA B N 1
ATOM 3251 C CA . ALA B 1 180 ? 11.914 16.156 -12.312 1 57.03 180 ALA B CA 1
ATOM 3252 C C . ALA B 1 180 ? 10.438 15.945 -12.625 1 57.03 180 ALA B C 1
ATOM 3254 O O . ALA B 1 180 ? 9.695 16.906 -12.828 1 57.03 180 ALA B O 1
ATOM 3255 N N . SER B 1 181 ? 10.016 14.688 -12.664 1 57.66 181 SER B N 1
ATOM 3256 C CA . SER B 1 181 ? 8.617 14.383 -12.961 1 57.66 181 SER B CA 1
ATOM 3257 C C . SER B 1 181 ? 7.695 14.867 -11.852 1 57.66 181 SER B C 1
ATOM 3259 O O . SER B 1 181 ? 6.613 15.391 -12.125 1 57.66 181 SER B O 1
ATOM 3261 N N . ILE B 1 182 ? 8.227 14.781 -10.781 1 56.16 182 ILE B N 1
ATOM 3262 C CA . ILE B 1 182 ? 7.445 15.203 -9.625 1 56.16 182 ILE B CA 1
ATOM 3263 C C . ILE B 1 182 ? 7.305 16.734 -9.625 1 56.16 182 ILE B C 1
ATOM 3265 O O . ILE B 1 182 ? 6.207 17.25 -9.422 1 56.16 182 ILE B O 1
ATOM 3269 N N . VAL B 1 183 ? 8.406 17.344 -9.961 1 55.25 183 VAL B N 1
ATOM 3270 C CA . VAL B 1 183 ? 8.398 18.797 -10.008 1 55.25 183 VAL B CA 1
ATOM 3271 C C . VAL B 1 183 ? 7.418 19.281 -11.07 1 55.25 183 VAL B C 1
ATOM 3273 O O . VAL B 1 183 ? 6.652 20.219 -10.844 1 55.25 183 VAL B O 1
ATOM 3276 N N . SER B 1 184 ? 7.434 18.594 -12.133 1 57.19 184 SER B N 1
ATOM 3277 C CA . SER B 1 184 ? 6.539 18.969 -13.227 1 57.19 184 SER B CA 1
ATOM 3278 C C . SER B 1 184 ? 5.078 18.797 -12.828 1 57.19 184 SER B C 1
ATOM 3280 O O . SER B 1 184 ? 4.238 19.641 -13.125 1 57.19 184 SER B O 1
ATOM 3282 N N . ASP B 1 185 ? 4.82 17.781 -12.133 1 57.38 185 ASP B N 1
ATOM 3283 C CA . ASP B 1 185 ? 3.453 17.5 -11.695 1 57.38 185 ASP B CA 1
ATOM 3284 C C . ASP B 1 185 ? 2.977 18.547 -10.68 1 57.38 185 ASP B C 1
ATOM 3286 O O . ASP B 1 185 ? 1.832 19 -10.742 1 57.38 185 ASP B O 1
ATOM 3290 N N . VAL B 1 186 ? 3.799 18.984 -9.922 1 54.97 186 VAL B N 1
ATOM 3291 C CA . VAL B 1 186 ? 3.475 19.969 -8.898 1 54.97 186 VAL B CA 1
ATOM 3292 C C . VAL B 1 186 ? 3.213 21.328 -9.555 1 54.97 186 VAL B C 1
ATOM 3294 O O . VAL B 1 186 ? 2.256 22.016 -9.195 1 54.97 186 VAL B O 1
ATOM 3297 N N . GLU B 1 187 ? 4.074 21.594 -10.43 1 57.97 187 GLU B N 1
ATOM 3298 C CA . GLU B 1 187 ? 3.928 22.859 -11.133 1 57.97 187 GLU B CA 1
ATOM 3299 C C . GLU B 1 187 ? 2.584 22.938 -11.852 1 57.97 187 GLU B C 1
ATOM 3301 O O . GLU B 1 187 ? 1.937 23.984 -11.859 1 57.97 187 GLU B O 1
ATOM 3306 N N . LYS B 1 188 ? 2.227 21.828 -12.273 1 61.59 188 LYS B N 1
ATOM 3307 C CA . LYS B 1 188 ? 1.019 21.812 -13.094 1 61.59 188 LYS B CA 1
ATOM 3308 C C . LYS B 1 188 ? -0.236 21.766 -12.227 1 61.59 188 LYS B C 1
ATOM 3310 O O . LYS B 1 188 ? -1.219 22.453 -12.523 1 61.59 188 LYS B O 1
ATOM 3315 N N . ASN B 1 189 ? -0.106 21.172 -11.078 1 59.12 189 ASN B N 1
ATOM 3316 C CA . ASN B 1 189 ? -1.358 20.891 -10.383 1 59.12 189 ASN B CA 1
ATOM 3317 C C . ASN B 1 189 ? -1.465 21.656 -9.07 1 59.12 189 ASN B C 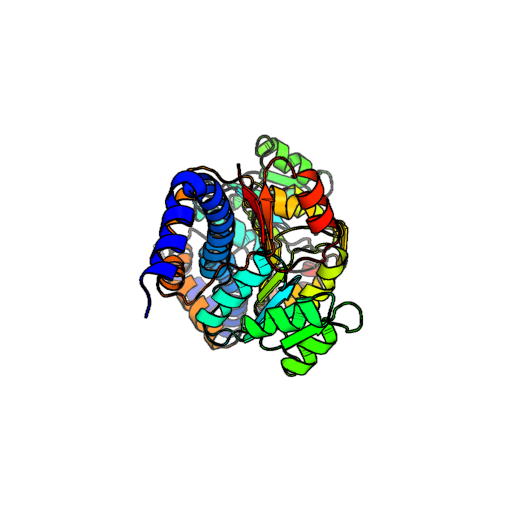1
ATOM 3319 O O . ASN B 1 189 ? -2.566 21.922 -8.586 1 59.12 189 ASN B O 1
ATOM 3323 N N . VAL B 1 190 ? -0.31 22.062 -8.555 1 60.62 190 VAL B N 1
ATOM 3324 C CA . VAL B 1 190 ? -0.345 22.641 -7.215 1 60.62 190 VAL B CA 1
ATOM 3325 C C . VAL B 1 190 ? 0.051 24.109 -7.273 1 60.62 190 VAL B C 1
ATOM 3327 O O . VAL B 1 190 ? -0.548 24.953 -6.594 1 60.62 190 VAL B O 1
ATOM 3330 N N . TRP B 1 191 ? 0.946 24.375 -8.148 1 61.72 191 TRP B N 1
ATOM 3331 C CA . TRP B 1 191 ? 1.541 25.703 -8.211 1 61.72 191 TRP B CA 1
ATOM 3332 C C . TRP B 1 191 ? 0.479 26.766 -8.492 1 61.72 191 TRP B C 1
ATOM 3334 O O . TRP B 1 191 ? 0.482 27.828 -7.883 1 61.72 191 TRP B O 1
ATOM 3344 N N . PRO B 1 192 ? -0.342 26.453 -9.336 1 61.53 192 PRO B N 1
ATOM 3345 C CA . PRO B 1 192 ? -1.378 27.453 -9.594 1 61.53 192 PRO B CA 1
ATOM 3346 C C . PRO B 1 192 ? -2.168 27.828 -8.344 1 61.53 192 PRO B C 1
ATOM 3348 O O . PRO B 1 192 ? -2.529 28.984 -8.156 1 61.53 192 PRO B O 1
ATOM 3351 N N . SER B 1 193 ? -2.332 26.891 -7.461 1 63.06 193 SER B N 1
ATOM 3352 C CA . SER B 1 193 ? -3.102 27.172 -6.25 1 63.06 193 SER B CA 1
ATOM 3353 C C . SER B 1 193 ? -2.307 28.016 -5.27 1 63.06 193 SER B C 1
ATOM 3355 O O . SER B 1 193 ? -2.883 28.797 -4.504 1 63.06 193 SER B O 1
ATOM 3357 N N . ILE B 1 194 ? -1.119 27.891 -5.34 1 59.25 194 ILE B N 1
ATOM 3358 C CA . ILE B 1 194 ? -0.239 28.672 -4.484 1 59.25 194 ILE B CA 1
ATOM 3359 C C . ILE B 1 194 ? -0.186 30.125 -4.984 1 59.25 194 ILE B C 1
ATOM 3361 O O . ILE B 1 194 ? -0.312 31.062 -4.199 1 59.25 194 ILE B O 1
ATOM 3365 N N . VAL B 1 195 ? -0.072 30.188 -6.27 1 60.09 195 VAL B N 1
ATOM 3366 C CA . VAL B 1 195 ? 0.019 31.5 -6.895 1 60.09 195 VAL B CA 1
ATOM 3367 C C . VAL B 1 195 ? -1.296 32.25 -6.711 1 60.09 195 VAL B C 1
ATOM 3369 O O . VAL B 1 195 ? -1.297 33.469 -6.5 1 60.09 195 VAL B O 1
ATOM 3372 N N . GLU B 1 196 ? -2.32 31.484 -6.688 1 65.12 196 GLU B N 1
ATOM 3373 C CA . GLU B 1 196 ? -3.641 32.094 -6.539 1 65.12 196 GLU B CA 1
ATOM 3374 C C . GLU B 1 196 ? -3.936 32.438 -5.078 1 65.12 196 GLU B C 1
ATOM 3376 O O . GLU B 1 196 ? -4.969 33.031 -4.77 1 65.12 196 GLU B O 1
ATOM 3381 N N . GLY B 1 197 ? -3.01 32.031 -4.176 1 66.12 197 GLY B N 1
ATOM 3382 C CA . GLY B 1 197 ? -3.145 32.375 -2.766 1 66.12 197 GLY B CA 1
ATOM 3383 C C . GLY B 1 197 ? -4.062 31.422 -2.014 1 66.12 197 GLY B C 1
ATOM 3384 O O . GLY B 1 197 ? -4.445 31.703 -0.875 1 66.12 197 GLY B O 1
ATOM 3385 N N . LYS B 1 198 ? -4.348 30.422 -2.662 1 68.69 198 LYS B N 1
ATOM 3386 C CA . LYS B 1 198 ? -5.254 29.453 -2.037 1 68.69 198 LYS B CA 1
ATOM 3387 C C . LYS B 1 198 ? -4.523 28.609 -1.002 1 68.69 198 LYS B C 1
ATOM 3389 O O . LYS B 1 198 ? -5.145 28.062 -0.088 1 68.69 198 LYS B O 1
ATOM 3394 N N . VAL B 1 199 ? -3.242 28.531 -1.177 1 69.81 199 VAL B N 1
ATOM 3395 C CA . VAL B 1 199 ? -2.383 27.828 -0.232 1 69.81 199 VAL B CA 1
ATOM 3396 C C . VAL B 1 199 ? -1.304 28.766 0.291 1 69.81 199 VAL B C 1
ATOM 3398 O O . VAL B 1 199 ? -0.596 29.406 -0.492 1 69.81 199 VAL B O 1
ATOM 3401 N N . LYS B 1 200 ? -1.267 28.906 1.543 1 68.44 200 LYS B N 1
ATOM 3402 C CA . LYS B 1 200 ? -0.296 29.812 2.139 1 68.44 200 LYS B CA 1
ATOM 3403 C C . LYS B 1 200 ? 0.71 29.062 3.002 1 68.44 200 LYS B C 1
ATOM 3405 O O . LYS B 1 200 ? 0.338 28.156 3.752 1 68.44 200 LYS B O 1
ATOM 3410 N N . PRO B 1 201 ? 1.902 29.391 2.816 1 64.75 201 PRO B N 1
ATOM 3411 C CA . PRO B 1 201 ? 2.869 28.828 3.758 1 64.75 201 PRO B CA 1
ATOM 3412 C C . PRO B 1 201 ? 2.65 29.312 5.191 1 64.75 201 PRO B C 1
ATOM 3414 O O . PRO B 1 201 ? 2.287 30.469 5.406 1 64.75 201 PRO B O 1
ATOM 3417 N N . VAL B 1 202 ? 2.721 28.391 6.129 1 68.44 202 VAL B N 1
ATOM 3418 C CA . VAL B 1 202 ? 2.58 28.75 7.535 1 68.44 202 VAL B CA 1
ATOM 3419 C C . VAL B 1 202 ? 3.951 28.75 8.211 1 68.44 202 VAL B C 1
ATOM 3421 O O . VAL B 1 202 ? 4.562 27.688 8.375 1 68.44 202 VAL B O 1
ATOM 3424 N N . VAL B 1 203 ? 4.477 29.875 8.453 1 66.75 203 VAL B N 1
ATOM 3425 C CA . VAL B 1 203 ? 5.785 30.016 9.086 1 66.75 203 VAL B CA 1
ATOM 3426 C C . VAL B 1 203 ? 5.613 30.438 10.547 1 66.75 203 VAL B C 1
ATOM 3428 O O . VAL B 1 203 ? 4.957 31.438 10.836 1 66.75 203 VAL B O 1
ATOM 3431 N N . TYR B 1 204 ? 6.164 29.609 11.414 1 71.25 204 TYR B N 1
ATOM 3432 C CA . TYR B 1 204 ? 6.078 29.906 12.836 1 71.25 204 TYR B CA 1
ATOM 3433 C C . TYR B 1 204 ? 7.047 31.016 13.227 1 71.25 204 TYR B C 1
ATOM 3435 O O . TYR B 1 204 ? 6.66 31.984 13.883 1 71.25 204 TYR B O 1
ATOM 3443 N N . LYS B 1 205 ? 8.312 30.797 12.875 1 74 205 LYS B N 1
ATOM 3444 C CA . LYS B 1 205 ? 9.344 31.766 13.242 1 74 205 LYS B CA 1
ATOM 3445 C C . LYS B 1 205 ? 10.516 31.719 12.258 1 74 205 LYS B C 1
ATOM 3447 O O . LYS B 1 205 ? 10.828 30.656 11.711 1 74 205 LYS B O 1
ATOM 3452 N N . CYS B 1 206 ? 11 32.906 12 1 69.38 206 CYS B N 1
ATOM 3453 C CA . CYS B 1 206 ? 12.242 33.031 11.242 1 69.38 206 CYS B CA 1
ATOM 3454 C C . CYS B 1 206 ? 13.406 33.375 12.164 1 69.38 206 CYS B C 1
ATOM 3456 O O . CYS B 1 206 ? 13.336 34.375 12.898 1 69.38 206 CYS B O 1
ATOM 3458 N N . LEU B 1 207 ? 14.391 32.469 12.172 1 71.44 207 LEU B N 1
ATOM 3459 C CA . LEU B 1 207 ? 15.555 32.719 13.023 1 71.44 207 LEU B CA 1
ATOM 3460 C C . LEU B 1 207 ? 16.828 32.781 12.188 1 71.44 207 LEU B C 1
ATOM 3462 O O . LEU B 1 207 ? 16.922 32.156 11.133 1 71.44 207 LEU B O 1
ATOM 3466 N N . PRO B 1 208 ? 17.703 33.625 12.609 1 72.94 208 PRO B N 1
ATOM 3467 C CA . PRO B 1 208 ? 19 33.594 11.914 1 72.94 208 PRO B CA 1
ATOM 3468 C C . PRO B 1 208 ? 19.719 32.25 12.07 1 72.94 208 PRO B C 1
ATOM 3470 O O . PRO B 1 208 ? 19.484 31.531 13.039 1 72.94 208 PRO B O 1
ATOM 3473 N N . LEU B 1 209 ? 20.5 31.938 11.102 1 73.94 209 LEU B N 1
ATOM 3474 C CA . LEU B 1 209 ? 21.266 30.703 11.086 1 73.94 209 LEU B CA 1
ATOM 3475 C C . LEU B 1 209 ? 22.062 30.531 12.375 1 73.94 209 LEU B C 1
ATOM 3477 O O . LEU B 1 209 ? 22.266 29.406 12.844 1 73.94 209 LEU B O 1
ATOM 3481 N N . SER B 1 210 ? 22.438 31.594 12.852 1 77.44 210 SER B N 1
ATOM 3482 C CA . SER B 1 210 ? 23.234 31.578 14.078 1 77.44 210 SER B CA 1
ATOM 3483 C C . SER B 1 210 ? 22.422 31.062 15.258 1 77.44 210 SER B C 1
ATOM 3485 O O . SER B 1 210 ? 22.984 30.672 16.281 1 77.44 210 SER B O 1
ATOM 3487 N N . GLU B 1 211 ? 21.156 31.016 15.078 1 81.88 211 GLU B N 1
ATOM 3488 C CA . GLU B 1 211 ? 20.281 30.547 16.156 1 81.88 211 GLU B CA 1
ATOM 3489 C C . GLU B 1 211 ? 19.688 29.188 15.828 1 81.88 211 GLU B C 1
ATOM 3491 O O . GLU B 1 211 ? 18.531 28.906 16.172 1 81.88 211 GLU B O 1
ATOM 3496 N N . ALA B 1 212 ? 20.469 28.406 15.188 1 78.56 212 ALA B N 1
ATOM 3497 C CA . ALA B 1 212 ? 20.016 27.078 14.766 1 78.56 212 ALA B CA 1
ATOM 3498 C C . ALA B 1 212 ? 19.672 26.219 15.977 1 78.56 212 ALA B C 1
ATOM 3500 O O . ALA B 1 212 ? 18.75 25.406 15.922 1 78.56 212 ALA B O 1
ATOM 3501 N N . VAL B 1 213 ? 20.391 26.406 17 1 79.31 213 VAL B N 1
ATOM 3502 C CA . VAL B 1 213 ? 20.156 25.625 18.203 1 79.31 213 VAL B CA 1
ATOM 3503 C C . VAL B 1 213 ? 18.766 25.969 18.781 1 79.31 213 VAL B C 1
ATOM 3505 O O . VAL B 1 213 ? 18.016 25.062 19.172 1 79.31 213 VAL B O 1
ATOM 3508 N N . GLU B 1 214 ? 18.531 27.219 18.75 1 82 214 GLU B N 1
ATOM 3509 C CA . GLU B 1 214 ? 17.219 27.656 19.219 1 82 214 GLU B CA 1
ATOM 3510 C C . GLU B 1 214 ? 16.109 27.125 18.328 1 82 214 GLU B C 1
ATOM 3512 O O . GLU B 1 214 ? 15.055 26.703 18.828 1 82 214 GLU B O 1
ATOM 3517 N N . ALA B 1 215 ? 16.359 27.188 17.109 1 73.12 215 ALA B N 1
ATOM 3518 C CA . ALA B 1 215 ? 15.383 26.656 16.156 1 73.12 215 ALA B CA 1
ATOM 3519 C C . ALA B 1 215 ? 15.109 25.188 16.422 1 73.12 215 ALA B C 1
ATOM 3521 O O . ALA B 1 215 ? 13.953 24.75 16.406 1 73.12 215 ALA B O 1
ATOM 3522 N N . HIS B 1 216 ? 16.156 24.578 16.734 1 75.56 216 HIS B N 1
ATOM 3523 C CA . HIS B 1 216 ? 16.031 23.141 17 1 75.56 216 HIS B CA 1
ATOM 3524 C C . HIS B 1 216 ? 15.258 22.891 18.281 1 75.56 216 HIS B C 1
ATOM 3526 O O . HIS B 1 216 ? 14.414 22 18.328 1 75.56 216 HIS B O 1
ATOM 3532 N N . ARG B 1 217 ? 15.539 23.656 19.234 1 79.62 217 ARG B N 1
ATOM 3533 C CA . ARG B 1 217 ? 14.828 23.531 20.5 1 79.62 217 ARG B CA 1
ATOM 3534 C C . ARG B 1 217 ? 13.336 23.781 20.312 1 79.62 217 ARG B C 1
ATOM 3536 O O . ARG B 1 217 ? 12.5 23.062 20.875 1 79.62 217 ARG B O 1
ATOM 3543 N N . LEU B 1 218 ? 13.109 24.734 19.562 1 77.25 218 LEU B N 1
ATOM 3544 C CA . LEU B 1 218 ? 11.727 25.094 19.297 1 77.25 218 LEU B CA 1
ATOM 3545 C C . LEU B 1 218 ? 11.008 23.953 18.562 1 77.25 218 LEU B C 1
ATOM 3547 O O . LEU B 1 218 ? 9.852 23.641 18.875 1 77.25 218 LEU B O 1
ATOM 3551 N N . MET B 1 219 ? 11.711 23.344 17.672 1 74 219 MET B N 1
ATOM 3552 C CA . MET B 1 219 ? 11.141 22.234 16.922 1 74 219 MET B CA 1
ATOM 3553 C C . MET B 1 219 ? 10.906 21.031 17.828 1 74 219 MET B C 1
ATOM 3555 O O . MET B 1 219 ? 9.844 20.406 17.766 1 74 219 MET B O 1
ATOM 3559 N N . GLU B 1 220 ? 11.828 20.844 18.75 1 74.56 220 GLU B N 1
ATOM 3560 C CA . GLU B 1 220 ? 11.766 19.672 19.609 1 74.56 220 GLU B CA 1
ATOM 3561 C C . GLU B 1 220 ? 10.664 19.828 20.656 1 74.56 220 GLU B C 1
ATOM 3563 O O . GLU B 1 220 ? 10.086 18.844 21.125 1 74.56 220 GLU B O 1
ATOM 3568 N N . SER B 1 221 ? 10.461 21.078 20.984 1 74.88 221 SER B N 1
ATOM 3569 C CA . SER B 1 221 ? 9.445 21.328 22 1 74.88 221 SER B CA 1
ATOM 3570 C C . SER B 1 221 ? 8.047 21.047 21.469 1 74.88 221 SER B C 1
ATOM 3572 O O . SER B 1 221 ? 7.09 20.938 22.234 1 74.88 221 SER B O 1
ATOM 3574 N N . SER B 1 222 ? 7.926 20.984 20.141 1 73.62 222 SER B N 1
ATOM 3575 C CA . SER B 1 222 ? 6.664 20.75 19.453 1 73.62 222 SER B CA 1
ATOM 3576 C C . SER B 1 222 ? 5.645 21.828 19.781 1 73.62 222 SER B C 1
ATOM 3578 O O . SER B 1 222 ? 4.438 21.594 19.734 1 73.62 222 SER B O 1
ATOM 3580 N N . ASN B 1 223 ? 6.199 22.953 20.156 1 74.81 223 ASN B N 1
ATOM 3581 C CA . ASN B 1 223 ? 5.324 24.078 20.484 1 74.81 223 ASN B CA 1
ATOM 3582 C C . ASN B 1 223 ? 5.145 25.016 19.297 1 74.81 223 ASN B C 1
ATOM 3584 O O . ASN B 1 223 ? 4.594 26.109 19.438 1 74.81 223 ASN B O 1
ATOM 3588 N N . HIS B 1 224 ? 5.508 24.625 18.172 1 77.19 224 HIS B N 1
ATOM 3589 C CA . HIS B 1 224 ? 5.422 25.484 17 1 77.19 224 HIS B CA 1
ATOM 3590 C C . HIS B 1 224 ? 4.297 25.047 16.062 1 77.19 224 HIS B C 1
ATOM 3592 O O . HIS B 1 224 ? 3.861 23.891 16.109 1 77.19 224 HIS B O 1
ATOM 3598 N N . ILE B 1 225 ? 3.756 26.031 15.359 1 78.69 225 ILE B N 1
ATOM 3599 C CA . ILE B 1 225 ? 2.803 25.797 14.281 1 78.69 225 ILE B CA 1
ATOM 3600 C C . ILE B 1 225 ? 3.441 26.141 12.938 1 78.69 225 ILE B C 1
ATOM 3602 O O . ILE B 1 225 ? 3.895 27.266 12.734 1 78.69 225 ILE B O 1
ATOM 3606 N N . GLY B 1 226 ? 3.396 25.141 12.117 1 73.75 226 GLY B N 1
ATOM 3607 C CA . GLY B 1 226 ? 4.008 25.359 10.82 1 73.75 226 GLY B CA 1
ATOM 3608 C C . GLY B 1 226 ? 5.52 25.219 10.836 1 73.75 226 GLY B C 1
ATOM 3609 O O . GLY B 1 226 ? 6.062 24.375 11.547 1 73.75 226 GLY B O 1
ATOM 3610 N N . LYS B 1 227 ? 6.254 26.141 10.078 1 68.31 227 LYS B N 1
ATOM 3611 C CA . LYS B 1 227 ? 7.68 25.938 9.836 1 68.31 227 LYS B CA 1
ATOM 3612 C C . LYS B 1 227 ? 8.508 26.969 10.594 1 68.31 227 LYS B C 1
ATOM 3614 O O . LYS B 1 227 ? 8.031 28.078 10.875 1 68.31 227 LYS B O 1
ATOM 3619 N N . ILE B 1 228 ? 9.656 26.453 11.008 1 66.88 228 ILE B N 1
ATOM 3620 C CA . ILE B 1 228 ? 10.688 27.359 11.492 1 66.88 228 ILE B CA 1
ATOM 3621 C C . ILE B 1 228 ? 11.75 27.562 10.414 1 66.88 228 ILE B C 1
ATOM 3623 O O . ILE B 1 228 ? 12.289 26.594 9.883 1 66.88 228 ILE B O 1
ATOM 3627 N N . LEU B 1 229 ? 11.953 28.828 10.047 1 63.84 229 LEU B N 1
ATOM 3628 C CA . LEU B 1 229 ? 12.891 29.141 8.969 1 63.84 229 LEU B CA 1
ATOM 3629 C C . LEU B 1 229 ? 14.195 29.703 9.516 1 63.84 229 LEU B C 1
ATOM 3631 O O . LEU B 1 229 ? 14.18 30.547 10.406 1 63.84 229 LEU B O 1
ATOM 3635 N N . LEU B 1 230 ? 15.258 29.031 9.133 1 61.84 230 LEU B N 1
ATOM 3636 C CA . LEU B 1 230 ? 16.562 29.609 9.438 1 61.84 230 LEU B CA 1
ATOM 3637 C C . LEU B 1 230 ? 17.062 30.469 8.273 1 61.84 230 LEU B C 1
ATOM 3639 O O . LEU B 1 230 ? 17.031 30.031 7.121 1 61.84 230 LEU B O 1
ATOM 3643 N N . VAL B 1 231 ? 17.406 31.703 8.5 1 64.5 231 VAL B N 1
ATOM 3644 C CA . VAL B 1 231 ? 17.859 32.625 7.465 1 64.5 231 VAL B CA 1
ATOM 3645 C C . VAL B 1 231 ? 19.328 33 7.719 1 64.5 231 VAL B C 1
ATOM 3647 O O . VAL B 1 231 ? 19.781 33 8.867 1 64.5 231 VAL B O 1
ATOM 3650 N N . PRO B 1 232 ? 20.016 33.094 6.578 1 68.56 232 PRO B N 1
ATOM 3651 C CA . PRO B 1 232 ? 21.422 33.5 6.738 1 68.56 232 PRO B CA 1
ATOM 3652 C C . PRO B 1 232 ? 21.562 34.812 7.508 1 68.56 232 PRO B C 1
ATOM 3654 O O . PRO B 1 232 ? 20.656 35.656 7.484 1 68.56 232 PRO B O 1
#

Sequence (464 aa):
MPRRWRYQLDKFFLFQPVFLLKMLLLYLKWRALFGQLFYMTSKLSVGETFLVHGGSSGIGTFAIQIAKYMGAKVFVTAGSEEKLAACKDLGADVCINYKIEDFVARVKEETQGKGVDVILDSIGGPYYQRNLDSLNLDGRLFLLGFMSGTVTQVDLKVMLARRLTVQSAGLRNRSLENKASIVSDVEKNVWPSIVEGKVKPVVYKCLPLSEAVEAHRLMESSNHIGKILLVPMPRRWRYQLDKFFLFQPVFLLKMLLLYLKWRALFGQLFYMTSKLSVGETFLVHGGSSGIGTFAIQIAKYMGAKVFVTAGSEEKLAACKDLGADVCINYKIEDFVARVKEETQGKGVDVILDSIGGPYYQRNLDSLNLDGRLFLLGFMSGTVTQVDLKVMLARRLTVQSAGLRNRSLENKASIVSDVEKNVWPSIVEGKVKPVVYKCLPLSEAVEAHRLMESSNHIGKILLVP